Protein AF-0000000065772978 (afdb_homodimer)

Organism: Latilactobacillus sakei subsp. sakei (strain 23K) (NCBI:txid314315)

Nearest PDB structures (foldseek):
  3h7k-assembly1_A  TM=9.798E-01  e=5.555E-55  Arabidopsis thaliana
  6nic-assembly2_C  TM=9.853E-01  e=1.344E-53  Medicago truncatula
  2q3u-assembly2_B  TM=9.848E-01  e=1.513E-53  Arabidopsis thaliana
  6nic-assembly1_B  TM=9.879E-01  e=1.803E-52  Medicago truncatula
  6nib-assembly1_A-2  TM=9.794E-01  e=1.910E-51  Medicago truncatula

pLDDT: mean 97.65, std 2.77, range [62.0, 98.94]

Foldseek 3Di:
DAADPAACQVVAWAQAALQFAFAEKEWEAFAAQQQFFQRNVVVNLQVQVLQVVLVVFHAYEYEYAPVCQVVSCVNHDPRHHYDHADFPGIQCQFLAFRWIFHQVQAIATEQAAEQQLQHLHQHFAPDGVSSSCRRVVVCVVVVHYYYYDPQFRTTNLQWGDQRAQEIEGECQRRCDCRTHVPDDPVRVVVVCCGHNVHDYYDYQHAAFPPQSSRHRPLQAWHDLHAQEMEGEAEPPPVDPRHVSRVSRVVSQQPDHGPVGHGHHYHYQYFFDWDWQAQVRQVRGDDDPRHDGRDGGDTFRGGQSLWRNGNAAIETEDDVGPSNVVNQVVVCVSPVRHHYHYGHWVSVRSSRGTSNRRMDTHHRHD/DAADPAACQVVAWAQAALQFAFAEKEWEAFAAQQQFFQRNVVVNLQVQVLQVVLVVFHAYEYEYAPVCQVVSCVNHDPRHHYDHADFPGIQCQFLAFRWIFHQVQAIATEQAAEQQLQHLHQHFAPDGVSSSCRRVVVCVVVVHYYYYDPQFRTTNLQWGDQRAAEIEGECQRRCDCRTHVPDDPVRVVVVCCGHNVHDYYDYQHAAFPPQSSRHGPLQAWHDLHAQEMEGEADPPPVDPRHVSRVSRVVSQQPDAGPVGHGHHYHYQYFFDWDWQAQVRQVRGDDDPRHDGRDGGDTFRGGQSLWRNGNAAIETEDDVGPSNVVNQVVVCVSPVRHHYHYGHWVSVRSSRGTSNRRMDTHHRHD

Radius of gyration: 28.94 Å; Cα contacts (8 Å, |Δi|>4): 1832; chains: 2; bounding box: 51×91×67 Å

Secondary structure (DSSP, 8-state):
-PEESS-HHHHT-BPPPTTS-EEEEEEE----TTTSGGGGHHHHHHHHHHHHHHTTTSEEEEEE-GGGHHHHHHHS-TTSEEEE---SSS-HHHHS-EEEE-TTS-EEEEEEE--TTTHHHH-S-S--TTGGGHHHHHHHHHT--EEEEEEEE--GGG-EE-SSSEEEEEHHHHT-TTT-TTS-HHHHHHHHHHHH--SEEEEES--STT-TTTS-GGGTEEEEETTEEEEEE---TTSHHHHHHHHHHHHHHT-B-TTSPBPEEEEEEPPSP-B--HHHHHTS---TTS----TTPBP---TT--EE-SSEEEEEE-SSTHHHHHHHHHHHH-TTSEEEEEE-HHHHTTT--TGGG-EEEE---/-PEESS-HHHHT-BPPPTTS-EEEEEEE----TTTSGGGGHHHHHHHHHHHHHHTTTSEEEEEE-GGGHHHHHHHS-TTSEEEE---SSS-HHHHS-EEEE-TTS-EEEEEEE--TTTHHHH-S-S--TTGGGHHHHHHHHHT--EEEEEEEE--GGG-EE-SSSEEEEEHHHHT-TTT-TTS-HHHHHHHHHHHH--SEEEEES--STT-TTTS-GGGTEEEEETTEEEEEE---TTSHHHHHHHHHHHHHHT-B-TTSPBPEEEEEEPPSP-B--HHHHHTS---TTS----TTPBP---TT--EE-SSEEEEEE-SSTHHHHHHHHHHHH-TTSEEEEEE-HHHHTTT--TGGG-EEEE---

Structure (mmCIF, N/CA/C/O backbone):
data_AF-0000000065772978-model_v1
#
loop_
_entity.id
_entity.type
_entity.pdbx_description
1 polymer 'Putative agmatine deiminase'
#
loop_
_atom_site.group_PDB
_atom_site.id
_atom_site.type_symbol
_atom_site.label_atom_id
_atom_site.label_alt_id
_atom_site.label_comp_id
_atom_site.label_asym_id
_atom_site.label_entity_id
_atom_site.label_seq_id
_atom_site.pdbx_PDB_ins_code
_atom_site.Cartn_x
_atom_site.Cartn_y
_atom_site.Cartn_z
_atom_site.occupancy
_atom_site.B_iso_or_equiv
_atom_site.auth_seq_id
_atom_site.auth_comp_id
_atom_site.auth_asym_id
_atom_site.auth_atom_id
_atom_site.pdbx_PDB_model_num
ATOM 1 N N . MET A 1 1 ? 9.938 -4.203 8.102 1 89.94 1 MET A N 1
ATOM 2 C CA . MET A 1 1 ? 10.805 -3.184 8.688 1 89.94 1 MET A CA 1
ATOM 3 C C . MET A 1 1 ? 10.82 -3.285 10.211 1 89.94 1 MET A C 1
ATOM 5 O O . MET A 1 1 ? 9.812 -3.658 10.82 1 89.94 1 MET A O 1
ATOM 9 N N . LYS A 1 2 ? 11.938 -2.791 10.828 1 93.25 2 LYS A N 1
ATOM 10 C CA . LYS A 1 2 ? 12.141 -2.988 12.266 1 93.25 2 LYS A CA 1
ATOM 11 C C . LYS A 1 2 ? 11.617 -1.8 13.062 1 93.25 2 LYS A C 1
ATOM 13 O O . LYS A 1 2 ? 11.641 -0.664 12.586 1 93.25 2 LYS A O 1
ATOM 18 N N . THR A 1 3 ? 11.055 -2.133 14.164 1 96.38 3 THR A N 1
ATOM 19 C CA . THR A 1 3 ? 10.898 -1.133 15.211 1 96.38 3 THR A CA 1
ATOM 20 C C . THR A 1 3 ? 12.141 -1.079 16.094 1 96.38 3 THR A C 1
ATOM 22 O O . THR A 1 3 ? 12.469 -2.051 16.781 1 96.38 3 THR A O 1
ATOM 25 N N . LEU A 1 4 ? 12.758 -0.005 16.141 1 97.88 4 LEU A N 1
ATOM 26 C CA . LEU A 1 4 ? 14.047 0.136 16.797 1 97.88 4 LEU A CA 1
ATOM 27 C C . LEU A 1 4 ? 13.859 0.399 18.297 1 97.88 4 LEU A C 1
ATOM 29 O O . LEU A 1 4 ? 12.891 1.046 18.703 1 97.88 4 LEU A O 1
ATOM 33 N N . GLN A 1 5 ? 14.828 -0.023 19.078 1 96.44 5 GLN A N 1
ATOM 34 C CA . GLN A 1 5 ? 14.75 0.122 20.531 1 96.44 5 GLN A CA 1
ATOM 35 C C . GLN A 1 5 ? 15.641 1.26 21.016 1 96.44 5 GLN A C 1
ATOM 37 O O . GLN A 1 5 ? 15.648 1.582 22.203 1 96.44 5 GLN A O 1
ATOM 42 N N . THR A 1 6 ? 16.344 1.867 20.125 1 97.94 6 THR A N 1
ATOM 43 C CA . THR A 1 6 ? 17.172 3.035 20.422 1 97.94 6 THR A CA 1
ATOM 44 C C . THR A 1 6 ? 16.406 4.324 20.109 1 97.94 6 THR A C 1
ATOM 46 O O . THR A 1 6 ? 15.172 4.336 20.094 1 97.94 6 THR A O 1
ATOM 49 N N . SER A 1 7 ? 17.109 5.41 20.031 1 98.5 7 SER A N 1
ATOM 50 C CA . SER A 1 7 ? 16.516 6.691 19.672 1 98.5 7 SER A CA 1
ATOM 51 C C . SER A 1 7 ? 17.266 7.355 18.531 1 98.5 7 SER A C 1
ATOM 53 O O . SER A 1 7 ? 18.438 7.051 18.281 1 98.5 7 SER A O 1
ATOM 55 N N . PRO A 1 8 ? 16.547 8.203 17.844 1 98.69 8 PRO A N 1
ATOM 56 C CA . PRO A 1 8 ? 17.203 8.906 16.734 1 98.69 8 PRO A CA 1
ATOM 57 C C . PRO A 1 8 ? 18.484 9.617 17.156 1 98.69 8 PRO A C 1
ATOM 59 O O . PRO A 1 8 ? 19.5 9.531 16.469 1 98.69 8 PRO A O 1
ATOM 62 N N . LYS A 1 9 ? 18.438 10.281 18.281 1 98.69 9 LYS A N 1
ATOM 63 C CA . LYS A 1 9 ? 19.609 11.016 18.734 1 98.69 9 LYS A CA 1
ATOM 64 C C . LYS A 1 9 ? 20.797 10.07 18.938 1 98.69 9 LYS A C 1
ATOM 66 O O . LYS A 1 9 ? 21.906 10.352 18.469 1 98.69 9 LYS A O 1
ATOM 71 N N . LYS A 1 10 ? 20.562 8.953 19.562 1 98.56 10 LYS A N 1
ATOM 72 C CA . LYS A 1 10 ? 21.609 7.965 19.828 1 98.56 10 LYS A CA 1
ATOM 73 C C . LYS A 1 10 ? 22.141 7.367 18.531 1 98.56 10 LYS A C 1
ATOM 75 O O . LYS A 1 10 ? 23.312 7.023 18.438 1 98.56 10 LYS A O 1
ATOM 80 N N . ASP A 1 11 ? 21.266 7.297 17.562 1 98.44 11 ASP A N 1
ATOM 81 C CA . ASP A 1 11 ? 21.641 6.641 16.312 1 98.44 11 ASP A CA 1
ATOM 82 C C . ASP A 1 11 ? 22.172 7.648 15.297 1 98.44 11 ASP A C 1
ATOM 84 O O . ASP A 1 11 ? 22.516 7.281 14.172 1 98.44 11 ASP A O 1
ATOM 88 N N . GLY A 1 12 ? 22.203 8.93 15.578 1 98.19 12 GLY A N 1
ATOM 89 C CA . GLY A 1 12 ? 22.781 9.953 14.711 1 98.19 12 GLY A CA 1
ATOM 90 C C . GLY A 1 12 ? 21.781 10.5 13.703 1 98.19 12 GLY A C 1
ATOM 91 O O . GLY A 1 12 ? 22.172 10.914 12.609 1 98.19 12 GLY A O 1
ATOM 92 N N . TYR A 1 13 ? 20.5 10.461 14.016 1 98.5 13 TYR A N 1
ATOM 93 C CA . TYR A 1 13 ? 19.453 10.992 13.148 1 98.5 13 TYR A CA 1
ATOM 94 C C . TYR A 1 13 ? 18.859 12.266 13.734 1 98.5 13 TYR A C 1
ATOM 96 O O . TYR A 1 13 ? 18.75 12.406 14.953 1 98.5 13 TYR A O 1
ATOM 104 N N . ARG A 1 14 ? 18.406 13.211 12.875 1 98.5 14 ARG A N 1
ATOM 105 C CA . ARG A 1 14 ? 17.75 14.445 13.281 1 98.5 14 ARG A CA 1
ATOM 106 C C . ARG A 1 14 ? 16.531 14.734 12.398 1 98.5 14 ARG A C 1
ATOM 108 O O . ARG A 1 14 ? 16.5 14.32 11.234 1 98.5 14 ARG A O 1
ATOM 115 N N . MET A 1 15 ? 15.57 15.445 12.93 1 98.56 15 MET A N 1
ATOM 116 C CA . MET A 1 15 ? 14.469 15.922 12.102 1 98.56 15 MET A CA 1
ATOM 117 C C . MET A 1 15 ? 14.906 17.094 11.227 1 98.56 15 MET A C 1
ATOM 119 O O . MET A 1 15 ? 15.344 18.125 11.734 1 98.56 15 MET A O 1
ATOM 123 N N . PRO A 1 16 ? 14.898 16.969 9.93 1 98.38 16 PRO A N 1
ATOM 124 C CA . PRO A 1 16 ? 15.266 18.062 9.039 1 98.38 16 PRO A CA 1
ATOM 125 C C . PRO A 1 16 ? 14.172 19.125 8.938 1 98.38 16 PRO A C 1
ATOM 127 O O . PRO A 1 16 ? 13.008 18.859 9.234 1 98.38 16 PRO A O 1
ATOM 130 N N . GLY A 1 17 ? 14.586 20.344 8.609 1 97.94 17 GLY A N 1
ATOM 131 C CA . GLY A 1 17 ? 13.578 21.328 8.297 1 97.94 17 GLY A CA 1
ATOM 132 C C . GLY A 1 17 ? 12.727 20.969 7.098 1 97.94 17 GLY A C 1
ATOM 133 O O . GLY A 1 17 ? 13.164 20.219 6.227 1 97.94 17 GLY A O 1
ATOM 134 N N . GLU A 1 18 ? 11.523 21.469 7.012 1 97.38 18 GLU A N 1
ATOM 135 C CA . GLU A 1 18 ? 10.602 21.141 5.93 1 97.38 18 GLU A CA 1
ATOM 136 C C . GLU A 1 18 ? 11.078 21.719 4.602 1 97.38 18 GLU A C 1
ATOM 138 O O . GLU A 1 18 ? 10.641 21.297 3.535 1 97.38 18 GLU A O 1
ATOM 143 N N . PHE A 1 19 ? 12.016 22.75 4.645 1 97.44 19 PHE A N 1
ATOM 144 C CA . PHE A 1 19 ? 12.523 23.406 3.443 1 97.44 19 PHE A CA 1
ATOM 145 C C . PHE A 1 19 ? 13.656 22.578 2.828 1 97.44 19 PHE A C 1
ATOM 147 O O . PHE A 1 19 ? 14.125 22.891 1.731 1 97.44 19 PHE A O 1
ATOM 154 N N . GLU A 1 20 ? 14.141 21.547 3.574 1 96.81 20 GLU A N 1
ATOM 155 C CA . GLU A 1 20 ? 15.164 20.672 3.008 1 96.81 20 GLU A CA 1
ATOM 156 C C . GLU A 1 20 ? 14.578 19.781 1.913 1 96.81 20 GLU A C 1
ATOM 158 O O . GLU A 1 20 ? 13.359 19.703 1.75 1 96.81 20 GLU A O 1
ATOM 163 N N . ALA A 1 21 ? 15.445 19.125 1.141 1 97.12 21 ALA A N 1
ATOM 164 C CA . ALA A 1 21 ? 15.023 18.375 -0.037 1 97.12 21 ALA A CA 1
ATOM 165 C C . ALA A 1 21 ? 14.141 17.188 0.353 1 97.12 21 ALA A C 1
ATOM 167 O O . ALA A 1 21 ? 14.398 16.516 1.353 1 97.12 21 ALA A O 1
ATOM 168 N N . HIS A 1 22 ? 13.086 16.953 -0.451 1 97.81 22 HIS A N 1
ATOM 169 C CA . HIS A 1 22 ? 12.156 15.844 -0.245 1 97.81 22 HIS A CA 1
ATOM 170 C C . HIS A 1 22 ? 12.312 14.781 -1.326 1 97.81 22 HIS A C 1
ATOM 172 O O . HIS A 1 22 ? 12.688 15.094 -2.461 1 97.81 22 HIS A O 1
ATOM 178 N N . LYS A 1 23 ? 12.008 13.57 -0.917 1 97 23 LYS A N 1
ATOM 179 C CA . LYS A 1 23 ? 11.852 12.477 -1.869 1 97 23 LYS A CA 1
ATOM 180 C C . LYS A 1 23 ? 10.414 12.398 -2.387 1 97 23 LYS A C 1
ATOM 182 O O . LYS A 1 23 ? 10.195 12.125 -3.566 1 97 23 LYS A O 1
ATOM 187 N N . ASP A 1 24 ? 9.5 12.609 -1.51 1 97 24 ASP A N 1
ATOM 188 C CA . ASP A 1 24 ? 8.078 12.391 -1.769 1 97 24 ASP A CA 1
ATOM 189 C C . ASP A 1 24 ? 7.219 13.094 -0.721 1 97 24 ASP A C 1
ATOM 191 O O . ASP A 1 24 ? 7.742 13.672 0.234 1 97 24 ASP A O 1
ATOM 195 N N . VAL A 1 25 ? 5.926 13.117 -0.976 1 98.75 25 VAL A N 1
ATOM 196 C CA . VAL A 1 25 ? 4.953 13.57 0.01 1 98.75 25 VAL A CA 1
ATOM 197 C C . VAL A 1 25 ? 3.723 12.664 -0.024 1 98.75 25 VAL A C 1
ATOM 199 O O . VAL A 1 25 ? 3.322 12.188 -1.09 1 98.75 25 VAL A O 1
ATOM 202 N N . TYR A 1 26 ? 3.133 12.453 1.154 1 98.94 26 TYR A N 1
ATOM 203 C CA . TYR A 1 26 ? 1.945 11.617 1.283 1 98.94 26 TYR A CA 1
ATOM 204 C C . TYR A 1 26 ? 0.721 12.453 1.627 1 98.94 26 TYR A C 1
ATOM 206 O O . TYR A 1 26 ? 0.819 13.43 2.375 1 98.94 26 TYR A O 1
ATOM 214 N N . LEU A 1 27 ? -0.414 12.094 1.129 1 98.94 27 LEU A N 1
ATOM 215 C CA . LEU A 1 27 ? -1.745 12.508 1.556 1 98.94 27 LEU A CA 1
ATOM 216 C C . LEU A 1 27 ? -2.615 11.305 1.88 1 98.94 27 LEU A C 1
ATOM 218 O O . LEU A 1 27 ? -2.271 10.172 1.526 1 98.94 27 LEU A O 1
ATOM 222 N N . LEU A 1 28 ? -3.684 11.508 2.602 1 98.88 28 LEU A N 1
ATOM 223 C CA . LEU A 1 28 ? -4.738 10.523 2.822 1 98.88 28 LEU A CA 1
ATOM 224 C C . LEU A 1 28 ? -6.062 11.008 2.248 1 98.88 28 LEU A C 1
ATOM 226 O O . LEU A 1 28 ? -6.438 12.172 2.432 1 98.88 28 LEU A O 1
ATOM 230 N N . TRP A 1 29 ? -6.73 10.18 1.577 1 98.88 29 TRP A N 1
ATOM 231 C CA . TRP A 1 29 ? -7.969 10.508 0.876 1 98.88 29 TRP A CA 1
ATOM 232 C C . TRP A 1 29 ? -9.109 10.734 1.862 1 98.88 29 TRP A C 1
ATOM 234 O O . TRP A 1 29 ? -9.359 9.906 2.736 1 98.88 29 TRP A O 1
ATOM 244 N N . PRO A 1 30 ? -9.82 11.875 1.793 1 98.75 30 PRO A N 1
ATOM 245 C CA . PRO A 1 30 ? -10.914 12.164 2.727 1 98.75 30 PRO A CA 1
ATOM 246 C C . PRO A 1 30 ? -12.188 11.383 2.4 1 98.75 30 PRO A C 1
ATOM 248 O O . PRO A 1 30 ? -12.57 11.273 1.231 1 98.75 30 PRO A O 1
ATOM 251 N N . GLU A 1 31 ? -12.883 10.852 3.486 1 97.19 31 GLU A N 1
ATOM 252 C CA . GLU A 1 31 ? -14.047 10.031 3.189 1 97.19 31 GLU A CA 1
ATOM 253 C C . GLU A 1 31 ? -15.109 10.156 4.281 1 97.19 31 GLU A C 1
ATOM 255 O O . GLU A 1 31 ? -16.297 10.023 4.008 1 97.19 31 GLU A O 1
ATOM 260 N N . ARG A 1 32 ? -14.711 10.352 5.562 1 96.25 32 ARG A N 1
ATOM 261 C CA . ARG A 1 32 ? -15.664 10.211 6.66 1 96.25 32 ARG A CA 1
ATOM 262 C C . ARG A 1 32 ? -16.734 11.305 6.602 1 96.25 32 ARG A C 1
ATOM 264 O O . ARG A 1 32 ? -16.406 12.492 6.637 1 96.25 32 ARG A O 1
ATOM 271 N N . PRO A 1 33 ? -17.953 10.969 6.609 1 95.81 33 PRO A N 1
ATOM 272 C CA . PRO A 1 33 ? -19.016 11.938 6.328 1 95.81 33 PRO A CA 1
ATOM 273 C C . PRO A 1 33 ? -19.359 12.812 7.535 1 95.81 33 PRO A C 1
ATOM 275 O O . PRO A 1 33 ? -20.094 13.789 7.402 1 95.81 33 PRO A O 1
ATOM 278 N N . ASP A 1 34 ? -18.844 12.484 8.719 1 96.56 34 ASP A N 1
ATOM 279 C CA . ASP A 1 34 ? -19.125 13.305 9.891 1 96.56 34 ASP A CA 1
ATOM 280 C C . ASP A 1 34 ? -18.094 14.43 10.031 1 96.56 34 ASP A C 1
ATOM 282 O O . ASP A 1 34 ? -18.203 15.266 10.93 1 96.56 34 ASP A O 1
ATOM 286 N N . ASN A 1 35 ? -17.125 14.414 9.148 1 97.44 35 ASN A N 1
ATOM 287 C CA . ASN A 1 35 ? -16.156 15.516 9.125 1 97.44 35 ASN A CA 1
ATOM 288 C C . ASN A 1 35 ? -16.203 16.266 7.797 1 97.44 35 ASN A C 1
ATOM 290 O O . ASN A 1 35 ? -16.062 17.484 7.766 1 97.44 35 ASN A O 1
ATOM 294 N N . TRP A 1 36 ? -16.375 15.484 6.762 1 98.19 36 TRP A N 1
ATOM 295 C CA . TRP A 1 36 ? -16.375 16.047 5.414 1 98.19 36 TRP A CA 1
ATOM 296 C C . TRP A 1 36 ? -17.781 16.062 4.832 1 98.19 36 TRP A C 1
ATOM 298 O O . TRP A 1 36 ? -18.422 15.023 4.727 1 98.19 36 TRP A O 1
ATOM 308 N N . ARG A 1 37 ? -18.219 17.188 4.453 1 97.94 37 ARG A N 1
ATOM 309 C CA . ARG A 1 37 ? -19.625 17.375 4.066 1 97.94 37 ARG A CA 1
ATOM 310 C C . ARG A 1 37 ? -19.906 16.672 2.74 1 97.94 37 ARG A C 1
ATOM 312 O O . ARG A 1 37 ? -19 16.438 1.939 1 97.94 37 ARG A O 1
ATOM 319 N N . GLU A 1 38 ? -21.172 16.266 2.498 1 98 38 GLU A N 1
ATOM 320 C CA . GLU A 1 38 ? -21.703 15.719 1.254 1 98 38 GLU A CA 1
ATOM 321 C C . GLU A 1 38 ? -20.906 14.484 0.809 1 98 38 GLU A C 1
ATOM 323 O O . GLU A 1 38 ? -20.547 14.367 -0.362 1 98 38 GLU A O 1
ATOM 328 N N . GLY A 1 39 ? -20.609 13.664 1.812 1 95.81 39 GLY A N 1
ATOM 329 C CA . GLY A 1 39 ? -19.875 12.445 1.51 1 95.81 39 GLY A CA 1
ATOM 330 C C . GLY A 1 39 ? -18.438 12.703 1.098 1 95.81 39 GLY A C 1
ATOM 331 O O . GLY A 1 39 ? -17.875 11.945 0.307 1 95.81 39 GLY A O 1
ATOM 332 N N . ALA A 1 40 ? -17.859 13.836 1.377 1 98.38 40 ALA A N 1
ATOM 333 C CA . ALA A 1 40 ? -16.469 14.25 1.196 1 98.38 40 ALA A CA 1
ATOM 334 C C . ALA A 1 40 ? -16.203 14.656 -0.251 1 98.38 40 ALA A C 1
ATOM 336 O O . ALA A 1 40 ? -15.062 14.922 -0.624 1 98.38 40 ALA A O 1
ATOM 337 N N . LYS A 1 41 ? -17.234 14.703 -1.065 1 98.19 41 LYS A N 1
ATOM 338 C CA . LYS A 1 41 ? -17.016 14.906 -2.492 1 98.19 41 LYS A CA 1
ATOM 339 C C . LYS A 1 41 ? -16.312 16.234 -2.756 1 98.19 41 LYS A C 1
ATOM 341 O O . LYS A 1 41 ? -15.32 16.297 -3.479 1 98.19 41 LYS A O 1
ATOM 346 N N . PRO A 1 42 ? -16.781 17.406 -2.133 1 98.56 42 PRO A N 1
ATOM 347 C CA . PRO A 1 42 ? -16.047 18.656 -2.357 1 98.56 42 PRO A CA 1
ATOM 348 C C . PRO A 1 42 ? -14.602 18.578 -1.843 1 98.56 42 PRO A C 1
ATOM 350 O O . PRO A 1 42 ? -13.688 19.109 -2.482 1 98.56 42 PRO A O 1
ATOM 353 N N . ALA A 1 43 ? -14.422 17.984 -0.694 1 98.75 43 ALA A N 1
ATOM 354 C CA . ALA A 1 43 ? -13.07 17.844 -0.149 1 98.75 43 ALA A CA 1
ATOM 355 C C . ALA A 1 43 ? -12.195 17 -1.075 1 98.75 43 ALA A C 1
ATOM 357 O O . ALA A 1 43 ? -11.023 17.328 -1.296 1 98.75 43 ALA A O 1
ATOM 358 N N . GLN A 1 44 ? -12.75 15.906 -1.57 1 98.81 44 GLN A N 1
ATOM 359 C CA . GLN A 1 44 ? -12.008 15.039 -2.479 1 98.81 44 GLN A CA 1
ATOM 360 C C . GLN A 1 44 ? -11.516 15.812 -3.699 1 98.81 44 GLN A C 1
ATOM 362 O O . GLN A 1 44 ? -10.367 15.648 -4.117 1 98.81 44 GLN A O 1
ATOM 367 N N . ALA A 1 45 ? -12.336 16.625 -4.266 1 98.69 45 ALA A N 1
ATOM 368 C CA . ALA A 1 45 ? -11.938 17.469 -5.395 1 98.69 45 ALA A CA 1
ATOM 369 C C . ALA A 1 45 ? -10.789 18.391 -5.008 1 98.69 45 ALA A C 1
ATOM 371 O O . ALA A 1 45 ? -9.844 18.578 -5.773 1 98.69 45 ALA A O 1
ATOM 372 N N . THR A 1 46 ? -10.867 18.969 -3.83 1 98.81 46 THR A N 1
ATOM 373 C CA . THR A 1 46 ? -9.836 19.891 -3.365 1 98.81 46 THR A CA 1
ATOM 374 C C . THR A 1 46 ? -8.531 19.156 -3.076 1 98.81 46 THR A C 1
ATOM 376 O O . THR A 1 46 ? -7.449 19.641 -3.41 1 98.81 46 THR A O 1
ATOM 379 N N . PHE A 1 47 ? -8.641 17.969 -2.414 1 98.88 47 PHE A N 1
ATOM 380 C CA . PHE A 1 47 ? -7.453 17.156 -2.172 1 98.88 47 PHE A CA 1
ATOM 381 C C . PHE A 1 47 ? -6.758 16.812 -3.482 1 98.88 47 PHE A C 1
ATOM 383 O O . PHE A 1 47 ? -5.531 16.875 -3.574 1 98.88 47 PHE A O 1
ATOM 390 N N . ALA A 1 48 ? -7.52 16.438 -4.469 1 98.81 48 ALA A N 1
ATOM 391 C CA . ALA A 1 48 ? -6.961 16.125 -5.781 1 98.81 48 ALA A CA 1
ATOM 392 C C . ALA A 1 48 ? -6.227 17.328 -6.367 1 98.81 48 ALA A C 1
ATOM 394 O O . ALA A 1 48 ? -5.141 17.188 -6.926 1 98.81 48 ALA A O 1
ATOM 395 N N . LYS A 1 49 ? -6.789 18.484 -6.211 1 98.81 49 LYS A N 1
ATOM 396 C CA . LYS A 1 49 ? -6.172 19.719 -6.711 1 98.81 49 LYS A CA 1
ATOM 397 C C . LYS A 1 49 ? -4.863 20 -5.988 1 98.81 49 LYS A C 1
ATOM 399 O O . LYS A 1 49 ? -3.879 20.406 -6.609 1 98.81 49 LYS A O 1
ATOM 404 N N . VAL A 1 50 ? -4.867 19.844 -4.684 1 98.88 50 VAL A N 1
ATOM 405 C CA . VAL A 1 50 ? -3.65 20.031 -3.904 1 98.88 50 VAL A CA 1
ATOM 406 C C . VAL A 1 50 ? -2.572 19.062 -4.367 1 98.88 50 VAL A C 1
ATOM 408 O O . VAL A 1 50 ? -1.431 19.453 -4.617 1 98.88 50 VAL A O 1
ATOM 411 N N . ALA A 1 51 ? -2.945 17.797 -4.469 1 98.88 51 ALA A N 1
ATOM 412 C CA . ALA A 1 51 ? -2.006 16.766 -4.91 1 98.88 51 ALA A CA 1
ATOM 413 C C . ALA A 1 51 ? -1.427 17.094 -6.281 1 98.88 51 ALA A C 1
ATOM 415 O O . ALA A 1 51 ? -0.216 17 -6.488 1 98.88 51 ALA A O 1
ATOM 416 N N . GLU A 1 52 ? -2.281 17.484 -7.184 1 98.56 52 GLU A N 1
ATOM 417 C CA . GLU A 1 52 ? -1.852 17.844 -8.531 1 98.56 52 GLU A CA 1
ATOM 418 C C . GLU A 1 52 ? -0.899 19.047 -8.508 1 98.56 52 GLU A C 1
ATOM 420 O O . GLU A 1 52 ? 0.069 19.078 -9.273 1 98.56 52 GLU A O 1
ATOM 425 N N . THR A 1 53 ? -1.228 20 -7.68 1 98.81 53 THR A N 1
ATOM 426 C CA . THR A 1 53 ? -0.384 21.172 -7.559 1 98.81 53 THR A CA 1
ATOM 427 C C . THR A 1 53 ? 0.997 20.797 -7.023 1 98.81 53 THR A C 1
ATOM 429 O O . THR A 1 53 ? 2.016 21.219 -7.574 1 98.81 53 THR A O 1
ATOM 432 N N . ILE A 1 54 ? 1.071 20.016 -6.008 1 98.88 54 ILE A N 1
ATOM 433 C CA . ILE A 1 54 ? 2.338 19.609 -5.402 1 98.88 54 ILE A CA 1
ATOM 434 C C . ILE A 1 54 ? 3.133 18.75 -6.379 1 98.88 54 ILE A C 1
ATOM 436 O O . ILE A 1 54 ? 4.363 18.844 -6.441 1 98.88 54 ILE A O 1
ATOM 440 N N . ALA A 1 55 ? 2.447 17.984 -7.18 1 98.62 55 ALA A N 1
ATOM 441 C CA . ALA A 1 55 ? 3.074 17.062 -8.117 1 98.62 55 ALA A CA 1
ATOM 442 C C . ALA A 1 55 ? 3.906 17.812 -9.156 1 98.62 55 ALA A C 1
ATOM 444 O O . ALA A 1 55 ? 4.727 17.203 -9.852 1 98.62 55 ALA A O 1
ATOM 445 N N . GLN A 1 56 ? 3.717 19.078 -9.281 1 98.38 56 GLN A N 1
ATOM 446 C CA . GLN A 1 56 ? 4.551 19.891 -10.164 1 98.38 56 GLN A CA 1
ATOM 447 C C . GLN A 1 56 ? 5.965 20.031 -9.609 1 98.38 56 GLN A C 1
ATOM 449 O O . GLN A 1 56 ? 6.895 20.375 -10.344 1 98.38 56 GLN A O 1
ATOM 454 N N . PHE A 1 57 ? 6.148 19.703 -8.336 1 98.5 57 PHE A N 1
ATOM 455 C CA . PHE A 1 57 ? 7.414 20.047 -7.688 1 98.5 57 PHE A CA 1
ATOM 456 C C . PHE A 1 57 ? 8.078 18.797 -7.129 1 98.5 57 PHE A C 1
ATOM 458 O O . PHE A 1 57 ? 9.305 18.766 -6.953 1 98.5 57 PHE A O 1
ATOM 465 N N . GLU A 1 58 ? 7.281 17.766 -6.734 1 98.06 58 GLU A N 1
ATOM 466 C CA . GLU A 1 58 ? 7.809 16.531 -6.176 1 98.06 58 GLU A CA 1
ATOM 467 C C . GLU A 1 58 ? 6.805 15.391 -6.316 1 98.06 58 GLU A C 1
ATOM 469 O O . GLU A 1 58 ? 5.637 15.617 -6.633 1 98.06 58 GLU A O 1
ATOM 474 N N . SER A 1 59 ? 7.285 14.133 -6.133 1 97.94 59 SER A N 1
ATOM 475 C CA . SER A 1 59 ? 6.422 12.961 -6.234 1 97.94 59 SER A CA 1
ATOM 476 C C . SER A 1 59 ? 5.375 12.945 -5.125 1 97.94 59 SER A C 1
ATOM 478 O O . SER A 1 59 ? 5.668 13.305 -3.982 1 97.94 59 SER A O 1
ATOM 480 N N . VAL A 1 60 ? 4.133 12.555 -5.453 1 98.75 60 VAL A N 1
ATOM 481 C CA . VAL A 1 60 ? 3.025 12.523 -4.5 1 98.75 60 VAL A CA 1
ATOM 482 C C . VAL A 1 60 ? 2.451 11.117 -4.426 1 98.75 60 VAL A C 1
ATOM 484 O O . VAL A 1 60 ? 2.25 10.461 -5.453 1 98.75 60 VAL A O 1
ATOM 487 N N . THR A 1 61 ? 2.236 10.617 -3.262 1 98.81 61 THR A N 1
ATOM 488 C CA . THR A 1 61 ? 1.532 9.375 -2.988 1 98.81 61 THR A CA 1
ATOM 489 C C . THR A 1 61 ? 0.279 9.625 -2.156 1 98.81 61 THR A C 1
ATOM 491 O O . THR A 1 61 ? 0.329 10.344 -1.152 1 98.81 61 THR A O 1
ATOM 494 N N . VAL A 1 62 ? -0.85 9.07 -2.568 1 98.94 62 VAL A N 1
ATOM 495 C CA . VAL A 1 62 ? -2.092 9.227 -1.818 1 98.94 62 VAL A CA 1
ATOM 496 C C . VAL A 1 62 ? -2.543 7.875 -1.276 1 98.94 62 VAL A C 1
ATOM 498 O O . VAL A 1 62 ? -2.717 6.922 -2.039 1 98.94 62 VAL A O 1
ATOM 501 N N . GLY A 1 63 ? -2.66 7.773 0.061 1 98.88 63 GLY A N 1
ATOM 502 C CA . GLY A 1 63 ? -3.275 6.617 0.697 1 98.88 63 GLY A CA 1
ATOM 503 C C . GLY A 1 63 ? -4.793 6.641 0.635 1 98.88 63 GLY A C 1
ATOM 504 O O . GLY A 1 63 ? -5.414 7.656 0.949 1 98.88 63 GLY A O 1
ATOM 505 N N . VAL A 1 64 ? -5.383 5.531 0.242 1 98.75 64 VAL A N 1
ATOM 506 C CA . VAL A 1 64 ? -6.82 5.453 -0.003 1 98.75 64 VAL A CA 1
ATOM 507 C C . VAL A 1 64 ? -7.371 4.156 0.584 1 98.75 64 VAL A C 1
ATOM 509 O O . VAL A 1 64 ? -6.727 3.105 0.505 1 98.75 64 VAL A O 1
ATOM 512 N N . SER A 1 65 ? -8.555 4.227 1.231 1 98.12 65 SER A N 1
ATOM 513 C CA . SER A 1 65 ? -9.195 3.006 1.71 1 98.12 65 SER A CA 1
ATOM 514 C C . SER A 1 65 ? -9.68 2.143 0.548 1 98.12 65 SER A C 1
ATOM 516 O O . SER A 1 65 ? -9.797 2.621 -0.582 1 98.12 65 SER A O 1
ATOM 518 N N . ASP A 1 66 ? -9.969 0.854 0.793 1 97.69 66 ASP A N 1
ATOM 519 C CA . ASP A 1 66 ? -10.5 -0.053 -0.217 1 97.69 66 ASP A CA 1
ATOM 520 C C . ASP A 1 66 ? -11.781 0.506 -0.835 1 97.69 66 ASP A C 1
ATOM 522 O O . ASP A 1 66 ? -11.977 0.435 -2.051 1 97.69 66 ASP A O 1
ATOM 526 N N . ARG A 1 67 ? -12.617 1.114 -0.073 1 96.5 67 ARG A N 1
ATOM 527 C CA . ARG A 1 67 ? -13.93 1.578 -0.505 1 96.5 67 ARG A CA 1
ATOM 528 C C . ARG A 1 67 ? -13.805 2.719 -1.509 1 96.5 67 ARG A C 1
ATOM 530 O O . ARG A 1 67 ? -14.68 2.908 -2.355 1 96.5 67 ARG A O 1
ATOM 537 N N . GLN A 1 68 ? -12.711 3.447 -1.417 1 97.94 68 GLN A N 1
ATOM 538 C CA . GLN A 1 68 ? -12.578 4.648 -2.234 1 97.94 68 GLN A CA 1
ATOM 539 C C . GLN A 1 68 ? -11.469 4.492 -3.27 1 97.94 68 GLN A C 1
ATOM 541 O O . GLN A 1 68 ? -11.164 5.43 -4.008 1 97.94 68 GLN A O 1
ATOM 546 N N . TYR A 1 69 ? -10.867 3.32 -3.391 1 98.06 69 TYR A N 1
ATOM 547 C CA . TYR A 1 69 ? -9.68 3.129 -4.211 1 98.06 69 TYR A CA 1
ATOM 548 C C . TYR A 1 69 ? -9.961 3.473 -5.668 1 98.06 69 TYR A C 1
ATOM 550 O O . TYR A 1 69 ? -9.242 4.273 -6.277 1 98.06 69 TYR A O 1
ATOM 558 N N . THR A 1 70 ? -11.031 2.875 -6.238 1 96.62 70 THR A N 1
ATOM 559 C CA . THR A 1 70 ? -11.375 3.096 -7.641 1 96.62 70 THR A CA 1
ATOM 560 C C . THR A 1 70 ? -11.719 4.559 -7.887 1 96.62 70 THR A C 1
ATOM 562 O O . THR A 1 70 ? -11.273 5.152 -8.867 1 96.62 70 THR A O 1
ATOM 565 N N . ASN A 1 71 ? -12.5 5.156 -7.008 1 97.88 71 ASN A N 1
ATOM 566 C CA . ASN A 1 71 ? -12.898 6.555 -7.121 1 97.88 71 ASN A CA 1
ATOM 567 C C . ASN A 1 71 ? -11.688 7.484 -7.094 1 97.88 71 ASN A C 1
ATOM 569 O O . ASN A 1 71 ? -11.539 8.344 -7.961 1 97.88 71 ASN A O 1
ATOM 573 N N . ALA A 1 72 ? -10.789 7.305 -6.078 1 98.5 72 ALA A N 1
ATOM 574 C CA . ALA A 1 72 ? -9.609 8.141 -5.926 1 98.5 72 ALA A CA 1
ATOM 575 C C . ALA A 1 72 ? -8.688 8.023 -7.137 1 98.5 72 ALA A C 1
ATOM 577 O O . ALA A 1 72 ? -8.188 9.031 -7.648 1 98.5 72 ALA A O 1
ATOM 578 N N . ARG A 1 73 ? -8.484 6.754 -7.605 1 97.31 73 ARG A N 1
ATOM 579 C CA . ARG A 1 73 ? -7.617 6.551 -8.766 1 97.31 73 ARG A CA 1
ATOM 580 C C . ARG A 1 73 ? -8.148 7.301 -9.984 1 97.31 73 ARG A C 1
ATOM 582 O O . ARG A 1 73 ? -7.371 7.863 -10.758 1 97.31 73 ARG A O 1
ATOM 589 N N . HIS A 1 74 ? -9.453 7.328 -10.156 1 96.19 74 HIS A N 1
ATOM 590 C CA . HIS A 1 74 ? -10.07 8.016 -11.289 1 96.19 74 HIS A CA 1
ATOM 591 C C . HIS A 1 74 ? -9.922 9.531 -11.156 1 96.19 74 HIS A C 1
ATOM 593 O O . HIS A 1 74 ? -9.75 10.227 -12.164 1 96.19 74 HIS A O 1
ATOM 599 N N . MET A 1 75 ? -9.969 10.078 -9.969 1 98.06 75 MET A N 1
ATOM 600 C CA . MET A 1 75 ? -9.969 11.523 -9.734 1 98.06 75 MET A CA 1
ATOM 601 C C . MET A 1 75 ? -8.555 12.078 -9.758 1 98.06 75 MET A C 1
ATOM 603 O O . MET A 1 75 ? -8.344 13.234 -10.125 1 98.06 75 MET A O 1
ATOM 607 N N . LEU A 1 76 ? -7.586 11.266 -9.367 1 98.56 76 LEU A N 1
ATOM 608 C CA . LEU A 1 76 ? -6.211 11.734 -9.242 1 98.56 76 LEU A CA 1
ATOM 609 C C . LEU A 1 76 ? -5.465 11.594 -10.562 1 98.56 76 LEU A C 1
ATOM 611 O O . LEU A 1 76 ? -5.645 10.609 -11.281 1 98.56 76 LEU A O 1
ATOM 615 N N . ALA A 1 77 ? -4.625 12.539 -10.844 1 97.38 77 ALA A N 1
ATOM 616 C CA . ALA A 1 77 ? -3.824 12.516 -12.062 1 97.38 77 ALA A CA 1
ATOM 617 C C . ALA A 1 77 ? -2.949 11.266 -12.117 1 97.38 77 ALA A C 1
ATOM 619 O O . ALA A 1 77 ? -2.6 10.703 -11.078 1 97.38 77 ALA A O 1
ATOM 620 N N . ASP A 1 78 ? -2.486 10.844 -13.297 1 95.69 78 ASP A N 1
ATOM 621 C CA . ASP A 1 78 ? -1.771 9.594 -13.531 1 95.69 78 ASP A CA 1
ATOM 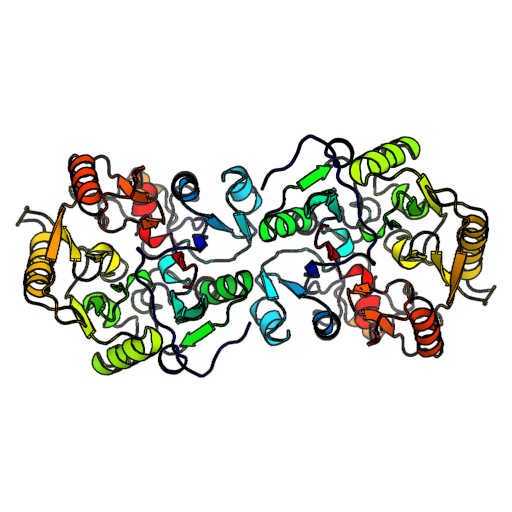622 C C . ASP A 1 78 ? -0.413 9.602 -12.828 1 95.69 78 ASP A C 1
ATOM 624 O O . ASP A 1 78 ? 0.093 8.547 -12.438 1 95.69 78 ASP A O 1
ATOM 628 N N . ASN A 1 79 ? 0.115 10.75 -12.711 1 96.31 79 ASN A N 1
ATOM 629 C CA . ASN A 1 79 ? 1.463 10.812 -12.148 1 96.31 79 ASN A CA 1
ATOM 630 C C . ASN A 1 79 ? 1.439 10.812 -10.625 1 96.31 79 ASN A C 1
ATOM 632 O O . ASN A 1 79 ? 2.488 10.898 -9.984 1 96.31 79 ASN A O 1
ATOM 636 N N . ILE A 1 80 ? 0.27 10.781 -10.031 1 98.12 80 ILE A N 1
ATOM 637 C CA . ILE A 1 80 ? 0.126 10.641 -8.586 1 98.12 80 ILE A CA 1
ATOM 638 C C . ILE A 1 80 ? -0.021 9.172 -8.219 1 98.12 80 ILE A C 1
ATOM 640 O O . ILE A 1 80 ? -0.9 8.477 -8.734 1 98.12 80 ILE A O 1
ATOM 644 N N . GLN A 1 81 ? 0.815 8.656 -7.387 1 98.19 81 GLN A N 1
ATOM 645 C CA . GLN A 1 81 ? 0.753 7.277 -6.922 1 98.19 81 GLN A CA 1
ATOM 646 C C . GLN A 1 81 ? -0.396 7.078 -5.938 1 98.19 81 GLN A C 1
ATOM 648 O O . GLN A 1 81 ? -0.617 7.914 -5.059 1 98.19 81 GLN A O 1
ATOM 653 N N . VAL A 1 82 ? -1.185 6.031 -6.133 1 98.69 82 VAL A N 1
ATOM 654 C CA . VAL A 1 82 ? -2.297 5.688 -5.254 1 98.69 82 VAL A CA 1
ATOM 655 C C . VAL A 1 82 ? -2.031 4.34 -4.582 1 98.69 82 VAL A C 1
ATOM 657 O O . VAL A 1 82 ? -1.812 3.336 -5.262 1 98.69 82 VAL A O 1
ATOM 660 N N . VAL A 1 83 ? -1.998 4.309 -3.24 1 98.69 83 VAL A N 1
ATOM 661 C CA . VAL A 1 83 ? -1.76 3.082 -2.488 1 98.69 83 VAL A CA 1
ATOM 662 C C . VAL A 1 83 ? -2.9 2.854 -1.498 1 98.69 83 VAL A C 1
ATOM 664 O O . VAL A 1 83 ? -3.506 3.811 -1.008 1 98.69 83 VAL A O 1
ATOM 667 N N . GLU A 1 84 ? -3.203 1.592 -1.305 1 98.75 84 GLU A N 1
ATOM 668 C CA . GLU A 1 84 ? -4.23 1.294 -0.309 1 98.75 84 GLU A CA 1
ATOM 669 C C . GLU A 1 84 ? -3.701 1.504 1.107 1 98.75 84 GLU A C 1
ATOM 671 O O . GLU A 1 84 ? -2.621 1.02 1.45 1 98.75 84 GLU A O 1
ATOM 676 N N . MET A 1 85 ? -4.465 2.217 1.903 1 98.69 85 MET A N 1
ATOM 677 C CA . MET A 1 85 ? -4.145 2.51 3.297 1 98.69 85 MET A CA 1
ATOM 678 C C . MET A 1 85 ? -5.402 2.865 4.082 1 98.69 85 MET A C 1
ATOM 680 O O . MET A 1 85 ? -5.949 3.959 3.93 1 98.69 85 MET A O 1
ATOM 684 N N . SER A 1 86 ? -5.816 1.96 4.918 1 98.31 86 SER A N 1
ATOM 685 C CA . SER A 1 86 ? -6.965 2.244 5.773 1 98.31 86 SER A CA 1
ATOM 686 C C . SER A 1 86 ? -6.645 3.342 6.781 1 98.31 86 SER A C 1
ATOM 688 O O . SER A 1 86 ? -5.543 3.385 7.332 1 98.31 86 SER A O 1
ATOM 690 N N . ASN A 1 87 ? -7.551 4.211 6.98 1 98.06 87 ASN A N 1
ATOM 691 C CA . ASN A 1 87 ? -7.457 5.316 7.93 1 98.06 87 ASN A CA 1
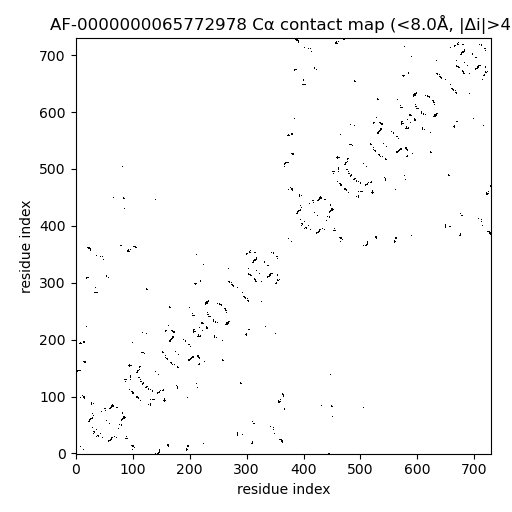ATOM 692 C C . ASN A 1 87 ? -8.828 5.719 8.461 1 98.06 87 ASN A C 1
ATOM 694 O O . ASN A 1 87 ? -9.852 5.328 7.902 1 98.06 87 ASN A O 1
ATOM 698 N N . ASN A 1 88 ? -8.852 6.402 9.602 1 98.12 88 ASN A N 1
ATOM 699 C CA . ASN A 1 88 ? -10.102 6.922 10.141 1 98.12 88 ASN A CA 1
ATOM 700 C C . ASN A 1 88 ? -10.406 8.32 9.617 1 98.12 88 ASN A C 1
ATOM 702 O O . ASN A 1 88 ? -11.57 8.688 9.453 1 98.12 88 ASN A O 1
ATOM 706 N N . ASP A 1 89 ? -9.344 9.086 9.344 1 97.94 89 ASP A N 1
ATOM 707 C CA . ASP A 1 89 ? -9.5 10.43 8.789 1 97.94 89 ASP A CA 1
ATOM 708 C C . ASP A 1 89 ? -8.242 10.859 8.031 1 97.94 89 ASP A C 1
ATOM 710 O O . ASP A 1 89 ? -7.219 10.172 8.078 1 97.94 89 ASP A O 1
ATOM 714 N N . SER A 1 90 ? -8.242 11.992 7.367 1 98.25 90 SER A N 1
ATOM 715 C CA . SER A 1 90 ? -7.316 12.297 6.281 1 98.25 90 SER A CA 1
ATOM 716 C C . SER A 1 90 ? -6.273 13.32 6.711 1 98.25 90 SER A C 1
ATOM 718 O O . SER A 1 90 ? -5.891 14.195 5.93 1 98.25 90 SER A O 1
ATOM 720 N N . TRP A 1 91 ? -5.789 13.234 7.961 1 98.75 91 TRP A N 1
ATOM 721 C CA . TRP A 1 91 ? -4.812 14.203 8.453 1 98.75 91 TRP A CA 1
ATOM 722 C C . TRP A 1 91 ? -3.449 13.555 8.648 1 98.75 91 TRP A C 1
ATOM 724 O O . TRP A 1 91 ? -2.973 13.414 9.781 1 98.75 91 TRP A O 1
ATOM 734 N N . ILE A 1 92 ? -2.732 13.383 7.59 1 98.88 92 ILE A N 1
ATOM 735 C CA . ILE A 1 92 ? -1.551 12.531 7.621 1 98.88 92 ILE A CA 1
ATOM 736 C C . ILE A 1 92 ? -0.398 13.266 8.297 1 98.88 92 ILE A C 1
ATOM 738 O O . ILE A 1 92 ? 0.51 12.633 8.844 1 98.88 92 ILE A O 1
ATOM 742 N N . ARG A 1 93 ? -0.418 14.57 8.297 1 98.81 93 ARG A N 1
ATOM 743 C CA . ARG A 1 93 ? 0.585 15.305 9.062 1 98.81 93 ARG A CA 1
ATOM 744 C C . ARG A 1 93 ? 0.683 14.781 10.492 1 98.81 93 ARG A C 1
ATOM 746 O O . ARG A 1 93 ? 1.773 14.719 11.062 1 98.81 93 ARG A O 1
ATOM 753 N N . ASP A 1 94 ? -0.471 14.469 10.969 1 98.81 94 ASP A N 1
ATOM 754 C CA . ASP A 1 94 ? -0.583 14.211 12.398 1 98.81 94 ASP A CA 1
ATOM 755 C C . ASP A 1 94 ? -0.441 12.727 12.711 1 98.81 94 ASP A C 1
ATOM 757 O O . ASP A 1 94 ? 0.146 12.352 13.727 1 98.81 94 ASP A O 1
ATOM 761 N N . CYS A 1 95 ? -0.981 11.898 11.844 1 98.81 95 CYS A N 1
ATOM 762 C CA . CYS A 1 95 ? -0.959 10.477 12.18 1 98.81 95 CYS A CA 1
ATOM 763 C C . CYS A 1 95 ? 0.159 9.758 11.438 1 98.81 95 CYS A C 1
ATOM 765 O O . CYS A 1 95 ? 0.479 8.609 11.75 1 98.81 95 CYS A O 1
ATOM 767 N N . GLY A 1 96 ? 0.798 10.375 10.461 1 98.69 96 GLY A N 1
ATOM 768 C CA . GLY A 1 96 ? 1.92 9.789 9.742 1 98.69 96 GLY A CA 1
ATOM 769 C C . GLY A 1 96 ? 3.232 9.898 10.492 1 98.69 96 GLY A C 1
ATOM 770 O O . GLY A 1 96 ? 3.289 10.492 11.57 1 98.69 96 GLY A O 1
ATOM 771 N N . PRO A 1 97 ? 4.27 9.375 9.922 1 98.69 97 PRO A N 1
ATOM 772 C CA . PRO A 1 97 ? 5.574 9.391 10.578 1 98.69 97 PRO A CA 1
ATOM 773 C C . PRO A 1 97 ? 6.293 10.727 10.445 1 98.69 97 PRO A C 1
ATOM 775 O O . PRO A 1 97 ? 6.195 11.383 9.398 1 98.69 97 PRO A O 1
ATOM 778 N N . THR A 1 98 ? 6.941 11.133 11.492 1 98.62 98 THR A N 1
ATOM 779 C CA . THR A 1 98 ? 7.957 12.172 11.383 1 98.62 98 THR A CA 1
ATOM 780 C C . THR A 1 98 ? 9.297 11.586 10.969 1 98.62 98 THR A C 1
ATOM 782 O O . THR A 1 98 ? 9.922 10.844 11.734 1 98.62 98 THR A O 1
ATOM 785 N N . PHE A 1 99 ? 9.789 11.898 9.836 1 98.38 99 PHE A N 1
ATOM 786 C CA . PHE A 1 99 ? 11.023 11.281 9.367 1 98.38 99 PHE A CA 1
ATOM 787 C C . PHE A 1 99 ? 12.242 12.031 9.898 1 98.38 99 PHE A C 1
ATOM 789 O O . PHE A 1 99 ? 12.242 13.266 9.953 1 98.38 99 PHE A O 1
ATOM 796 N N . VAL A 1 100 ? 13.227 11.312 10.281 1 98.62 100 VAL A N 1
ATOM 797 C CA . VAL A 1 100 ? 14.531 11.812 10.688 1 98.62 100 VAL A CA 1
ATOM 798 C C . VAL A 1 100 ? 15.609 11.289 9.742 1 98.62 100 VAL A C 1
ATOM 800 O O . VAL A 1 100 ? 15.43 10.242 9.117 1 98.62 100 VAL A O 1
ATOM 803 N N . VAL A 1 101 ? 16.688 12.047 9.594 1 98.31 101 VAL A N 1
ATOM 804 C CA . VAL A 1 101 ? 17.719 11.711 8.609 1 98.31 101 VAL A CA 1
ATOM 805 C C . VAL A 1 101 ? 19.094 11.703 9.289 1 98.31 101 VAL A C 1
ATOM 807 O O . VAL A 1 101 ? 19.266 12.312 10.344 1 98.31 101 VAL A O 1
ATOM 810 N N . ASN A 1 102 ? 20.031 11 8.672 1 97.12 102 ASN A N 1
ATOM 811 C CA . ASN A 1 102 ? 21.422 11.07 9.102 1 97.12 102 ASN A CA 1
ATOM 812 C C . ASN A 1 102 ? 22.328 11.625 7.996 1 97.12 102 ASN A C 1
ATOM 814 O O . ASN A 1 102 ? 21.828 12.055 6.953 1 97.12 102 ASN A O 1
ATOM 818 N N . ASP A 1 103 ? 23.609 11.656 8.242 1 94.12 103 ASP A N 1
ATOM 819 C CA . ASP A 1 103 ? 24.547 12.281 7.316 1 94.12 103 ASP A CA 1
ATOM 820 C C . ASP A 1 103 ? 24.922 11.32 6.191 1 94.12 103 ASP A C 1
ATOM 822 O O . ASP A 1 103 ? 25.578 11.711 5.227 1 94.12 103 ASP A O 1
ATOM 826 N N . LYS A 1 104 ? 24.469 10.109 6.281 1 93.75 104 LYS A N 1
ATOM 827 C CA . LYS A 1 104 ? 24.828 9.102 5.285 1 93.75 104 LYS A CA 1
ATOM 828 C C . LYS A 1 104 ? 23.734 8.953 4.23 1 93.75 104 LYS A C 1
ATOM 830 O O . LYS A 1 104 ? 23.828 8.086 3.355 1 93.75 104 LYS A O 1
ATOM 835 N N . GLY A 1 105 ? 22.719 9.742 4.375 1 93.06 105 GLY A N 1
ATOM 836 C CA . GLY A 1 105 ? 21.672 9.734 3.375 1 93.06 105 GLY A CA 1
ATOM 837 C C . GLY A 1 105 ? 20.531 8.781 3.713 1 93.06 105 GLY A C 1
ATOM 838 O O . GLY A 1 105 ? 19.672 8.508 2.873 1 93.06 105 GLY A O 1
ATOM 839 N N . ASP A 1 106 ? 20.531 8.297 4.93 1 95.31 106 ASP A N 1
ATOM 840 C CA . ASP A 1 106 ? 19.484 7.391 5.395 1 95.31 106 ASP A CA 1
ATOM 841 C C . ASP A 1 106 ? 18.406 8.141 6.152 1 95.31 106 ASP A C 1
ATOM 843 O O . ASP A 1 106 ? 18.641 9.242 6.656 1 95.31 106 ASP A O 1
ATOM 847 N N . SER A 1 107 ? 17.219 7.617 6.16 1 97.5 107 SER A N 1
ATOM 848 C CA . SER A 1 107 ? 16.109 8.18 6.922 1 97.5 107 SER A CA 1
ATOM 849 C C . SER A 1 107 ? 15.344 7.098 7.668 1 97.5 107 SER A C 1
ATOM 851 O O . SER A 1 107 ? 15.367 5.93 7.277 1 97.5 107 SER A O 1
ATOM 853 N N . ARG A 1 108 ? 14.672 7.438 8.766 1 98.38 108 ARG A N 1
ATOM 854 C CA . ARG A 1 108 ? 13.828 6.594 9.609 1 98.38 108 ARG A CA 1
ATOM 855 C C . ARG A 1 108 ? 12.578 7.344 10.062 1 98.38 108 ARG A C 1
ATOM 857 O O . ARG A 1 108 ? 12.555 8.578 10.062 1 98.38 108 ARG A O 1
ATOM 864 N N . GLY A 1 109 ? 11.562 6.57 10.344 1 98.56 109 GLY A N 1
ATOM 865 C CA . GLY A 1 109 ? 10.344 7.215 10.812 1 98.56 109 GLY A CA 1
ATOM 866 C C . GLY A 1 109 ? 10.211 7.195 12.328 1 98.56 109 GLY A C 1
ATOM 867 O O . GLY A 1 109 ? 10.547 6.203 12.977 1 98.56 109 GLY A O 1
ATOM 868 N N . VAL A 1 110 ? 9.789 8.281 12.875 1 98.88 110 VAL A N 1
ATOM 869 C CA . VAL A 1 110 ? 9.297 8.289 14.242 1 98.88 110 VAL A CA 1
ATOM 870 C C . VAL A 1 110 ? 7.777 8.125 14.242 1 98.88 110 VAL A C 1
ATOM 872 O O . VAL A 1 110 ? 7.055 8.969 13.703 1 98.88 110 VAL A O 1
ATOM 875 N N . ASP A 1 111 ? 7.328 7.07 14.789 1 98.62 111 ASP A N 1
ATOM 876 C CA . ASP A 1 111 ? 5.926 6.672 14.898 1 98.62 111 ASP A CA 1
ATOM 877 C C . ASP A 1 111 ? 5.359 7.031 16.266 1 98.62 111 ASP A C 1
ATOM 879 O O . ASP A 1 111 ? 5.434 6.234 17.203 1 98.62 111 ASP A O 1
ATOM 883 N N . TRP A 1 112 ? 4.766 8.258 16.297 1 98.56 112 TRP A N 1
ATOM 884 C CA . TRP A 1 112 ? 4.137 8.727 17.531 1 98.56 112 TRP A CA 1
ATOM 885 C C . TRP A 1 112 ? 2.789 8.047 17.75 1 98.56 112 TRP A C 1
ATOM 887 O O . TRP A 1 112 ? 2.104 7.688 16.781 1 98.56 112 TRP A O 1
ATOM 897 N N . THR A 1 113 ? 2.453 7.887 18.984 1 98.56 113 THR A N 1
ATOM 898 C CA . THR A 1 113 ? 1.082 7.461 19.234 1 98.56 113 THR A CA 1
ATOM 899 C C . THR A 1 113 ? 0.095 8.57 18.875 1 98.56 113 THR A C 1
ATOM 901 O O . THR A 1 113 ? 0.307 9.734 19.219 1 98.56 113 THR A O 1
ATOM 904 N N . PHE A 1 114 ? -0.885 8.234 18.109 1 98.75 114 PHE A N 1
ATOM 905 C CA . PHE A 1 114 ? -1.954 9.148 17.719 1 98.75 114 PHE A CA 1
ATOM 906 C C . PHE A 1 114 ? -3.262 8.773 18.406 1 98.75 114 PHE A C 1
ATOM 908 O O . PHE A 1 114 ? -3.621 7.594 18.469 1 98.75 114 PHE A O 1
ATOM 915 N N . ASN A 1 115 ? -4.008 9.82 18.875 1 98.25 115 ASN A N 1
ATOM 916 C CA . ASN A 1 115 ? -5.238 9.484 19.578 1 98.25 115 ASN A CA 1
ATOM 917 C C . ASN A 1 115 ? -6.371 10.445 19.219 1 98.25 115 ASN A C 1
ATOM 919 O O . ASN A 1 115 ? -7.199 10.781 20.062 1 98.25 115 ASN A O 1
ATOM 923 N N . ALA A 1 116 ? -6.293 11.055 18.031 1 98 116 ALA A N 1
ATOM 924 C CA . ALA A 1 116 ? -7.316 11.969 17.531 1 98 116 ALA A CA 1
ATOM 925 C C . ALA A 1 116 ? -7.348 13.25 18.359 1 98 116 ALA A C 1
ATOM 927 O O . ALA A 1 116 ? -8.422 13.734 18.734 1 98 116 ALA A O 1
ATOM 928 N N . TRP A 1 117 ? -6.211 13.719 18.703 1 98.06 117 TRP A N 1
ATOM 929 C CA . TRP A 1 117 ? -5.93 15.023 19.312 1 98.06 117 TRP A CA 1
ATOM 930 C C . TRP A 1 117 ? -6.535 15.117 20.703 1 98.06 117 TRP A C 1
ATOM 932 O O . TRP A 1 117 ? -7.035 16.172 21.094 1 98.06 117 TRP A O 1
ATOM 942 N N . GLY A 1 118 ? -6.609 14.055 21.469 1 97.06 118 GLY A N 1
ATOM 943 C CA . GLY A 1 118 ? -7.074 14.18 22.844 1 97.06 118 GLY A CA 1
ATOM 944 C C . GLY A 1 118 ? -7.785 12.938 23.344 1 97.06 118 GLY A C 1
ATOM 945 O O . GLY A 1 118 ? -8.266 12.914 24.484 1 97.06 118 GLY A O 1
ATOM 946 N N . GLY A 1 119 ? -7.906 11.914 22.438 1 96.06 119 GLY A N 1
ATOM 947 C CA . GLY A 1 119 ? -8.5 10.648 22.828 1 96.06 119 GLY A CA 1
ATOM 948 C C . GLY A 1 119 ? -9.93 10.781 23.312 1 96.06 119 GLY A C 1
ATOM 949 O O . GLY A 1 119 ? -10.758 11.406 22.641 1 96.06 119 GLY A O 1
ATOM 950 N N . LEU A 1 120 ? -10.18 10.125 24.453 1 94.5 120 LEU A N 1
ATOM 951 C CA . LEU A 1 120 ? -11.539 10.117 24.984 1 94.5 120 LEU A CA 1
ATOM 952 C C . LEU A 1 120 ? -11.766 11.305 25.906 1 94.5 120 LEU A C 1
ATOM 954 O O . LEU A 1 120 ? -12.867 11.492 26.422 1 94.5 120 LEU A O 1
ATOM 958 N N . VAL A 1 121 ? -10.75 12.148 26.125 1 95.12 121 VAL A N 1
ATOM 959 C CA . VAL A 1 121 ? -10.852 13.32 27 1 95.12 121 VAL A CA 1
ATOM 960 C C . VAL A 1 121 ? -11.43 14.5 26.219 1 95.12 121 VAL A C 1
ATOM 962 O O . VAL A 1 121 ? -12.461 15.055 26.594 1 95.12 121 VAL A O 1
ATOM 965 N N . ASP A 1 122 ? -10.867 14.836 25.125 1 94.88 122 ASP A N 1
ATOM 966 C CA . ASP A 1 122 ? -11.32 15.961 24.328 1 94.88 122 ASP A CA 1
ATOM 967 C C . ASP A 1 122 ? -10.953 15.766 22.859 1 94.88 122 ASP A C 1
ATOM 969 O O . ASP A 1 122 ? -10.703 16.734 22.125 1 94.88 122 ASP A O 1
ATOM 973 N N . GLY A 1 123 ? -10.828 14.531 22.469 1 95.62 123 GLY A N 1
ATOM 974 C CA . GLY A 1 123 ? -10.508 14.219 21.094 1 95.62 123 GLY A CA 1
ATOM 975 C C . GLY A 1 123 ? -11.656 14.492 20.125 1 95.62 123 GLY A C 1
ATOM 976 O O . GLY A 1 123 ? -12.742 14.891 20.562 1 95.62 123 GLY A O 1
ATOM 977 N N . LEU A 1 124 ? -11.375 14.242 18.906 1 96.62 124 LEU A N 1
ATOM 978 C CA . LEU A 1 124 ? -12.305 14.719 17.891 1 96.62 124 LEU A CA 1
ATOM 979 C C . LEU A 1 124 ? -13.141 13.57 17.328 1 96.62 124 LEU A C 1
ATOM 981 O O . LEU A 1 124 ? -14.195 13.805 16.734 1 96.62 124 LEU A O 1
ATOM 985 N N . TYR A 1 125 ? -12.633 12.328 17.406 1 96.25 125 TYR A N 1
ATOM 986 C CA . TYR A 1 125 ? -13.414 11.18 16.953 1 96.25 125 TYR A CA 1
ATOM 987 C C . TYR A 1 125 ? -12.883 9.883 17.562 1 96.25 125 TYR A C 1
ATOM 989 O O . TYR A 1 125 ? -11.75 9.836 18.047 1 96.25 125 TYR A O 1
ATOM 997 N N . PHE A 1 126 ? -13.664 8.945 17.609 1 94.62 126 PHE A N 1
ATOM 998 C CA . PHE A 1 126 ? -13.398 7.559 17.953 1 94.62 126 PHE A CA 1
ATOM 999 C C . PHE A 1 126 ? -14.07 6.613 16.969 1 94.62 126 PHE A C 1
ATOM 1001 O O . PHE A 1 126 ? -15.203 6.848 16.547 1 94.62 126 PHE A O 1
ATOM 1008 N N . PRO A 1 127 ? -13.391 5.473 16.562 1 96.12 127 PRO A N 1
ATOM 1009 C CA . PRO A 1 127 ? -12.031 5.066 16.938 1 96.12 127 PRO A CA 1
ATOM 1010 C C . PRO A 1 127 ? -10.961 5.75 16.094 1 96.12 127 PRO A C 1
ATOM 1012 O O . PRO A 1 127 ? -11.281 6.484 15.148 1 96.12 127 PRO A O 1
ATOM 1015 N N . TRP A 1 128 ? -9.727 5.691 16.531 1 97.94 128 TRP A N 1
ATOM 1016 C CA . TRP A 1 128 ? -8.594 6.23 15.789 1 97.94 128 TRP A CA 1
ATOM 1017 C C . TRP A 1 128 ? -7.527 5.16 15.57 1 97.94 128 TRP A C 1
ATOM 1019 O O . TRP A 1 128 ? -6.363 5.477 15.32 1 97.94 128 TRP A O 1
ATOM 1029 N N . ASP A 1 129 ? -7.883 3.877 15.648 1 97.81 129 ASP A N 1
ATOM 1030 C CA . ASP A 1 129 ? -6.949 2.754 15.578 1 97.81 129 ASP A CA 1
ATOM 1031 C C . ASP A 1 129 ? -6.262 2.691 14.219 1 97.81 129 ASP A C 1
ATOM 1033 O O . ASP A 1 129 ? -5.066 2.41 14.133 1 97.81 129 ASP A O 1
ATOM 1037 N N . LYS A 1 130 ? -6.996 2.898 13.148 1 98.31 130 LYS A N 1
ATOM 1038 C CA . LYS A 1 130 ? -6.422 2.832 11.812 1 98.31 130 LYS A CA 1
ATOM 1039 C C . LYS A 1 130 ? -5.453 3.988 11.57 1 98.31 130 LYS A C 1
ATOM 1041 O O . LYS A 1 130 ? -4.422 3.816 10.914 1 98.31 130 LYS A O 1
ATOM 1046 N N . ASP A 1 131 ? -5.809 5.188 12.141 1 98.69 131 ASP A N 1
ATOM 1047 C CA . ASP A 1 131 ? -4.906 6.328 12.023 1 98.69 131 ASP A CA 1
ATOM 1048 C C . ASP A 1 131 ? -3.586 6.059 12.742 1 98.69 131 ASP A C 1
ATOM 1050 O O . ASP A 1 131 ? -2.518 6.422 12.242 1 98.69 131 ASP A O 1
ATOM 1054 N N . ASP A 1 132 ? -3.654 5.422 13.867 1 98.62 132 ASP A N 1
ATOM 1055 C CA . ASP A 1 132 ? -2.459 5.156 14.656 1 98.62 132 ASP A CA 1
ATOM 1056 C C . ASP A 1 132 ? -1.566 4.121 13.977 1 98.62 132 ASP A C 1
ATOM 1058 O O . ASP A 1 132 ? -0.433 3.893 14.406 1 98.62 132 ASP A O 1
ATOM 1062 N N . ARG A 1 133 ? -1.966 3.521 12.859 1 98.19 133 ARG A N 1
ATOM 1063 C CA . ARG A 1 133 ? -1.168 2.547 12.117 1 98.19 133 ARG A CA 1
ATOM 1064 C C . ARG A 1 133 ? -0.561 3.174 10.867 1 98.19 133 ARG A C 1
ATOM 1066 O O . ARG A 1 133 ? 0.288 2.564 10.211 1 98.19 133 ARG A O 1
ATOM 1073 N N . VAL A 1 134 ? -0.927 4.371 10.547 1 98.81 134 VAL A N 1
ATOM 1074 C CA . VAL A 1 134 ? -0.55 5 9.281 1 98.81 134 VAL A CA 1
ATOM 1075 C C . VAL A 1 134 ? 0.966 5.172 9.227 1 98.81 134 VAL A C 1
ATOM 1077 O O . VAL A 1 134 ? 1.591 4.891 8.203 1 98.81 134 VAL A O 1
ATOM 1080 N N . ALA A 1 135 ? 1.582 5.629 10.336 1 98.75 135 ALA A N 1
ATOM 1081 C CA . ALA A 1 135 ? 3.025 5.852 10.344 1 98.75 135 ALA A CA 1
ATOM 1082 C C . ALA A 1 135 ? 3.779 4.57 10 1 98.75 135 ALA A C 1
ATOM 1084 O O . ALA A 1 135 ? 4.719 4.586 9.203 1 98.75 135 ALA A O 1
ATOM 1085 N N . GLN A 1 136 ? 3.346 3.508 10.594 1 98.38 136 GLN A N 1
ATOM 1086 C CA . GLN A 1 136 ? 3.98 2.227 10.305 1 98.38 136 GLN A CA 1
ATOM 1087 C C . GLN A 1 136 ? 3.807 1.845 8.836 1 98.38 136 GLN A C 1
ATOM 1089 O O . GLN A 1 136 ? 4.746 1.37 8.195 1 98.38 136 GLN A O 1
ATOM 1094 N N . LYS A 1 137 ? 2.648 1.98 8.336 1 98.69 137 LYS A N 1
ATOM 1095 C CA . LYS A 1 137 ? 2.361 1.606 6.957 1 98.69 137 LYS A CA 1
ATOM 1096 C C . LYS A 1 137 ? 3.209 2.416 5.98 1 98.69 137 LYS A C 1
ATOM 1098 O O . LYS A 1 137 ? 3.715 1.878 4.992 1 98.69 137 LYS A O 1
ATOM 1103 N N . VAL A 1 138 ? 3.324 3.715 6.254 1 98.69 138 VAL A N 1
ATOM 1104 C CA . VAL A 1 138 ? 4.164 4.551 5.402 1 98.69 138 VAL A CA 1
ATOM 1105 C C . VAL A 1 138 ? 5.609 4.059 5.453 1 98.69 138 VAL A C 1
ATOM 1107 O O . VAL A 1 138 ? 6.27 3.943 4.418 1 98.69 138 VAL A O 1
ATOM 1110 N N . CYS A 1 139 ? 6.141 3.768 6.668 1 98.31 139 CYS A N 1
ATOM 1111 C CA . CYS A 1 139 ? 7.508 3.277 6.816 1 98.31 139 CYS A CA 1
ATOM 1112 C C . CYS A 1 139 ? 7.699 1.964 6.062 1 98.31 139 CYS A C 1
ATOM 1114 O O . CYS A 1 139 ? 8.742 1.744 5.445 1 98.31 139 CYS A O 1
ATOM 1116 N N . GLU A 1 140 ? 6.695 1.086 6.102 1 97.56 140 GLU A N 1
ATOM 1117 C CA . GLU A 1 140 ? 6.746 -0.181 5.379 1 97.56 140 GLU A CA 1
ATOM 1118 C C . GLU A 1 140 ? 6.836 0.048 3.871 1 97.56 140 GLU A C 1
ATOM 1120 O O . GLU A 1 140 ? 7.68 -0.547 3.197 1 97.56 140 GLU A O 1
ATOM 1125 N N . ILE A 1 141 ? 6.008 0.892 3.35 1 97.19 141 ILE A N 1
ATOM 1126 C CA . ILE A 1 141 ? 6.004 1.172 1.917 1 97.19 141 ILE A CA 1
ATOM 1127 C C . ILE A 1 141 ? 7.352 1.747 1.498 1 97.19 141 ILE A C 1
ATOM 1129 O O . ILE A 1 141 ? 7.887 1.394 0.443 1 97.19 141 ILE A O 1
ATOM 1133 N N . GLU A 1 142 ? 7.938 2.572 2.377 1 96.19 142 GLU A N 1
ATOM 1134 C CA . GLU A 1 142 ? 9.18 3.268 2.049 1 96.19 142 GLU A CA 1
ATOM 1135 C C . GLU A 1 142 ? 10.398 2.404 2.367 1 96.19 142 GLU A C 1
ATOM 1137 O O . GLU A 1 142 ? 11.531 2.789 2.078 1 96.19 142 GLU A O 1
ATOM 1142 N N . GLY A 1 143 ? 10.195 1.236 2.988 1 95.06 143 GLY A N 1
ATOM 1143 C CA . GLY A 1 143 ? 11.305 0.385 3.373 1 95.06 143 GLY A CA 1
ATOM 1144 C C . GLY A 1 143 ? 12.211 1.016 4.418 1 95.06 143 GLY A C 1
ATOM 1145 O O . GLY A 1 143 ? 13.438 0.962 4.301 1 95.06 143 GLY A O 1
ATOM 1146 N N . ARG A 1 144 ? 11.562 1.713 5.398 1 96.94 144 ARG A N 1
ATOM 1147 C CA . ARG A 1 144 ? 12.312 2.412 6.434 1 96.94 144 ARG A CA 1
ATOM 1148 C C . ARG A 1 144 ? 12.023 1.823 7.812 1 96.94 144 ARG A C 1
ATOM 1150 O O . ARG A 1 144 ? 10.875 1.48 8.117 1 96.94 144 ARG A O 1
ATOM 1157 N N . ASP A 1 145 ? 13.078 1.744 8.609 1 97.88 145 ASP A N 1
ATOM 1158 C CA . ASP A 1 145 ? 12.883 1.396 10.008 1 97.88 145 ASP A CA 1
ATOM 1159 C C . ASP A 1 145 ? 12.18 2.527 10.758 1 97.88 145 ASP A C 1
ATOM 1161 O O . ASP A 1 145 ? 12.094 3.652 10.266 1 97.88 145 ASP A O 1
ATOM 1165 N N . ARG A 1 146 ? 11.641 2.172 11.914 1 98.19 146 ARG A N 1
ATOM 1166 C CA . ARG A 1 146 ? 10.93 3.201 12.664 1 98.19 146 ARG A CA 1
ATOM 1167 C C . ARG A 1 146 ? 11.219 3.094 14.156 1 98.19 146 ARG A C 1
ATOM 1169 O O . ARG A 1 146 ? 11.641 2.039 14.641 1 98.19 146 ARG A O 1
ATOM 1176 N N . TYR A 1 147 ? 11.078 4.227 14.82 1 98.69 147 TYR A N 1
ATOM 1177 C CA . TYR A 1 147 ? 10.961 4.305 16.266 1 98.69 147 TYR A CA 1
ATOM 1178 C C . TYR A 1 147 ? 9.5 4.406 16.703 1 98.69 147 TYR A C 1
ATOM 1180 O O . TYR A 1 147 ? 8.711 5.105 16.062 1 98.69 147 TYR A O 1
ATOM 1188 N N . ARG A 1 148 ? 9.125 3.725 17.719 1 98.31 148 ARG A N 1
ATOM 1189 C CA . ARG A 1 148 ? 7.75 3.783 18.203 1 98.31 148 ARG A CA 1
ATOM 1190 C C . ARG A 1 148 ? 7.699 4.211 19.672 1 98.31 148 ARG A C 1
ATOM 1192 O O . ARG A 1 148 ? 8.461 3.703 20.5 1 98.31 148 ARG A O 1
ATOM 1199 N N . LEU A 1 149 ? 6.91 5.199 19.938 1 97.56 149 LEU A N 1
ATOM 1200 C CA . LEU A 1 149 ? 6.668 5.621 21.312 1 97.56 149 LEU A CA 1
ATOM 1201 C C . LEU A 1 149 ? 5.23 5.332 21.734 1 97.56 149 LEU A C 1
ATOM 1203 O O . LEU A 1 149 ? 4.332 6.137 21.469 1 97.56 149 LEU A O 1
ATOM 1207 N N . ASP A 1 150 ? 5.02 4.309 22.453 1 94.94 150 ASP A N 1
ATOM 1208 C CA . ASP A 1 150 ? 3.678 3.902 22.859 1 94.94 150 ASP A CA 1
ATOM 1209 C C . ASP A 1 150 ? 3.154 4.781 23.984 1 94.94 150 ASP A C 1
ATOM 1211 O O . ASP A 1 150 ? 1.943 4.891 24.188 1 94.94 150 ASP A O 1
ATOM 1215 N N . ASP A 1 151 ? 4.066 5.488 24.641 1 94.25 151 ASP A N 1
ATOM 1216 C CA . ASP A 1 151 ? 3.66 6.211 25.844 1 94.25 151 ASP A CA 1
ATOM 1217 C C . ASP A 1 151 ? 3.721 7.719 25.625 1 94.25 151 ASP A C 1
ATOM 1219 O O . ASP A 1 151 ? 3.75 8.492 26.594 1 94.25 151 ASP A O 1
ATOM 1223 N N . LEU A 1 152 ? 3.803 8.148 24.406 1 97.38 152 LEU A N 1
ATOM 1224 C CA . LEU A 1 152 ? 3.779 9.57 24.094 1 97.38 152 LEU A CA 1
ATOM 1225 C C . LEU A 1 152 ? 2.863 9.852 22.906 1 97.38 152 LEU A C 1
ATOM 1227 O O . LEU A 1 152 ? 3.139 9.422 21.781 1 97.38 152 LEU A O 1
ATOM 1231 N N . VAL A 1 153 ? 1.84 10.547 23.203 1 98.5 153 VAL A N 1
ATOM 1232 C CA . VAL A 1 153 ? 0.942 11.023 22.156 1 98.5 153 VAL A CA 1
ATOM 1233 C C . VAL A 1 153 ? 1.5 12.305 21.547 1 98.5 153 VAL A C 1
ATOM 1235 O O . VAL A 1 153 ? 1.804 13.266 22.25 1 98.5 153 VAL A O 1
ATOM 1238 N N . LEU A 1 154 ? 1.714 12.305 20.266 1 98.62 154 LEU A N 1
ATOM 1239 C CA . LEU A 1 154 ? 2.199 13.484 19.562 1 98.62 154 LEU A CA 1
ATOM 1240 C C . LEU A 1 154 ? 1.723 13.484 18.109 1 98.62 154 LEU A C 1
ATOM 1242 O O . LEU A 1 154 ? 1.617 12.422 17.484 1 98.62 154 LEU A O 1
ATOM 1246 N N . GLU A 1 155 ? 1.389 14.633 17.594 1 98.75 155 GLU A N 1
ATOM 1247 C CA . GLU A 1 155 ? 1.002 14.859 16.203 1 98.75 155 GLU A CA 1
ATOM 1248 C C . GLU A 1 155 ? 2.059 15.672 15.461 1 98.75 155 GLU A C 1
ATOM 1250 O O . GLU A 1 155 ? 2.658 16.594 16.031 1 98.75 155 GLU A O 1
ATOM 1255 N N . GLY A 1 156 ? 2.219 15.391 14.203 1 98.56 156 GLY A N 1
ATOM 1256 C CA . GLY A 1 156 ? 3.225 16.078 13.414 1 98.56 156 GLY A CA 1
ATOM 1257 C C . GLY A 1 156 ? 3.02 17.578 13.375 1 98.56 156 GLY A C 1
ATOM 1258 O O . GLY A 1 156 ? 3.986 18.344 13.344 1 98.56 156 GLY A O 1
ATOM 1259 N N . GLY A 1 157 ? 1.788 17.969 13.438 1 98.56 157 GLY A N 1
ATOM 1260 C CA . GLY A 1 157 ? 1.482 19.391 13.367 1 98.56 157 GLY A CA 1
ATOM 1261 C C . GLY A 1 157 ? 1.784 20.141 14.656 1 98.56 157 GLY A C 1
ATOM 1262 O O . GLY A 1 157 ? 1.806 21.359 14.688 1 98.56 157 GLY A O 1
ATOM 1263 N N . SER A 1 158 ? 2.066 19.406 15.68 1 98.69 158 SER A N 1
ATOM 1264 C CA . SER A 1 158 ? 2.299 20.016 16.984 1 98.69 158 SER A CA 1
ATOM 1265 C C . SER A 1 158 ? 3.764 20.406 17.156 1 98.69 158 SER A C 1
ATOM 1267 O O . SER A 1 158 ? 4.129 21.047 18.141 1 98.69 158 SER A O 1
ATOM 1269 N N . THR A 1 159 ? 4.602 20.047 16.172 1 98.69 159 THR A N 1
ATOM 1270 C CA . THR A 1 159 ? 6.027 20.344 16.219 1 98.69 159 THR A CA 1
ATOM 1271 C C . THR A 1 159 ? 6.496 20.953 14.906 1 98.69 159 THR A C 1
ATOM 1273 O O . THR A 1 159 ? 5.98 20.609 13.836 1 98.69 159 THR A O 1
ATOM 1276 N N . HIS A 1 160 ? 7.371 21.859 14.992 1 98.75 160 HIS A N 1
ATOM 1277 C CA . HIS A 1 160 ? 8.023 22.438 13.82 1 98.75 160 HIS A CA 1
ATOM 1278 C C . HIS A 1 160 ? 9.492 22.75 14.102 1 98.75 160 HIS A C 1
ATOM 1280 O O . HIS A 1 160 ? 9.82 23.312 15.148 1 98.75 160 HIS A O 1
ATOM 1286 N N . VAL A 1 161 ? 10.406 22.359 13.219 1 98.81 161 VAL A N 1
ATOM 1287 C CA . VAL A 1 161 ? 11.836 22.5 13.492 1 98.81 161 VAL A CA 1
ATOM 1288 C C . VAL A 1 161 ? 12.5 23.344 12.414 1 98.81 161 VAL A C 1
ATOM 1290 O O . VAL A 1 161 ? 11.961 23.484 11.312 1 98.81 161 VAL A O 1
ATOM 1293 N N . ASP A 1 162 ? 13.648 23.906 12.773 1 98.62 162 ASP A N 1
ATOM 1294 C CA . ASP A 1 162 ? 14.414 24.688 11.797 1 98.62 162 ASP A CA 1
ATOM 1295 C C . ASP A 1 162 ? 15.508 23.844 11.156 1 98.62 162 ASP A C 1
ATOM 1297 O O . ASP A 1 162 ? 16.281 24.344 10.328 1 98.62 162 ASP A O 1
ATOM 1301 N N . GLY A 1 163 ? 15.672 22.547 11.578 1 97.94 163 GLY A N 1
ATOM 1302 C CA . GLY A 1 163 ? 16.656 21.641 11.008 1 97.94 163 GLY A CA 1
ATOM 1303 C C . GLY A 1 163 ? 18.031 21.812 11.633 1 97.94 163 GLY A C 1
ATOM 1304 O O . GLY A 1 163 ? 18.953 21.031 11.336 1 97.94 163 GLY A O 1
ATOM 1305 N N . GLU A 1 164 ? 18.156 22.812 12.492 1 98.25 164 GLU A N 1
ATOM 1306 C CA . GLU A 1 164 ? 19.453 23.078 13.094 1 98.25 164 GLU A CA 1
ATOM 1307 C C . GLU A 1 164 ? 19.391 23.031 14.617 1 98.25 164 GLU A C 1
ATOM 1309 O O . GLU A 1 164 ? 20.172 23.688 15.297 1 98.25 164 GLU A O 1
ATOM 1314 N N . GLY A 1 165 ? 18.312 22.312 15.109 1 98.62 165 GLY A N 1
ATOM 1315 C CA . GLY A 1 165 ? 18.312 22.016 16.531 1 98.62 165 GLY A CA 1
ATOM 1316 C C . GLY A 1 165 ? 17.266 22.812 17.297 1 98.62 165 GLY A C 1
ATOM 1317 O O . GLY A 1 165 ? 17.109 22.641 18.516 1 98.62 165 GLY A O 1
ATOM 1318 N N . THR A 1 166 ? 16.453 23.672 16.656 1 98.88 166 THR A N 1
ATOM 1319 C CA . THR A 1 166 ? 15.406 24.453 17.312 1 98.88 166 THR A CA 1
ATOM 1320 C C . THR A 1 166 ? 14.023 23.891 17 1 98.88 166 THR A C 1
ATOM 1322 O O . THR A 1 166 ? 13.703 23.641 15.836 1 98.88 166 THR A O 1
ATOM 1325 N N . LEU A 1 167 ? 13.25 23.719 18.016 1 98.88 167 LEU A N 1
ATOM 1326 C CA . LEU A 1 167 ? 11.898 23.188 17.922 1 98.88 167 LEU A CA 1
ATOM 1327 C C . LEU A 1 167 ? 10.875 24.188 18.453 1 98.88 167 LEU A C 1
ATOM 1329 O O . LEU A 1 167 ? 11.094 24.797 19.5 1 98.88 167 LEU A O 1
ATOM 1333 N N . LEU A 1 168 ? 9.828 24.453 17.672 1 98.81 168 LEU A N 1
ATOM 1334 C CA . LEU A 1 168 ? 8.68 25.234 18.125 1 98.81 168 LEU A CA 1
ATOM 1335 C C . LEU A 1 168 ? 7.523 24.328 18.516 1 98.81 168 LEU A C 1
ATOM 1337 O O . LEU A 1 168 ? 7.215 23.359 17.797 1 98.81 168 LEU A O 1
ATOM 1341 N N . VAL A 1 169 ? 6.918 24.562 19.641 1 98.88 169 VAL A N 1
ATOM 1342 C CA . VAL A 1 169 ? 5.707 23.875 20.094 1 98.88 169 VAL A CA 1
ATOM 1343 C C . VAL A 1 169 ? 4.777 24.891 20.781 1 98.88 169 VAL A C 1
ATOM 1345 O O . VAL A 1 169 ? 5.125 26.062 20.938 1 98.88 169 VAL A O 1
ATOM 1348 N N . THR A 1 170 ? 3.59 24.484 21.109 1 98.75 170 THR A N 1
ATOM 1349 C CA . THR A 1 170 ? 2.707 25.297 21.938 1 98.75 170 THR A CA 1
ATOM 1350 C C . THR A 1 170 ? 2.4 24.594 23.25 1 98.75 170 THR A C 1
ATOM 1352 O O . THR A 1 170 ? 2.232 23.375 23.281 1 98.75 170 THR A O 1
ATOM 1355 N N . GLU A 1 171 ? 2.332 25.359 24.312 1 98.44 171 GLU A N 1
ATOM 1356 C CA . GLU A 1 171 ? 1.931 24.828 25.609 1 98.44 171 GLU A CA 1
ATOM 1357 C C . GLU A 1 171 ? 0.499 24.297 25.578 1 98.44 171 GLU A C 1
ATOM 1359 O O . GLU A 1 171 ? 0.215 23.219 26.094 1 98.44 171 GLU A O 1
ATOM 1364 N N . GLU A 1 172 ? -0.293 25.047 24.938 1 97.94 172 GLU A N 1
ATOM 1365 C CA . GLU A 1 172 ? -1.71 24.719 24.828 1 97.94 172 GLU A CA 1
ATOM 1366 C C . GLU A 1 172 ? -1.904 23.297 24.297 1 97.94 172 GLU A C 1
ATOM 1368 O O . GLU A 1 172 ? -2.797 22.578 24.734 1 97.94 172 GLU A O 1
ATOM 1373 N N . CYS A 1 173 ? -1.115 22.906 23.344 1 98.19 173 CYS A N 1
ATOM 1374 C CA . CYS A 1 173 ? -1.262 21.609 22.672 1 98.19 173 CYS A CA 1
ATOM 1375 C C . CYS A 1 173 ? -0.568 20.516 23.469 1 98.19 173 CYS A C 1
ATOM 1377 O O . CYS A 1 173 ? -1.214 19.562 23.906 1 98.19 173 CYS A O 1
ATOM 1379 N N . LEU A 1 174 ? 0.705 20.594 23.75 1 98.25 174 LEU A N 1
ATOM 1380 C CA . LEU A 1 174 ? 1.5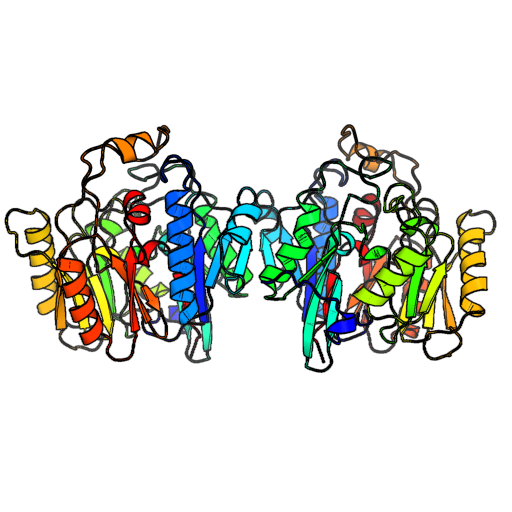09 19.5 24.266 1 98.25 174 LEU A CA 1
ATOM 1381 C C . LEU A 1 174 ? 1.185 19.234 25.734 1 98.25 174 LEU A C 1
ATOM 1383 O O . LEU A 1 174 ? 1.423 18.141 26.234 1 98.25 174 LEU A O 1
ATOM 1387 N N . LEU A 1 175 ? 0.655 20.266 26.422 1 98 175 LEU A N 1
ATOM 1388 C CA . LEU A 1 175 ? 0.371 20.094 27.844 1 98 175 LEU A CA 1
ATOM 1389 C C . LEU A 1 175 ? -1.12 19.875 28.078 1 98 175 LEU A C 1
ATOM 1391 O O . LEU A 1 175 ? -1.582 19.906 29.219 1 98 175 LEU A O 1
ATOM 1395 N N . SER A 1 176 ? -1.832 19.703 27 1 97 176 SER A N 1
ATOM 1396 C CA . SER A 1 176 ? -3.258 19.422 27.125 1 97 176 SER A CA 1
ATOM 1397 C C . SER A 1 176 ? -3.496 18.109 27.875 1 97 176 SER A C 1
ATOM 1399 O O . SER A 1 176 ? -2.742 17.156 27.703 1 97 176 SER A O 1
ATOM 1401 N N . ASP A 1 177 ? -4.645 18 28.531 1 96.5 177 ASP A N 1
ATOM 1402 C CA . ASP A 1 177 ? -4.957 16.844 29.375 1 96.5 177 ASP A CA 1
ATOM 1403 C C . ASP A 1 177 ? -5.207 15.602 28.516 1 96.5 177 ASP A C 1
ATOM 1405 O O . ASP A 1 177 ? -5.02 14.477 28.969 1 96.5 177 ASP A O 1
ATOM 1409 N N . GLY A 1 178 ? -5.586 15.789 27.328 1 96.88 178 GLY A N 1
ATOM 1410 C CA . GLY A 1 178 ? -5.934 14.672 26.469 1 96.88 178 GLY A CA 1
ATOM 1411 C C . GLY A 1 178 ? -4.73 14.055 25.781 1 96.88 178 GLY A C 1
ATOM 1412 O O . GLY A 1 178 ? -4.852 13.016 25.125 1 96.88 178 GLY A O 1
ATOM 1413 N N . ARG A 1 179 ? -3.555 14.586 25.984 1 97.31 179 ARG A N 1
ATOM 1414 C CA . ARG A 1 179 ? -2.371 14.07 25.312 1 97.31 179 ARG A CA 1
ATOM 1415 C C . ARG A 1 179 ? -1.509 13.242 26.266 1 97.31 179 ARG A C 1
ATOM 1417 O O . ARG A 1 179 ? -1.622 12.016 26.297 1 97.31 179 ARG A O 1
ATOM 1424 N N . ASN A 1 180 ? -0.769 13.969 27.016 1 97.44 180 ASN A N 1
ATOM 1425 C CA . ASN A 1 180 ? 0.167 13.273 27.906 1 97.44 180 ASN A CA 1
ATOM 1426 C C . ASN A 1 180 ? 0.045 13.758 29.344 1 97.44 180 ASN A C 1
ATOM 1428 O O . ASN A 1 180 ? 1.006 14.281 29.906 1 97.44 180 ASN A O 1
ATOM 1432 N N . PRO A 1 181 ? -1.057 13.539 29.984 1 96.62 181 PRO A N 1
ATOM 1433 C CA . PRO A 1 181 ? -1.269 14.078 31.328 1 96.62 181 PRO A CA 1
ATOM 1434 C C . PRO A 1 181 ? -0.304 13.492 32.375 1 96.62 181 PRO A C 1
ATOM 1436 O O . PRO A 1 181 ? -0.094 14.086 33.438 1 96.62 181 PRO A O 1
ATOM 1439 N N . GLN A 1 182 ? 0.307 12.398 3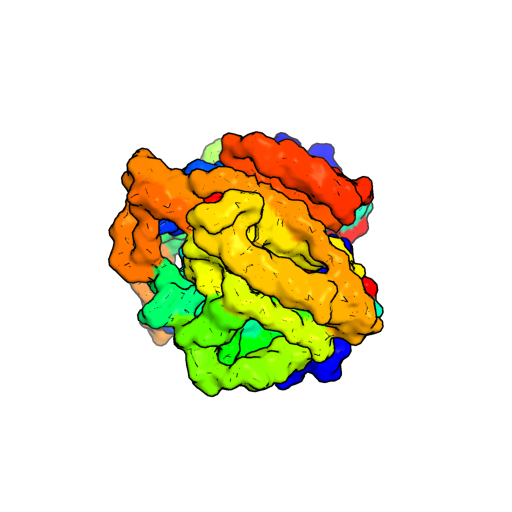2.094 1 96.38 182 GLN A N 1
ATOM 1440 C CA . GLN A 1 182 ? 1.199 11.719 33.031 1 96.38 182 GLN A CA 1
ATOM 1441 C C . GLN A 1 182 ? 2.613 12.289 32.938 1 96.38 182 GLN A C 1
ATOM 1443 O O . GLN A 1 182 ? 3.459 11.984 33.812 1 96.38 182 GLN A O 1
ATOM 1448 N N . LEU A 1 183 ? 2.885 13.133 31.984 1 97.94 183 LEU A N 1
ATOM 1449 C CA . LEU A 1 183 ? 4.23 13.656 31.781 1 97.94 183 LEU A CA 1
ATOM 1450 C C . LEU A 1 183 ? 4.297 15.141 32.125 1 97.94 183 LEU A C 1
ATOM 1452 O O . LEU A 1 183 ? 3.361 15.891 31.859 1 97.94 183 LEU A O 1
ATOM 1456 N N . SER A 1 184 ? 5.398 15.523 32.781 1 98.06 184 SER A N 1
ATOM 1457 C CA . SER A 1 184 ? 5.684 16.938 32.969 1 98.06 184 SER A CA 1
ATOM 1458 C C . SER A 1 184 ? 6.207 17.594 31.703 1 98.06 184 SER A C 1
ATOM 1460 O O . SER A 1 184 ? 6.586 16.891 30.75 1 98.06 184 SER A O 1
ATOM 1462 N N . LYS A 1 185 ? 6.18 18.922 31.688 1 98.25 185 LYS A N 1
ATOM 1463 C CA . LYS A 1 185 ? 6.75 19.672 30.578 1 98.25 185 LYS A CA 1
ATOM 1464 C C . LYS A 1 185 ? 8.203 19.281 30.344 1 98.25 185 LYS A C 1
ATOM 1466 O O . LYS A 1 185 ? 8.625 19.109 29.188 1 98.25 185 LYS A O 1
ATOM 1471 N N . GLU A 1 186 ? 8.969 19.078 31.422 1 98.38 186 GLU A N 1
ATOM 1472 C CA . GLU A 1 186 ? 10.383 18.719 31.328 1 98.38 186 GLU A CA 1
ATOM 1473 C C . GLU A 1 186 ? 10.562 17.328 30.734 1 98.38 186 GLU A C 1
ATOM 1475 O O . GLU A 1 186 ? 11.492 17.094 29.953 1 98.38 186 GLU A O 1
ATOM 1480 N N . GLN A 1 187 ? 9.711 16.453 31.109 1 98.44 187 GLN A N 1
ATOM 1481 C CA . GLN A 1 187 ? 9.781 15.094 30.562 1 98.44 187 GLN A CA 1
ATOM 1482 C C . GLN A 1 187 ? 9.461 15.078 29.078 1 98.44 187 GLN A C 1
ATOM 1484 O O . GLN A 1 187 ? 10.109 14.375 28.297 1 98.44 187 GLN A O 1
ATOM 1489 N N . ILE A 1 188 ? 8.438 15.852 28.719 1 98.62 188 ILE A N 1
ATOM 1490 C CA . ILE A 1 188 ? 8.086 15.969 27.297 1 98.62 188 ILE A CA 1
ATOM 1491 C C . ILE A 1 188 ? 9.273 16.547 26.531 1 98.62 188 ILE A C 1
ATOM 1493 O O . ILE A 1 188 ? 9.625 16.031 25.453 1 98.62 188 ILE A O 1
ATOM 1497 N N . GLU A 1 189 ? 9.938 17.578 27.094 1 98.56 189 GLU A N 1
ATOM 1498 C CA . GLU A 1 189 ? 11.102 18.172 26.438 1 98.56 189 GLU A CA 1
ATOM 1499 C C . GLU A 1 189 ? 12.211 17.141 26.219 1 98.56 189 GLU A C 1
ATOM 1501 O O . GLU A 1 189 ? 12.812 17.094 25.156 1 98.56 189 GLU A O 1
ATOM 1506 N N . SER A 1 190 ? 12.414 16.375 27.234 1 98.62 190 SER A N 1
ATOM 1507 C CA . SER A 1 190 ? 13.477 15.375 27.156 1 98.62 190 SER A CA 1
ATOM 1508 C C . SER A 1 190 ? 13.211 14.375 26.047 1 98.62 190 SER A C 1
ATOM 1510 O O . SER A 1 190 ? 14.117 14.016 25.297 1 98.62 190 SER A O 1
ATOM 1512 N N . ILE A 1 191 ? 12.008 13.953 25.969 1 98.69 191 ILE A N 1
ATOM 1513 C CA . ILE A 1 191 ? 11.641 12.984 24.938 1 98.69 191 ILE A CA 1
ATOM 1514 C C . ILE A 1 191 ? 11.789 13.609 23.547 1 98.69 191 ILE A C 1
ATOM 1516 O O . ILE A 1 191 ? 12.344 13 22.641 1 98.69 191 ILE A O 1
ATOM 1520 N N . LEU A 1 192 ? 11.281 14.844 23.359 1 98.81 192 LEU A N 1
ATOM 1521 C CA . LEU A 1 192 ? 11.359 15.516 22.078 1 98.81 192 LEU A CA 1
ATOM 1522 C C . LEU A 1 192 ? 12.812 15.734 21.656 1 98.81 192 LEU A C 1
ATOM 1524 O O . LEU A 1 192 ? 13.156 15.578 20.484 1 98.81 192 LEU A O 1
ATOM 1528 N N . LYS A 1 193 ? 13.672 16.125 22.641 1 98.88 193 LYS A N 1
ATOM 1529 C CA . LYS A 1 193 ? 15.094 16.312 22.344 1 98.88 193 LYS A CA 1
ATOM 1530 C C . LYS A 1 193 ? 15.727 15 21.906 1 98.88 193 LYS A C 1
ATOM 1532 O O . LYS A 1 193 ? 16.562 14.984 20.984 1 98.88 193 LYS A O 1
ATOM 1537 N N . GLU A 1 194 ? 15.328 13.953 22.5 1 98.69 194 GLU A N 1
ATOM 1538 C CA . GLU A 1 194 ? 15.898 12.641 22.203 1 98.69 194 GLU A CA 1
ATOM 1539 C C . GLU A 1 194 ? 15.406 12.117 20.859 1 98.69 194 GLU A C 1
ATOM 1541 O O . GLU A 1 194 ? 16.188 11.539 20.094 1 98.69 194 GLU A O 1
ATOM 1546 N N . TYR A 1 195 ? 14.172 12.336 20.484 1 98.75 195 TYR A N 1
ATOM 1547 C CA . TYR A 1 195 ? 13.586 11.633 19.344 1 98.75 195 TYR A CA 1
ATOM 1548 C C . TYR A 1 195 ? 13.547 12.531 18.109 1 98.75 195 TYR A C 1
ATOM 1550 O O . TYR A 1 195 ? 13.32 12.062 17 1 98.75 195 TYR A O 1
ATOM 1558 N N . LEU A 1 196 ? 13.789 13.828 18.281 1 98.81 196 LEU A N 1
ATOM 1559 C CA . LEU A 1 196 ? 13.883 14.727 17.141 1 98.81 196 LEU A CA 1
ATOM 1560 C C . LEU A 1 196 ? 15.297 15.281 17 1 98.81 196 LEU A C 1
ATOM 1562 O O . LEU A 1 196 ? 15.609 15.969 16.031 1 98.81 196 LEU A O 1
ATOM 1566 N N . ASN A 1 197 ? 16.125 14.992 17.984 1 98.75 197 ASN A N 1
ATOM 1567 C CA . ASN A 1 197 ? 17.516 15.461 18.047 1 98.75 197 ASN A CA 1
ATOM 1568 C C . ASN A 1 197 ? 17.594 16.984 17.922 1 98.75 197 ASN A C 1
ATOM 1570 O O . ASN A 1 197 ? 18.312 17.5 17.062 1 98.75 197 ASN A O 1
ATOM 1574 N N . VAL A 1 198 ? 16.875 17.641 18.828 1 98.81 198 VAL A N 1
ATOM 1575 C CA . VAL A 1 198 ? 16.922 19.094 18.938 1 98.81 198 VAL A CA 1
ATOM 1576 C C . VAL A 1 198 ? 17.578 19.5 20.25 1 98.81 198 VAL A C 1
ATOM 1578 O O . VAL A 1 198 ? 17.688 18.688 21.172 1 98.81 198 VAL A O 1
ATOM 1581 N N . GLU A 1 199 ? 18 20.719 20.281 1 98.62 199 GLU A N 1
ATOM 1582 C CA . GLU A 1 199 ? 18.734 21.219 21.438 1 98.62 199 GLU A CA 1
ATOM 1583 C C . GLU A 1 199 ? 17.906 22.234 22.219 1 98.62 199 GLU A C 1
ATOM 1585 O O . GLU A 1 199 ? 18 22.281 23.453 1 98.62 199 GLU A O 1
ATOM 1590 N N . LYS A 1 200 ? 17.141 23 21.516 1 98.56 200 LYS A N 1
ATOM 1591 C CA . LYS A 1 200 ? 16.375 24.078 22.125 1 98.56 200 LYS A CA 1
ATOM 1592 C C . LYS A 1 200 ? 14.898 23.984 21.734 1 98.56 200 LYS A C 1
ATOM 1594 O O . LYS A 1 200 ? 14.578 23.797 20.562 1 98.56 200 LYS A O 1
ATOM 1599 N N . ILE A 1 201 ? 14.078 24.125 22.703 1 98.81 201 ILE A N 1
ATOM 1600 C CA . ILE A 1 201 ? 12.641 24.125 22.469 1 98.81 201 ILE A CA 1
ATOM 1601 C C . ILE A 1 201 ? 12.047 25.469 22.859 1 98.81 201 ILE A C 1
ATOM 1603 O O . ILE A 1 201 ? 12.258 25.953 23.984 1 98.81 201 ILE A O 1
ATOM 1607 N N . ILE A 1 202 ? 11.422 26.109 21.969 1 98.81 202 ILE A N 1
ATOM 1608 C CA . ILE A 1 202 ? 10.68 27.344 22.219 1 98.81 202 ILE A CA 1
ATOM 1609 C C . ILE A 1 202 ? 9.188 27.016 22.375 1 98.81 202 ILE A C 1
ATOM 1611 O O . ILE A 1 202 ? 8.555 26.516 21.453 1 98.81 202 ILE A O 1
ATOM 1615 N N . TRP A 1 203 ? 8.648 27.266 23.547 1 98.75 203 TRP A N 1
ATOM 1616 C CA . TRP A 1 203 ? 7.25 27 23.875 1 98.75 203 TRP A CA 1
ATOM 1617 C C . TRP A 1 203 ? 6.398 28.25 23.672 1 98.75 203 TRP A C 1
ATOM 1619 O O . TRP A 1 203 ? 6.371 29.141 24.516 1 98.75 203 TRP A O 1
ATOM 1629 N N . LEU A 1 204 ? 5.715 28.297 22.562 1 98.75 204 LEU A N 1
ATOM 1630 C CA . LEU A 1 204 ? 4.676 29.312 22.422 1 98.75 204 LEU A CA 1
ATOM 1631 C C . LEU A 1 204 ? 3.488 29 23.328 1 98.75 204 LEU A C 1
ATOM 1633 O O . LEU A 1 204 ? 3.373 27.891 23.844 1 98.75 204 LEU A O 1
ATOM 1637 N N . LYS A 1 205 ? 2.711 30.016 23.547 1 97.94 205 LYS A N 1
ATOM 1638 C CA . LYS A 1 205 ? 1.642 29.812 24.531 1 97.94 205 LYS A CA 1
ATOM 1639 C C . LYS A 1 205 ? 0.431 29.156 23.875 1 97.94 205 LYS A C 1
ATOM 1641 O O . LYS A 1 205 ? 0.004 28.078 24.312 1 97.94 205 LYS A O 1
ATOM 1646 N N . LYS A 1 206 ? -0.135 29.734 22.891 1 98.44 206 LYS A N 1
ATOM 1647 C CA . LYS A 1 206 ? -1.352 29.266 22.234 1 98.44 206 LYS A CA 1
ATOM 1648 C C . LYS A 1 206 ? -1.212 29.297 20.719 1 98.44 206 LYS A C 1
ATOM 1650 O O . LYS A 1 206 ? -0.374 30.031 20.188 1 98.44 206 LYS A O 1
ATOM 1655 N N . GLY A 1 207 ? -1.983 28.453 20.031 1 98.31 207 GLY A N 1
ATOM 1656 C CA . GLY A 1 207 ? -2.094 28.469 18.578 1 98.31 207 GLY A CA 1
ATOM 1657 C C . GLY A 1 207 ? -3.199 29.391 18.094 1 98.31 207 GLY A C 1
ATOM 1658 O O . GLY A 1 207 ? -3.549 30.359 18.75 1 98.31 207 GLY A O 1
ATOM 1659 N N . ILE A 1 208 ? -3.645 29.078 16.906 1 98.56 208 ILE A N 1
ATOM 1660 C CA . ILE A 1 208 ? -4.73 29.859 16.312 1 98.56 208 ILE A CA 1
ATOM 1661 C C . ILE A 1 208 ? -5.98 29.734 17.188 1 98.56 208 ILE A C 1
ATOM 1663 O O . ILE A 1 208 ? -6.301 28.641 17.672 1 98.56 208 ILE A O 1
ATOM 1667 N N . TYR A 1 209 ? -6.719 30.844 17.344 1 98 209 TYR A N 1
ATOM 1668 C CA . TYR A 1 209 ? -7.941 30.891 18.141 1 98 209 TYR A CA 1
ATOM 1669 C C . TYR A 1 209 ? -8.953 29.859 17.656 1 98 209 TYR A C 1
ATOM 1671 O O . TYR A 1 209 ? -9.289 29.828 16.469 1 98 209 TYR A O 1
ATOM 1679 N N . LEU A 1 210 ? -9.336 28.953 18.562 1 96.25 210 LEU A N 1
ATOM 1680 C CA . LEU A 1 210 ? -10.352 27.922 18.344 1 96.25 210 LEU A CA 1
ATOM 1681 C C . LEU A 1 210 ? -9.836 26.828 17.406 1 96.25 210 LEU A C 1
ATOM 1683 O O . LEU A 1 210 ? -10.617 26.203 16.688 1 96.25 210 LEU A O 1
ATOM 1687 N N . ASP A 1 211 ? -8.547 26.703 17.359 1 96.5 211 ASP A N 1
ATOM 1688 C CA . ASP A 1 211 ? -7.957 25.547 16.672 1 96.5 211 ASP A CA 1
ATOM 1689 C C . ASP A 1 211 ? -8.344 24.234 17.344 1 96.5 211 ASP A C 1
ATOM 1691 O O . ASP A 1 211 ? -8.023 24.031 18.516 1 96.5 211 ASP A O 1
ATOM 1695 N N . GLU A 1 212 ? -8.922 23.359 16.625 1 94.31 212 GLU A N 1
ATOM 1696 C CA . GLU A 1 212 ? -9.547 22.172 17.219 1 94.31 212 GLU A CA 1
ATOM 1697 C C . GLU A 1 212 ? -8.508 21.125 17.594 1 94.31 212 GLU A C 1
ATOM 1699 O O . GLU A 1 212 ? -8.844 20.109 18.203 1 94.31 212 GLU A O 1
ATOM 1704 N N . THR A 1 213 ? -7.234 21.312 17.25 1 95.69 213 THR A N 1
ATOM 1705 C CA . THR A 1 213 ? -6.156 20.422 17.672 1 95.69 213 THR A CA 1
ATOM 1706 C C . THR A 1 213 ? -5.531 20.891 18.969 1 95.69 213 THR A C 1
ATOM 1708 O O . THR A 1 213 ? -4.414 20.5 19.312 1 95.69 213 THR A O 1
ATOM 1711 N N . ASN A 1 214 ? -6.152 21.797 19.641 1 95.94 214 ASN A N 1
ATOM 1712 C CA . ASN A 1 214 ? -5.594 22.422 20.828 1 95.94 214 ASN A CA 1
ATOM 1713 C C . ASN A 1 214 ? -4.363 23.266 20.5 1 95.94 214 ASN A C 1
ATOM 1715 O O . ASN A 1 214 ? -3.346 23.188 21.188 1 95.94 214 ASN A O 1
ATOM 1719 N N . GLY A 1 215 ? -4.457 23.953 19.438 1 97.88 215 GLY A N 1
ATOM 1720 C CA . GLY A 1 215 ? -3.461 24.969 19.141 1 97.88 215 GLY A CA 1
ATOM 1721 C C . GLY A 1 215 ? -2.174 24.406 18.578 1 97.88 215 GLY A C 1
ATOM 1722 O O . GLY A 1 215 ? -1.085 24.703 19.062 1 97.88 215 GLY A O 1
ATOM 1723 N N . HIS A 1 216 ? -2.236 23.594 17.469 1 98.56 216 HIS A N 1
ATOM 1724 C CA . HIS A 1 216 ? -1.051 23.109 16.766 1 98.56 216 HIS A CA 1
ATOM 1725 C C . HIS A 1 216 ? -0.154 24.266 16.344 1 98.56 216 HIS A C 1
ATOM 1727 O O . HIS A 1 216 ? -0.644 25.281 15.867 1 98.56 216 HIS A O 1
ATOM 1733 N N . VAL A 1 217 ? 1.106 24.062 16.453 1 98.81 217 VAL A N 1
ATOM 1734 C CA . VAL A 1 217 ? 2.07 25.125 16.188 1 98.81 217 VAL A CA 1
ATOM 1735 C C . VAL A 1 217 ? 2.117 25.422 14.688 1 98.81 217 VAL A C 1
ATOM 1737 O O . VAL A 1 217 ? 2.328 26.562 14.289 1 98.81 217 VAL A O 1
ATOM 1740 N N . ASP A 1 218 ? 1.906 24.438 13.82 1 98.31 218 ASP A N 1
ATOM 1741 C CA . ASP A 1 218 ? 2.102 24.594 12.383 1 98.31 218 ASP A CA 1
ATOM 1742 C C . ASP A 1 218 ? 1.015 25.484 11.773 1 98.31 218 ASP A C 1
ATOM 1744 O O . ASP A 1 218 ? 1.085 25.844 10.594 1 98.31 218 ASP A O 1
ATOM 1748 N N . ASN A 1 219 ? -0.007 25.812 12.594 1 98.56 219 ASN A N 1
ATOM 1749 C CA . ASN A 1 219 ? -1.052 26.703 12.109 1 98.56 219 ASN A CA 1
ATOM 1750 C C . ASN A 1 219 ? -0.804 28.141 12.555 1 98.56 219 ASN A C 1
ATOM 1752 O O . ASN A 1 219 ? -1.414 29.078 12.023 1 98.56 219 ASN A O 1
ATOM 1756 N N . ILE A 1 220 ? 0.113 28.359 13.492 1 98.69 220 ILE A N 1
ATOM 1757 C CA . ILE A 1 220 ? 0.341 29.703 14.031 1 98.69 220 ILE A CA 1
ATOM 1758 C C . ILE A 1 220 ? 1.736 30.188 13.641 1 98.69 220 ILE A C 1
ATOM 1760 O O . ILE A 1 220 ? 1.958 31.391 13.461 1 98.69 220 ILE A O 1
ATOM 1764 N N . ALA A 1 221 ? 2.648 29.219 13.469 1 98.75 221 ALA A N 1
ATOM 1765 C CA . ALA A 1 221 ? 4.02 29.609 13.148 1 98.75 221 ALA A CA 1
ATOM 1766 C C . ALA A 1 221 ? 4.727 28.5 12.352 1 98.75 221 ALA A C 1
ATOM 1768 O O . ALA A 1 221 ? 4.457 27.312 12.547 1 98.75 221 ALA A O 1
ATOM 1769 N N . ASN A 1 222 ? 5.594 28.922 11.5 1 98.06 222 ASN A N 1
ATOM 1770 C CA . ASN A 1 222 ? 6.402 28.031 10.68 1 98.06 222 ASN A CA 1
ATOM 1771 C C . ASN A 1 222 ? 7.812 28.578 10.477 1 98.06 222 ASN A C 1
ATOM 1773 O O . ASN A 1 222 ? 7.996 29.781 10.281 1 98.06 222 ASN A O 1
ATOM 1777 N N . PHE A 1 223 ? 8.852 27.719 10.539 1 98.56 223 PHE A N 1
ATOM 1778 C CA . PHE A 1 223 ? 10.195 28.125 10.148 1 98.56 223 PHE A CA 1
ATOM 1779 C C . PHE A 1 223 ? 10.297 28.25 8.633 1 98.56 223 PHE A C 1
ATOM 1781 O O . PHE A 1 223 ? 10 27.297 7.902 1 98.56 223 PHE A O 1
ATOM 1788 N N . VAL A 1 224 ? 10.734 29.391 8.172 1 98.38 224 VAL A N 1
ATOM 1789 C CA . VAL A 1 224 ? 11.062 29.609 6.766 1 98.38 224 VAL A CA 1
ATOM 1790 C C . VAL A 1 224 ? 12.43 29 6.457 1 98.38 224 VAL A C 1
ATOM 1792 O O . VAL A 1 224 ? 12.633 28.406 5.398 1 98.38 224 VAL A O 1
ATOM 1795 N N . LYS A 1 225 ? 13.328 29.25 7.277 1 97.88 225 LYS A N 1
ATOM 1796 C CA . LYS A 1 225 ? 14.711 28.797 7.359 1 97.88 225 LYS A CA 1
ATOM 1797 C C . LYS A 1 225 ? 15.266 28.984 8.766 1 97.88 225 LYS A C 1
ATOM 1799 O O . LYS A 1 225 ? 14.602 29.562 9.633 1 97.88 225 LYS A O 1
ATOM 1804 N N . PRO A 1 226 ? 16.469 28.422 9.016 1 97.94 226 PRO A N 1
ATOM 1805 C CA . PRO A 1 226 ? 17.031 28.656 10.344 1 97.94 226 PRO A CA 1
ATOM 1806 C C . PRO A 1 226 ? 17.109 30.141 10.688 1 97.94 226 PRO A C 1
ATOM 1808 O O . PRO A 1 226 ? 17.609 30.938 9.891 1 97.94 226 PRO A O 1
ATOM 1811 N N . GLY A 1 227 ? 16.5 30.484 11.797 1 97.88 227 GLY A N 1
ATOM 1812 C CA . GLY A 1 227 ? 16.578 31.844 12.289 1 97.88 227 GLY A CA 1
ATOM 1813 C C . GLY A 1 227 ? 15.438 32.719 11.82 1 97.88 227 GLY A C 1
ATOM 1814 O O . GLY A 1 227 ? 15.336 33.875 12.203 1 97.88 227 GLY A O 1
ATOM 1815 N N . GLN A 1 228 ? 14.586 32.156 11.008 1 98.44 228 GLN A N 1
ATOM 1816 C CA . GLN A 1 228 ? 13.492 32.969 10.469 1 98.44 228 GLN A CA 1
ATOM 1817 C C . GLN A 1 228 ? 12.164 32.219 10.562 1 98.44 228 GLN A C 1
ATOM 1819 O O . GLN A 1 228 ? 12.047 31.094 10.125 1 98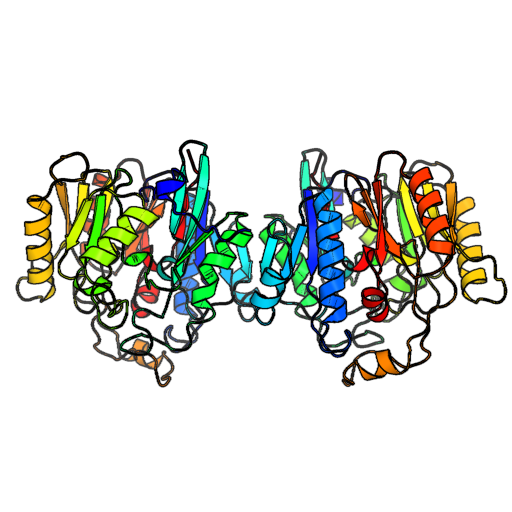.44 228 GLN A O 1
ATOM 1824 N N . VAL A 1 229 ? 11.125 32.969 11.133 1 98.62 229 VAL A N 1
ATOM 1825 C CA . VAL A 1 229 ? 9.82 32.375 11.406 1 98.62 229 VAL A CA 1
ATOM 1826 C C . VAL A 1 229 ? 8.727 33.25 10.82 1 98.62 229 VAL A C 1
ATOM 1828 O O . VAL A 1 229 ? 8.836 34.469 10.82 1 98.62 229 VAL A O 1
ATOM 1831 N N . VAL A 1 230 ? 7.746 32.594 10.25 1 98.75 230 VAL A N 1
ATOM 1832 C CA . VAL A 1 230 ? 6.504 33.312 9.945 1 98.75 230 VAL A CA 1
ATOM 1833 C C . VAL A 1 230 ? 5.488 33.094 11.062 1 98.75 230 VAL A C 1
ATOM 1835 O O . VAL A 1 230 ? 5.406 31.984 11.617 1 98.75 230 VAL A O 1
ATOM 1838 N N . LEU A 1 231 ? 4.758 34.094 11.414 1 98.88 231 LEU A N 1
ATOM 1839 C CA . LEU A 1 231 ? 3.77 34.062 12.484 1 98.88 231 LEU A CA 1
ATOM 1840 C C . LEU A 1 231 ? 2.428 34.594 12 1 98.88 231 LEU A C 1
ATOM 1842 O O . LEU A 1 231 ? 2.363 35.688 11.414 1 98.88 231 LEU A O 1
ATOM 1846 N N . ALA A 1 232 ? 1.36 33.844 12.242 1 98.81 232 ALA A N 1
ATOM 1847 C CA . ALA A 1 232 ? 0.015 34.344 11.938 1 98.81 232 ALA A CA 1
ATOM 1848 C C . ALA A 1 232 ? -0.288 35.625 12.703 1 98.81 232 ALA A C 1
ATOM 1850 O O . ALA A 1 232 ? -0.018 35.719 13.906 1 98.81 232 ALA A O 1
ATOM 1851 N N . TRP A 1 233 ? -0.903 36.562 11.992 1 98.69 233 TRP A N 1
ATOM 1852 C CA . TRP A 1 233 ? -1.034 37.875 12.602 1 98.69 233 TRP A CA 1
ATOM 1853 C C . TRP A 1 233 ? -2.334 38.562 12.172 1 98.69 233 TRP A C 1
ATOM 1855 O O . TRP A 1 233 ? -2.852 38.281 11.086 1 98.69 233 TRP A O 1
ATOM 1865 N N . THR A 1 234 ? -2.932 39.344 13.039 1 98.38 234 THR A N 1
ATOM 1866 C CA . THR A 1 234 ? -3.984 40.281 12.734 1 98.38 234 THR A CA 1
ATOM 1867 C C . THR A 1 234 ? -3.76 41.594 13.484 1 98.38 234 THR A C 1
ATOM 1869 O O . THR A 1 234 ? -3.293 41.594 14.625 1 98.38 234 THR A O 1
ATOM 1872 N N . ASP A 1 235 ? -4.117 42.719 12.844 1 97.38 235 ASP A N 1
ATOM 1873 C CA . ASP A 1 235 ? -4.035 44.031 13.5 1 97.38 235 ASP A CA 1
ATOM 1874 C C . ASP A 1 235 ? -5.332 44.344 14.234 1 97.38 235 ASP A C 1
ATOM 1876 O O . ASP A 1 235 ? -5.41 45.344 14.953 1 97.38 235 ASP A O 1
ATOM 1880 N N . ASP A 1 236 ? -6.312 43.5 14.008 1 98 236 ASP A N 1
ATOM 1881 C CA . ASP A 1 236 ? -7.59 43.75 14.664 1 98 236 ASP A CA 1
ATOM 1882 C C . ASP A 1 236 ? -7.516 43.406 16.156 1 98 236 ASP A C 1
ATOM 1884 O O . ASP A 1 236 ? -7.707 42.25 16.547 1 98 236 ASP A O 1
ATOM 1888 N N . GLN A 1 237 ? -7.387 44.344 16.969 1 98.06 237 GLN A N 1
ATOM 1889 C CA . GLN A 1 237 ? -7.184 44.156 18.406 1 98.06 237 GLN A CA 1
ATOM 1890 C C . GLN A 1 237 ? -8.445 43.625 19.078 1 98.06 237 GLN A C 1
ATOM 1892 O O . GLN A 1 237 ? -8.391 43.125 20.203 1 98.06 237 GLN A O 1
ATOM 1897 N N . SER A 1 238 ? -9.562 43.75 18.406 1 97.88 238 SER A N 1
ATOM 1898 C CA . SER A 1 238 ? -10.805 43.219 18.969 1 97.88 238 SER A CA 1
ATOM 1899 C C . SER A 1 238 ? -10.93 41.719 18.719 1 97.88 238 SER A C 1
ATOM 1901 O O . SER A 1 238 ? -11.75 41.062 19.359 1 97.88 238 SER A O 1
ATOM 1903 N N . ASP A 1 239 ? -10.195 41.219 17.781 1 98 239 ASP A N 1
ATOM 1904 C CA . ASP A 1 239 ? -10.148 39.781 17.531 1 98 239 ASP A CA 1
ATOM 1905 C C . ASP A 1 239 ? -9.312 39.062 18.594 1 98 239 ASP A C 1
ATOM 1907 O O . ASP A 1 239 ? -8.172 39.469 18.844 1 98 239 ASP A O 1
ATOM 1911 N N . PRO A 1 240 ? -9.875 38 19.188 1 98.31 240 PRO A N 1
ATOM 1912 C CA . PRO A 1 240 ? -9.117 37.25 20.203 1 98.31 240 PRO A CA 1
ATOM 1913 C C . PRO A 1 240 ? -7.766 36.75 19.688 1 98.31 240 PRO A C 1
ATOM 1915 O O . PRO A 1 240 ? -6.836 36.594 20.469 1 98.31 240 PRO A O 1
ATOM 1918 N N . GLN A 1 241 ? -7.625 36.594 18.422 1 98.38 241 GLN A N 1
ATOM 1919 C CA . GLN A 1 241 ? -6.363 36.125 17.859 1 98.38 241 GLN A CA 1
ATOM 1920 C C . GLN A 1 241 ? -5.262 37.188 18.031 1 98.38 241 GLN A C 1
ATOM 1922 O O . GLN A 1 241 ? -4.078 36.844 18.094 1 98.38 241 GLN A O 1
ATOM 1927 N N . TYR A 1 242 ? -5.605 38.438 18.125 1 98.56 242 TYR A N 1
ATOM 1928 C CA . TYR A 1 242 ? -4.598 39.5 18.25 1 98.56 242 TYR A CA 1
ATOM 1929 C C . TYR A 1 242 ? -3.746 39.281 19.5 1 98.56 242 TYR A C 1
ATOM 1931 O O . TYR A 1 242 ? -2.516 39.281 19.422 1 98.56 242 TYR A O 1
ATOM 1939 N N . ALA A 1 243 ? -4.383 39.094 20.609 1 98.75 243 ALA A N 1
ATOM 1940 C CA . ALA A 1 243 ? -3.664 38.938 21.859 1 98.75 243 ALA A CA 1
ATOM 1941 C C . ALA A 1 243 ? -2.764 37.719 21.828 1 98.75 243 ALA A C 1
ATOM 1943 O O . ALA A 1 243 ? -1.647 37.719 22.359 1 98.75 243 ALA A O 1
ATOM 1944 N N . ILE A 1 244 ? -3.244 36.625 21.234 1 98.69 244 ILE A N 1
ATOM 1945 C CA . ILE A 1 244 ? -2.486 35.375 21.125 1 98.69 244 ILE A CA 1
ATOM 1946 C C . ILE A 1 244 ? -1.247 35.625 20.266 1 98.69 244 ILE A C 1
ATOM 1948 O O . ILE A 1 244 ? -0.131 35.281 20.656 1 98.69 244 ILE A O 1
ATOM 1952 N N . SER A 1 245 ? -1.417 36.188 19.109 1 98.81 245 SER A N 1
ATOM 1953 C CA . SER A 1 245 ? -0.323 36.469 18.172 1 98.81 245 SER A CA 1
ATOM 1954 C C . SER A 1 245 ? 0.696 37.406 18.781 1 98.81 245 SER A C 1
ATOM 1956 O O . SER A 1 245 ? 1.903 37.25 18.609 1 98.81 245 SER A O 1
ATOM 1958 N N . LYS A 1 246 ? 0.192 38.438 19.453 1 98.75 246 LYS A N 1
ATOM 1959 C CA . LYS A 1 246 ? 1.074 39.438 20.047 1 98.75 246 LYS A CA 1
ATOM 1960 C C . LYS A 1 246 ? 1.971 38.812 21.109 1 98.75 246 LYS A C 1
ATOM 1962 O O . LYS A 1 246 ? 3.172 39.062 21.156 1 98.75 246 LYS A O 1
ATOM 1967 N N . GLU A 1 247 ? 1.383 38.031 21.938 1 98.69 247 GLU A N 1
ATOM 1968 C CA . GLU A 1 247 ? 2.16 37.344 22.953 1 98.69 247 GLU A CA 1
ATOM 1969 C C . GLU A 1 247 ? 3.238 36.438 22.328 1 98.69 247 GLU A C 1
ATOM 1971 O O . GLU A 1 247 ? 4.387 36.469 22.766 1 98.69 247 GLU A O 1
ATOM 1976 N N . ASN A 1 248 ? 2.857 35.656 21.328 1 98.81 248 ASN A N 1
ATOM 1977 C CA . ASN A 1 248 ? 3.814 34.812 20.641 1 98.81 248 ASN A CA 1
ATOM 1978 C C . ASN A 1 248 ? 4.898 35.625 19.938 1 98.81 248 ASN A C 1
ATOM 1980 O O . ASN A 1 248 ? 6.07 35.25 19.953 1 98.81 248 ASN A O 1
ATOM 1984 N N . TYR A 1 249 ? 4.469 36.719 19.312 1 98.75 249 TYR A N 1
ATOM 1985 C CA . TYR A 1 249 ? 5.418 37.625 18.641 1 98.75 249 TYR A CA 1
ATOM 1986 C C . TYR A 1 249 ? 6.457 38.125 19.625 1 98.75 249 TYR A C 1
ATOM 1988 O O . TYR A 1 249 ? 7.656 38.094 19.359 1 98.75 249 TYR A O 1
ATOM 1996 N N . ASP A 1 250 ? 5.996 38.656 20.75 1 98.62 250 ASP A N 1
ATOM 1997 C CA . ASP A 1 250 ? 6.879 39.188 21.766 1 98.62 250 ASP A CA 1
ATOM 1998 C C . ASP A 1 250 ? 7.859 38.156 22.281 1 98.62 250 ASP A C 1
ATOM 2000 O O . ASP A 1 250 ? 9.023 38.438 22.547 1 98.62 250 ASP A O 1
ATOM 2004 N N . MET A 1 251 ? 7.395 36.969 22.406 1 98.38 251 MET A N 1
ATOM 2005 C CA . MET A 1 251 ? 8.258 35.875 22.828 1 98.38 251 MET A CA 1
ATOM 2006 C C . MET A 1 251 ? 9.312 35.562 21.766 1 98.38 251 MET A C 1
ATOM 2008 O O . MET A 1 251 ? 10.5 35.469 22.078 1 98.38 251 MET A O 1
ATOM 2012 N N . LEU A 1 252 ? 8.891 35.438 20.562 1 98.69 252 LEU A N 1
ATOM 2013 C CA . LEU A 1 252 ? 9.758 34.969 19.484 1 98.69 252 LEU A CA 1
ATOM 2014 C C . LEU A 1 252 ? 10.852 36 19.203 1 98.69 252 LEU A C 1
ATOM 2016 O O . LEU A 1 252 ? 12.008 35.625 19 1 98.69 252 LEU A O 1
ATOM 2020 N N . ILE A 1 253 ? 10.516 37.25 19.219 1 98.06 253 ILE A N 1
ATOM 2021 C CA . ILE A 1 253 ? 11.492 38.281 18.844 1 98.06 253 ILE A CA 1
ATOM 2022 C C . ILE A 1 253 ? 12.555 38.406 19.938 1 98.06 253 ILE A C 1
ATOM 2024 O O . ILE A 1 253 ? 13.625 38.969 19.703 1 98.06 253 ILE A O 1
ATOM 2028 N N . ASN A 1 254 ? 12.258 37.875 21.062 1 97.69 254 ASN A N 1
ATOM 2029 C CA . ASN A 1 254 ? 13.203 37.938 22.188 1 97.69 254 ASN A CA 1
ATOM 2030 C C . ASN A 1 254 ? 13.898 36.625 22.406 1 97.69 254 ASN A C 1
ATOM 2032 O O . ASN A 1 254 ? 14.555 36.406 23.438 1 97.69 254 ASN A O 1
ATOM 2036 N N . GLU A 1 255 ? 13.719 35.688 21.547 1 97.56 255 GLU A N 1
ATOM 2037 C CA . GLU A 1 255 ? 14.336 34.375 21.641 1 97.56 255 GLU A CA 1
ATOM 2038 C C . GLU A 1 255 ? 15.484 34.219 20.641 1 97.56 255 GLU A C 1
ATOM 2040 O O . GLU A 1 255 ? 15.602 35 19.703 1 97.56 255 GLU A O 1
ATOM 2045 N N . THR A 1 256 ? 16.391 33.312 20.906 1 98.25 256 THR A N 1
ATOM 2046 C CA . THR A 1 256 ? 17.406 32.844 19.953 1 98.25 256 THR A CA 1
ATOM 2047 C C . THR A 1 256 ? 17.156 31.391 19.562 1 98.25 256 THR A C 1
ATOM 2049 O O . THR A 1 256 ? 16.438 30.672 20.234 1 98.25 256 THR A O 1
ATOM 2052 N N . ASP A 1 257 ? 17.656 31.031 18.422 1 98.25 257 ASP A N 1
ATOM 2053 C CA . ASP A 1 257 ? 17.594 29.625 18.031 1 98.25 257 ASP A CA 1
ATOM 2054 C C . ASP A 1 257 ? 18.719 28.828 18.703 1 98.25 257 ASP A C 1
ATOM 2056 O O . ASP A 1 257 ? 19.422 29.344 19.562 1 98.25 257 ASP A O 1
ATOM 2060 N N . ALA A 1 258 ? 18.828 27.562 18.406 1 98.44 258 ALA A N 1
ATOM 2061 C CA . ALA A 1 258 ? 19.766 26.641 19.047 1 98.44 258 ALA A CA 1
ATOM 2062 C C . ALA A 1 258 ? 21.203 27.047 18.734 1 98.44 258 ALA A C 1
ATOM 2064 O O . ALA A 1 258 ? 22.125 26.688 19.469 1 98.44 258 ALA A O 1
ATOM 2065 N N . LYS A 1 259 ? 21.422 27.844 17.688 1 98.31 259 LYS A N 1
ATOM 2066 C CA . LYS A 1 259 ? 22.75 28.266 17.297 1 98.31 259 LYS A CA 1
ATOM 2067 C C . LYS A 1 259 ? 23.062 29.672 17.828 1 98.31 259 LYS A C 1
ATOM 2069 O O . LYS A 1 259 ? 24.094 30.25 17.5 1 98.31 259 LYS A O 1
ATOM 2074 N N . GLY A 1 260 ? 22.094 30.281 18.438 1 98.25 260 GLY A N 1
ATOM 2075 C CA . GLY A 1 260 ? 22.312 31.562 19.078 1 98.25 260 GLY A CA 1
ATOM 2076 C C . GLY A 1 260 ? 21.875 32.75 18.219 1 98.25 260 GLY A C 1
ATOM 2077 O O . GLY A 1 260 ? 22.109 33.906 18.562 1 98.25 260 GLY A O 1
ATOM 2078 N N . ARG A 1 261 ? 21.281 32.531 17.125 1 97.75 261 ARG A N 1
ATOM 2079 C CA . ARG A 1 261 ? 20.797 33.594 16.266 1 97.75 261 ARG A CA 1
ATOM 2080 C C . ARG A 1 261 ? 19.484 34.188 16.797 1 97.75 261 ARG A C 1
ATOM 2082 O O . ARG A 1 261 ? 18.594 33.438 17.188 1 97.75 261 ARG A O 1
ATOM 2089 N N . LYS A 1 262 ? 19.406 35.469 16.766 1 98.12 262 LYS A N 1
ATOM 2090 C CA . LYS A 1 262 ? 18.125 36.094 17.047 1 98.12 262 LYS A CA 1
ATOM 2091 C C . LYS A 1 262 ? 17.094 35.75 15.977 1 98.12 262 LYS A C 1
ATOM 2093 O O . LYS A 1 262 ? 17.406 35.75 14.781 1 98.12 262 LYS A O 1
ATOM 2098 N N . LEU A 1 263 ? 15.859 35.5 16.375 1 98.56 263 LEU A N 1
ATOM 2099 C CA . LEU A 1 263 ? 14.828 35.094 15.414 1 98.56 263 LEU A CA 1
ATOM 2100 C C . LEU A 1 263 ? 14.258 36.312 14.703 1 98.56 263 LEU A C 1
ATOM 2102 O O . LEU A 1 263 ? 13.977 37.344 15.344 1 98.56 263 LEU A O 1
ATOM 2106 N N . GLN A 1 264 ? 14.25 36.219 13.422 1 98.5 264 GLN A N 1
ATOM 2107 C CA . GLN A 1 264 ? 13.477 37.156 12.625 1 98.5 264 GLN A CA 1
ATOM 2108 C C . GLN A 1 264 ? 12.039 36.656 12.445 1 98.5 264 GLN A C 1
ATOM 2110 O O . GLN A 1 264 ? 11.812 35.531 12.008 1 98.5 264 GLN A O 1
ATOM 2115 N N . VAL A 1 265 ? 11.086 37.531 12.812 1 98.69 265 VAL A N 1
ATOM 2116 C CA . VAL A 1 265 ? 9.688 37.094 12.766 1 98.69 265 VAL A CA 1
ATOM 2117 C C . VAL A 1 265 ? 8.945 37.906 11.703 1 98.69 265 VAL A C 1
ATOM 2119 O O . VAL A 1 265 ? 8.898 39.156 11.766 1 98.69 265 VAL A O 1
ATOM 2122 N N . GLU A 1 266 ? 8.477 37.219 10.711 1 98.5 266 GLU A N 1
ATOM 2123 C CA . GLU A 1 266 ? 7.633 37.812 9.688 1 98.5 266 GLU A CA 1
ATOM 2124 C C . GLU A 1 266 ? 6.152 37.594 9.977 1 98.5 266 GLU A C 1
ATOM 2126 O O . GLU A 1 266 ? 5.742 36.469 10.289 1 98.5 266 GLU A O 1
ATOM 2131 N N . LYS A 1 267 ? 5.398 38.656 9.938 1 98.56 267 LYS A N 1
ATOM 2132 C CA . LYS A 1 267 ? 3.961 38.562 10.164 1 98.56 267 LYS A CA 1
ATOM 2133 C C . LYS A 1 267 ? 3.229 38.125 8.898 1 98.56 267 LYS A C 1
ATOM 2135 O O . LYS A 1 267 ? 3.389 38.75 7.844 1 98.56 267 LYS A O 1
ATOM 2140 N N . LEU A 1 268 ? 2.525 37.094 8.938 1 98.56 268 LEU A N 1
ATOM 2141 C CA . LEU A 1 268 ? 1.627 36.656 7.883 1 98.56 268 LEU A CA 1
ATOM 2142 C C . LEU A 1 268 ? 0.17 36.875 8.281 1 98.56 268 LEU A C 1
ATOM 2144 O O . LEU A 1 268 ? -0.377 36.125 9.086 1 98.56 268 LEU A O 1
ATOM 2148 N N . TYR A 1 269 ? -0.455 37.812 7.707 1 98 269 TYR A N 1
ATOM 2149 C CA . TYR A 1 269 ? -1.755 38.312 8.164 1 98 269 TYR A CA 1
ATOM 2150 C C . TYR A 1 269 ? -2.844 37.281 7.891 1 98 269 TYR A C 1
ATOM 2152 O O . TYR A 1 269 ? -2.854 36.625 6.836 1 98 269 TYR A O 1
ATOM 2160 N N . LEU A 1 270 ? -3.756 37.156 8.812 1 98.38 270 LEU A N 1
ATOM 2161 C CA . LEU A 1 270 ? -4.875 36.219 8.727 1 98.38 270 LEU A CA 1
ATOM 2162 C C . LEU A 1 270 ? -5.984 36.812 7.848 1 98.38 270 LEU A C 1
ATOM 2164 O O . LEU A 1 270 ? -6.094 38.031 7.68 1 98.38 270 LEU A O 1
ATOM 2168 N N . PRO A 1 271 ? -6.789 35.906 7.266 1 98.25 271 PRO A N 1
ATOM 2169 C CA . PRO A 1 271 ? -8.047 36.406 6.691 1 98.25 271 PRO A CA 1
ATOM 2170 C C . PRO A 1 271 ? -9.039 36.875 7.758 1 98.25 271 PRO A C 1
ATOM 2172 O O . PRO A 1 271 ? -8.805 36.656 8.953 1 98.25 271 PRO A O 1
ATOM 2175 N N . LYS A 1 272 ? -10.094 37.562 7.281 1 97.25 272 LYS A N 1
ATOM 2176 C CA . LYS A 1 272 ? -11.219 37.781 8.195 1 97.25 272 LYS A CA 1
ATOM 2177 C C . LYS A 1 272 ? -11.758 36.438 8.703 1 97.25 272 LYS A C 1
ATOM 2179 O O . LYS A 1 272 ? -11.625 35.406 8.039 1 97.25 272 LYS A O 1
ATOM 2184 N N . PRO A 1 273 ? -12.336 36.531 9.922 1 97.75 273 PRO A N 1
ATOM 2185 C CA . PRO A 1 273 ? -12.875 35.281 10.453 1 97.75 273 PRO A CA 1
ATOM 2186 C C . PRO A 1 273 ? -13.797 34.562 9.469 1 97.75 273 PRO A C 1
ATOM 2188 O O . PRO A 1 273 ? -14.664 35.219 8.852 1 97.75 273 PRO A O 1
ATOM 2191 N N . ILE A 1 274 ? -13.57 33.312 9.305 1 98 274 ILE A N 1
ATOM 2192 C CA . ILE A 1 274 ? -14.359 32.469 8.406 1 98 274 ILE A CA 1
ATOM 2193 C C . ILE A 1 274 ? -15.258 31.547 9.227 1 98 274 ILE A C 1
ATOM 2195 O O . ILE A 1 274 ? -14.781 30.797 10.086 1 98 274 ILE A O 1
ATOM 2199 N N . LEU A 1 275 ? -16.516 31.594 8.969 1 98.31 275 LEU A N 1
ATOM 2200 C CA . LEU A 1 275 ? -17.5 30.844 9.742 1 98.31 275 LEU A CA 1
ATOM 2201 C C . LEU A 1 275 ? -18.141 29.766 8.875 1 98.31 275 LEU A C 1
ATOM 2203 O O . LEU A 1 275 ? -18.297 29.938 7.664 1 98.31 275 LEU A O 1
ATOM 2207 N N . ILE A 1 276 ? -18.531 28.672 9.469 1 98.5 276 ILE A N 1
ATOM 2208 C CA . ILE A 1 276 ? -19.281 27.641 8.781 1 98.5 276 ILE A CA 1
ATOM 2209 C C . ILE A 1 276 ? -20.688 28.141 8.453 1 98.5 276 ILE A C 1
ATOM 2211 O O . ILE A 1 276 ? -21.344 28.75 9.305 1 98.5 276 ILE A O 1
ATOM 2215 N N . THR A 1 277 ? -21.109 27.938 7.254 1 98.5 277 THR A N 1
ATOM 2216 C CA . THR A 1 277 ? -22.453 28.328 6.867 1 98.5 277 THR A CA 1
ATOM 2217 C C . THR A 1 277 ? -23.469 27.25 7.23 1 98.5 277 THR A C 1
ATOM 2219 O O . THR A 1 277 ? -23.094 26.125 7.551 1 98.5 277 THR A O 1
ATOM 2222 N N . GLU A 1 278 ? -24.719 27.641 7.168 1 98.25 278 GLU A N 1
ATOM 2223 C CA . GLU A 1 278 ? -25.797 26.688 7.434 1 98.25 278 GLU A CA 1
ATOM 2224 C C . GLU A 1 278 ? -25.75 25.531 6.445 1 98.25 278 GLU A C 1
ATOM 2226 O O . GLU A 1 278 ? -25.875 24.359 6.84 1 98.25 278 GLU A O 1
ATOM 2231 N N . ALA A 1 279 ? -25.594 25.844 5.195 1 98 279 ALA A N 1
ATOM 2232 C CA . ALA A 1 279 ? -25.562 24.812 4.152 1 98 279 ALA A CA 1
ATOM 2233 C C . ALA A 1 279 ? -24.406 23.859 4.375 1 98 279 ALA A C 1
ATOM 2235 O O . ALA A 1 279 ? -24.547 22.641 4.184 1 98 279 ALA A O 1
ATOM 2236 N N . GLU A 1 280 ? -23.266 24.328 4.723 1 98.06 280 GLU A N 1
ATOM 2237 C CA . GLU A 1 280 ? -22.094 23.516 4.98 1 98.06 280 GLU A CA 1
ATOM 2238 C C . GLU A 1 280 ? -22.297 22.609 6.191 1 98.06 280 GLU A C 1
ATOM 2240 O O . GLU A 1 280 ? -21.938 21.422 6.16 1 98.06 280 GLU A O 1
ATOM 2245 N N . SER A 1 281 ? -22.859 23.172 7.258 1 97.81 281 SER A N 1
ATOM 2246 C CA . SER A 1 281 ? -23.156 22.406 8.469 1 97.81 281 SER A CA 1
ATOM 2247 C C . SER A 1 281 ? -24.125 21.266 8.18 1 97.81 281 SER A C 1
ATOM 2249 O O . SER A 1 281 ? -23.953 20.156 8.688 1 97.81 281 SER A O 1
ATOM 2251 N N . GLN A 1 282 ? -25.094 21.469 7.332 1 96.69 282 GLN A N 1
ATOM 2252 C CA . GLN A 1 282 ? -26.125 20.484 7.023 1 96.69 282 GLN A CA 1
ATOM 2253 C C . GLN A 1 282 ? -25.578 19.359 6.164 1 96.69 282 GLN A C 1
ATOM 2255 O O . GLN A 1 282 ? -26.188 18.281 6.094 1 96.69 282 GLN A O 1
ATOM 2260 N N . GLY A 1 283 ? -24.453 19.578 5.547 1 97.44 283 GLY A N 1
ATOM 2261 C CA . GLY A 1 283 ? -23.875 18.562 4.676 1 97.44 283 GLY A CA 1
ATOM 2262 C C . GLY A 1 283 ? -23.062 17.516 5.422 1 97.44 283 GLY A C 1
ATOM 2263 O O . GLY A 1 283 ? -22.609 16.531 4.832 1 97.44 283 GLY A O 1
ATOM 2264 N N . VAL A 1 284 ? -22.922 17.688 6.734 1 97.44 284 VAL A N 1
ATOM 2265 C CA . VAL A 1 284 ? -22.094 16.797 7.555 1 97.44 284 VAL A CA 1
ATOM 2266 C C . VAL A 1 284 ? -22.984 15.898 8.398 1 97.44 284 VAL A C 1
ATOM 2268 O O . VAL A 1 284 ? -23.969 16.359 8.992 1 97.44 284 VAL A O 1
ATOM 2271 N N . ASP A 1 285 ? -22.688 14.547 8.43 1 95.62 285 ASP A N 1
ATOM 2272 C CA . ASP A 1 285 ? -23.453 13.617 9.266 1 95.62 285 ASP A CA 1
ATOM 2273 C C . ASP A 1 285 ? -23.234 13.906 10.742 1 95.62 285 ASP A C 1
ATOM 2275 O O . ASP A 1 285 ? -22.109 14.227 11.164 1 95.62 285 ASP A O 1
ATOM 2279 N N . THR A 1 286 ? -24.25 13.805 11.477 1 92.5 286 THR A N 1
ATOM 2280 C CA . THR A 1 286 ? -24.141 13.891 12.93 1 92.5 286 THR A CA 1
ATOM 2281 C C . THR A 1 286 ? -23.859 12.516 13.523 1 92.5 286 THR A C 1
ATOM 2283 O O . THR A 1 286 ? -24.672 11.602 13.414 1 92.5 286 THR A O 1
ATOM 2286 N N . VAL A 1 287 ? -22.766 12.398 14.031 1 90.88 287 VAL A N 1
ATOM 2287 C CA . VAL A 1 287 ? -22.375 11.141 14.648 1 90.88 287 VAL A CA 1
ATOM 2288 C C . VAL A 1 287 ? -21.953 11.383 16.109 1 90.88 287 VAL A C 1
ATOM 2290 O O . VAL A 1 287 ? -21.156 12.266 16.391 1 90.88 287 VAL A O 1
ATOM 2293 N N . ASP A 1 288 ? -22.469 10.539 17 1 87.44 288 ASP A N 1
ATOM 2294 C CA . ASP A 1 288 ? -22.141 10.672 18.422 1 87.44 288 ASP A CA 1
ATOM 2295 C C . ASP A 1 288 ? -20.641 10.453 18.656 1 87.44 288 ASP A C 1
ATOM 2297 O O . ASP A 1 288 ? -20.047 9.547 18.078 1 87.44 288 ASP A O 1
ATOM 2301 N N . GLY A 1 289 ? -20.078 11.344 19.453 1 84.62 289 GLY A N 1
ATOM 2302 C CA . GLY A 1 289 ? -18.688 11.164 19.828 1 84.62 289 GLY A CA 1
ATOM 2303 C C . GLY A 1 289 ? -17.719 11.883 18.891 1 84.62 289 GLY A C 1
ATOM 2304 O O . GLY A 1 289 ? -16.5 11.844 19.109 1 84.62 289 GLY A O 1
ATOM 2305 N N . THR A 1 290 ? -18.234 12.539 17.875 1 90 290 THR A N 1
ATOM 2306 C CA . THR A 1 290 ? -17.406 13.312 16.969 1 90 290 THR A CA 1
ATOM 2307 C C . THR A 1 290 ? -17.656 14.805 17.125 1 90 290 THR A C 1
ATOM 2309 O O . THR A 1 290 ? -18.734 15.211 17.594 1 90 290 THR A O 1
ATOM 2312 N N . LEU A 1 291 ? -16.672 15.625 16.891 1 89.94 291 LEU A N 1
ATOM 2313 C CA . LEU A 1 291 ? -16.844 17.078 16.953 1 89.94 291 LEU A CA 1
ATOM 2314 C C . LEU A 1 291 ? -17.828 17.547 15.891 1 89.94 291 LEU A C 1
ATOM 2316 O O . LEU A 1 291 ? -17.625 17.328 14.695 1 89.94 291 LEU A O 1
ATOM 2320 N N . PRO A 1 292 ? -18.938 18.156 16.281 1 91.62 292 PRO A N 1
ATOM 2321 C CA . PRO A 1 292 ? -19.906 18.641 15.289 1 91.62 292 PRO A CA 1
ATOM 2322 C C . PRO A 1 292 ? -19.391 19.844 14.508 1 91.62 292 PRO A C 1
ATOM 2324 O O . PRO A 1 292 ? -18.562 20.609 15.016 1 91.62 292 PRO A O 1
ATOM 2327 N N . ARG A 1 293 ? -19.859 19.938 13.297 1 95.56 293 ARG A N 1
ATOM 2328 C CA . ARG A 1 293 ? -19.641 21.125 12.477 1 95.56 293 ARG A CA 1
ATOM 2329 C C . ARG A 1 293 ? -20.906 21.984 12.414 1 95.56 293 ARG A C 1
ATOM 2331 O O . ARG A 1 293 ? -21.766 21.766 11.562 1 95.56 293 ARG A O 1
ATOM 2338 N N . LEU A 1 294 ? -20.953 23.047 13.258 1 96.38 294 LEU A N 1
ATOM 2339 C CA . LEU A 1 294 ? -22.203 23.812 13.398 1 96.38 294 LEU A CA 1
ATOM 2340 C C . LEU A 1 294 ? -22.109 25.141 12.648 1 96.38 294 LEU A C 1
ATOM 2342 O O . LEU A 1 294 ? -21.031 25.734 12.57 1 96.38 294 LEU A O 1
ATOM 2346 N N . ALA A 1 295 ? -23.25 25.531 12.203 1 97.81 295 ALA A N 1
ATOM 2347 C CA . ALA A 1 295 ? -23.328 26.859 11.602 1 97.81 295 ALA A CA 1
ATOM 2348 C C . ALA A 1 295 ? -22.891 27.938 12.586 1 97.81 295 ALA A C 1
ATOM 2350 O O . ALA A 1 295 ? -23.297 27.938 13.75 1 97.81 295 ALA A O 1
ATOM 2351 N N . GLY A 1 296 ? -21.953 28.812 12.102 1 98.12 296 GLY A N 1
ATOM 2352 C CA . GLY A 1 296 ? -21.484 29.906 12.945 1 98.12 296 GLY A CA 1
ATOM 2353 C C . GLY A 1 296 ? -20.172 29.609 13.617 1 98.12 296 GLY A C 1
ATOM 2354 O O . GLY A 1 296 ? -19.5 30.516 14.125 1 98.12 296 GLY A O 1
ATOM 2355 N N . ASP A 1 297 ? -19.766 28.328 13.602 1 97.56 297 ASP A N 1
ATOM 2356 C CA . ASP A 1 297 ? -18.453 28 14.156 1 97.56 297 ASP A CA 1
ATOM 2357 C C . ASP A 1 297 ? -17.344 28.719 13.398 1 97.56 297 ASP A C 1
ATOM 2359 O O . ASP A 1 297 ? -17.359 28.781 12.164 1 97.56 297 ASP A O 1
ATOM 2363 N N . ARG A 1 298 ? -16.453 29.344 14.133 1 97.94 298 ARG A N 1
ATOM 2364 C CA . ARG A 1 298 ? -15.289 29.984 13.531 1 97.94 298 ARG A CA 1
ATOM 2365 C C . ARG A 1 298 ? -14.203 28.953 13.227 1 97.94 298 ARG A C 1
ATOM 2367 O O . ARG A 1 298 ? -13.852 28.141 14.086 1 97.94 298 ARG A O 1
ATOM 2374 N N . LEU A 1 299 ? -13.734 28.953 12.008 1 97.75 299 LEU A N 1
ATOM 2375 C CA . LEU A 1 299 ? -12.688 28.031 11.555 1 97.75 299 LEU A CA 1
ATOM 2376 C C . LEU A 1 299 ? -11.305 28.625 11.805 1 97.75 299 LEU A C 1
ATOM 2378 O O . LEU A 1 299 ? -11.141 29.844 11.82 1 97.75 299 LEU A O 1
ATOM 2382 N N . ALA A 1 300 ? -10.32 27.734 11.969 1 97.31 300 ALA A N 1
ATOM 2383 C CA . ALA A 1 300 ? -8.953 28.156 12.266 1 97.31 300 ALA A CA 1
ATOM 2384 C C . ALA A 1 300 ? -8.172 28.438 10.984 1 97.31 300 ALA A C 1
ATOM 2386 O O . ALA A 1 300 ? -7.129 27.828 10.75 1 97.31 300 ALA A O 1
ATOM 2387 N N . ALA A 1 301 ? -8.609 29.422 10.234 1 98.31 301 ALA A N 1
ATOM 2388 C CA . ALA A 1 301 ? -7.996 29.75 8.953 1 98.31 301 ALA A CA 1
ATOM 2389 C C . ALA A 1 301 ? -6.676 30.5 9.156 1 98.31 301 ALA A C 1
ATOM 2391 O O . ALA A 1 301 ? -6.609 31.469 9.906 1 98.31 301 ALA A O 1
ATOM 2392 N N . SER A 1 302 ? -5.637 30.031 8.547 1 98.56 302 SER A N 1
ATOM 2393 C CA . SER A 1 302 ? -4.309 30.625 8.609 1 98.56 302 SER A CA 1
ATOM 2394 C C . SER A 1 302 ? -3.516 30.344 7.336 1 98.56 302 SER A C 1
ATOM 2396 O O . SER A 1 302 ? -3.508 29.203 6.848 1 98.56 302 SER A O 1
ATOM 2398 N N . TYR A 1 303 ? -2.859 31.375 6.797 1 98.69 303 TYR A N 1
ATOM 2399 C CA . TYR A 1 303 ? -1.985 31.188 5.648 1 98.69 303 TYR A CA 1
ATOM 2400 C C . TYR A 1 303 ? -0.69 30.5 6.055 1 98.69 303 TYR A C 1
ATOM 2402 O O . TYR A 1 303 ? 0.05 30 5.207 1 98.69 303 TYR A O 1
ATOM 2410 N N . VAL A 1 304 ? -0.407 30.391 7.355 1 98.75 304 VAL A N 1
ATOM 2411 C CA . VAL A 1 304 ? 0.797 29.766 7.879 1 98.75 304 VAL A CA 1
ATOM 2412 C C . VAL A 1 304 ? 0.746 28.25 7.609 1 98.75 304 VAL A C 1
ATOM 2414 O O . VAL A 1 304 ? 1.782 27.594 7.578 1 98.75 304 VAL A O 1
ATOM 2417 N N . ASN A 1 305 ? -0.462 27.734 7.398 1 98.62 305 ASN A N 1
ATOM 2418 C CA . ASN A 1 305 ? -0.657 26.312 7.172 1 98.62 305 ASN A CA 1
ATOM 2419 C C . ASN A 1 305 ? -0.372 25.922 5.723 1 98.62 305 ASN A C 1
ATOM 2421 O O . ASN A 1 305 ? -1.181 25.25 5.082 1 98.62 305 ASN A O 1
ATOM 2425 N N . TYR A 1 306 ? 0.727 26.453 5.16 1 98.88 306 TYR A N 1
ATOM 2426 C CA . TYR A 1 306 ? 1.156 26.141 3.801 1 98.88 306 TYR A CA 1
ATOM 2427 C C . TYR A 1 306 ? 2.143 24.984 3.787 1 98.88 306 TYR A C 1
ATOM 2429 O O . TYR A 1 306 ? 2.721 24.641 4.82 1 98.88 306 TYR A O 1
ATOM 2437 N N . TYR A 1 307 ? 2.295 24.359 2.652 1 98.88 307 TYR A N 1
ATOM 2438 C CA . TYR A 1 307 ? 3.221 23.25 2.445 1 98.88 307 TYR A CA 1
ATOM 2439 C C . TYR A 1 307 ? 4.457 23.703 1.681 1 98.88 307 TYR A C 1
ATOM 2441 O O . TYR A 1 307 ? 4.344 24.375 0.648 1 98.88 307 TYR A O 1
ATOM 2449 N N . THR A 1 308 ? 5.637 23.375 2.189 1 98.69 308 THR A N 1
ATOM 2450 C CA . THR A 1 308 ? 6.906 23.719 1.565 1 98.69 308 THR A CA 1
ATOM 2451 C C . THR A 1 308 ? 7.418 22.562 0.704 1 98.69 308 THR A C 1
ATOM 2453 O O . THR A 1 308 ? 8.172 21.719 1.179 1 98.69 308 THR A O 1
ATOM 2456 N N . ALA A 1 309 ? 7.113 22.578 -0.548 1 98.44 309 ALA A N 1
ATOM 2457 C CA . ALA A 1 309 ? 7.59 21.578 -1.501 1 98.44 309 ALA A CA 1
ATOM 2458 C C . ALA A 1 309 ? 8.961 21.953 -2.047 1 98.44 309 ALA A C 1
ATOM 2460 O O . ALA A 1 309 ? 9.453 23.062 -1.814 1 98.44 309 ALA A O 1
ATOM 2461 N N . ASN A 1 310 ? 9.812 21.078 -2.678 1 97.56 310 ASN A N 1
ATOM 2462 C CA . ASN A 1 310 ? 11.141 21.312 -3.227 1 97.56 310 ASN A CA 1
ATOM 2463 C C . ASN A 1 310 ? 11.188 22.562 -4.086 1 97.56 310 ASN A C 1
ATOM 2465 O O . ASN A 1 310 ? 12.086 23.391 -3.936 1 97.56 310 ASN A O 1
ATOM 2469 N N . GLY A 1 311 ? 10.242 22.875 -4.855 1 97.31 311 GLY A N 1
ATOM 2470 C CA . GLY A 1 311 ? 10.242 23.953 -5.824 1 97.31 311 GLY A CA 1
ATOM 2471 C C . GLY A 1 311 ? 9.031 24.859 -5.715 1 97.31 311 GLY A C 1
ATOM 2472 O O . GLY A 1 311 ? 8.859 25.781 -6.516 1 97.31 311 GLY A O 1
ATOM 2473 N N . GLY A 1 312 ? 8.344 24.625 -4.652 1 98.56 312 GLY A N 1
ATOM 2474 C CA . GLY A 1 312 ? 7.129 25.422 -4.574 1 98.56 312 GLY A CA 1
ATOM 2475 C C . GLY A 1 312 ? 6.578 25.531 -3.164 1 98.56 312 GLY A C 1
ATOM 2476 O O . GLY A 1 312 ? 6.871 24.688 -2.312 1 98.56 312 GLY A O 1
ATOM 2477 N N . ILE A 1 313 ? 5.859 26.625 -2.934 1 98.88 313 ILE A N 1
ATOM 2478 C CA . ILE A 1 313 ? 5.012 26.781 -1.758 1 98.88 313 ILE A CA 1
ATOM 2479 C C . ILE A 1 313 ? 3.545 26.672 -2.16 1 98.88 313 ILE A C 1
ATOM 2481 O O . ILE A 1 313 ? 3.072 27.406 -3.027 1 98.88 313 ILE A O 1
ATOM 2485 N N . VAL A 1 314 ? 2.871 25.703 -1.629 1 98.94 314 VAL A N 1
ATOM 2486 C CA . VAL A 1 314 ? 1.436 25.562 -1.847 1 98.94 314 VAL A CA 1
ATOM 2487 C C . VAL A 1 314 ? 0.675 26.062 -0.618 1 98.94 314 VAL A C 1
ATOM 2489 O O . VAL A 1 314 ? 0.767 25.469 0.458 1 98.94 314 VAL A O 1
ATOM 2492 N N . PHE A 1 315 ? -0.076 27.172 -0.775 1 98.88 315 PHE A N 1
ATOM 2493 C CA . PHE A 1 315 ? -0.719 27.781 0.383 1 98.88 315 PHE A CA 1
ATOM 2494 C C . PHE A 1 315 ? -2.215 27.938 0.148 1 98.88 315 PHE A C 1
ATOM 2496 O O . PHE A 1 315 ? -2.676 27.922 -0.995 1 98.88 315 PHE A O 1
ATOM 2503 N N . PRO A 1 316 ? -3.021 28.016 1.186 1 98.88 316 PRO A N 1
ATOM 2504 C CA . PRO A 1 316 ? -4.48 28.078 1.054 1 98.88 316 PRO A CA 1
ATOM 2505 C C . PRO A 1 316 ? -4.977 29.469 0.668 1 98.88 316 PRO A C 1
ATOM 2507 O O . PRO A 1 316 ? -4.434 30.469 1.134 1 98.88 316 PRO A O 1
ATOM 2510 N N . LEU A 1 317 ? -5.953 29.469 -0.171 1 98.81 317 LEU A N 1
ATOM 2511 C CA . LEU A 1 317 ? -6.711 30.672 -0.481 1 98.81 317 LEU A CA 1
ATOM 2512 C C . LEU A 1 317 ? -8.062 30.672 0.224 1 98.81 317 LEU A C 1
ATOM 2514 O O . LEU A 1 317 ? -8.703 29.625 0.333 1 98.81 317 LEU A O 1
ATOM 2518 N N . PHE A 1 318 ? -8.492 31.844 0.648 1 98.19 318 PHE A N 1
ATOM 2519 C CA . PHE A 1 318 ? -9.719 31.922 1.438 1 98.19 318 PHE A CA 1
ATOM 2520 C C . PHE A 1 318 ? -10.703 32.906 0.804 1 98.19 318 PHE A C 1
ATOM 2522 O O . PHE A 1 318 ? -11.695 33.281 1.43 1 98.19 318 PHE A O 1
ATOM 2529 N N . ASN A 1 319 ? -10.445 33.312 -0.46 1 97.62 319 ASN A N 1
ATOM 2530 C CA . ASN A 1 319 ? -11.25 34.344 -1.095 1 97.62 319 ASN A CA 1
ATOM 2531 C C . ASN A 1 319 ? -11.336 35.594 -0.231 1 97.62 319 ASN A C 1
ATOM 2533 O O . ASN A 1 319 ? -12.43 36.094 0.051 1 97.62 319 ASN A O 1
ATOM 2537 N N . ASP A 1 320 ? -10.219 36.031 0.228 1 98.19 320 ASP A N 1
ATOM 2538 C CA . ASP A 1 320 ? -10.008 37.188 1.077 1 98.19 320 ASP A CA 1
ATOM 2539 C C . ASP A 1 320 ? -8.93 38.094 0.5 1 98.19 320 ASP A C 1
ATOM 2541 O O . ASP A 1 320 ? -7.996 37.625 -0.154 1 98.19 320 ASP A O 1
ATOM 2545 N N . PRO A 1 321 ? -9.047 39.406 0.725 1 96.94 321 PRO A N 1
ATOM 2546 C CA . PRO A 1 321 ? -8.016 40.312 0.22 1 96.94 321 PRO A CA 1
ATOM 2547 C C . PRO A 1 321 ? -6.613 39.969 0.709 1 96.94 321 PRO A C 1
ATOM 2549 O O . PRO A 1 321 ? -5.621 40.281 0.044 1 96.94 321 PRO A O 1
ATOM 2552 N N . MET A 1 322 ? -6.527 39.281 1.793 1 98.06 322 MET A N 1
ATOM 2553 C CA . MET A 1 322 ? -5.227 38.906 2.352 1 98.06 322 MET A CA 1
ATOM 2554 C C . MET A 1 322 ? -4.582 37.781 1.55 1 98.06 322 MET A C 1
ATOM 2556 O O . MET A 1 322 ? -3.4 37.5 1.727 1 98.06 322 MET A O 1
ATOM 2560 N N . ASP A 1 323 ? -5.328 37.125 0.655 1 98.69 323 ASP A N 1
ATOM 2561 C CA . ASP A 1 323 ? -4.754 36.094 -0.217 1 98.69 323 ASP A CA 1
ATOM 2562 C C . ASP A 1 323 ? -3.557 36.656 -0.992 1 98.69 323 ASP A C 1
ATOM 2564 O O . ASP A 1 323 ? -2.494 36.031 -1.025 1 98.69 323 ASP A O 1
ATOM 2568 N N . GLU A 1 324 ? -3.775 37.812 -1.578 1 98.38 324 GLU A N 1
ATOM 2569 C CA . GLU A 1 324 ? -2.729 38.406 -2.385 1 98.38 324 GLU A CA 1
ATOM 2570 C C . GLU A 1 324 ? -1.543 38.844 -1.52 1 98.38 324 GLU A C 1
ATOM 2572 O O . GLU A 1 324 ? -0.388 38.688 -1.921 1 98.38 324 GLU A O 1
ATOM 2577 N N . LYS A 1 325 ? -1.788 39.375 -0.37 1 98.19 325 LYS A N 1
ATOM 2578 C CA . LYS A 1 325 ? -0.73 39.812 0.541 1 98.19 325 LYS A CA 1
ATOM 2579 C C . LYS A 1 325 ? 0.094 38.625 1.023 1 98.19 325 LYS A C 1
ATOM 2581 O O . LYS A 1 325 ? 1.318 38.719 1.132 1 98.19 325 LYS A O 1
ATOM 2586 N N . ALA A 1 326 ? -0.627 37.594 1.379 1 98.69 326 ALA A N 1
ATOM 2587 C CA . ALA A 1 326 ? 0.064 36.375 1.789 1 98.69 326 ALA A CA 1
ATOM 2588 C C . ALA A 1 326 ? 0.997 35.875 0.689 1 98.69 326 ALA A C 1
ATOM 2590 O O . ALA A 1 326 ? 2.135 35.469 0.961 1 98.69 326 ALA A O 1
ATOM 2591 N N . GLN A 1 327 ? 0.525 35.875 -0.539 1 98.75 327 GLN A N 1
ATOM 2592 C CA . GLN A 1 327 ? 1.343 35.438 -1.669 1 98.75 327 GLN A CA 1
ATOM 2593 C C . GLN A 1 327 ? 2.604 36.281 -1.787 1 98.75 327 GLN A C 1
ATOM 2595 O O . GLN A 1 327 ? 3.695 35.75 -2.018 1 98.75 327 GLN A O 1
ATOM 2600 N N . GLU A 1 328 ? 2.438 37.562 -1.658 1 98.62 328 GLU A N 1
ATOM 2601 C CA . GLU A 1 328 ? 3.557 38.5 -1.759 1 98.62 328 GLU A CA 1
ATOM 2602 C C . GLU A 1 328 ? 4.598 38.219 -0.676 1 98.62 328 GLU A C 1
ATOM 2604 O O . GLU A 1 328 ? 5.797 38.188 -0.956 1 98.62 328 GLU A O 1
ATOM 2609 N N . ILE A 1 329 ? 4.129 38.062 0.531 1 98.62 329 ILE A N 1
ATOM 2610 C CA . ILE A 1 329 ? 5.027 37.844 1.657 1 98.62 329 ILE A CA 1
ATOM 2611 C C . ILE A 1 329 ? 5.758 36.5 1.479 1 98.62 329 ILE A C 1
ATOM 2613 O O . ILE A 1 329 ? 6.973 36.438 1.674 1 98.62 329 ILE A O 1
ATOM 2617 N N . LEU A 1 330 ? 5.043 35.469 1.107 1 98.81 330 LEU A N 1
ATOM 2618 C CA . LEU A 1 330 ? 5.645 34.156 0.904 1 98.81 330 LEU A CA 1
ATOM 2619 C C . LEU A 1 330 ? 6.668 34.188 -0.227 1 98.81 330 LEU A C 1
ATOM 2621 O O . LEU A 1 330 ? 7.715 33.531 -0.145 1 98.81 330 LEU A O 1
ATOM 2625 N N . GLN A 1 331 ? 6.363 34.938 -1.262 1 98.75 331 GLN A N 1
ATOM 2626 C CA . GLN A 1 331 ? 7.32 35.062 -2.355 1 98.75 331 GLN A CA 1
ATOM 2627 C C . GLN A 1 331 ? 8.617 35.719 -1.88 1 98.75 331 GLN A C 1
ATOM 2629 O O . GLN A 1 331 ? 9.703 35.312 -2.291 1 98.75 331 GLN A O 1
ATOM 2634 N N . LYS A 1 332 ? 8.469 36.719 -1.065 1 98.5 332 LYS A N 1
ATOM 2635 C CA . LYS A 1 332 ? 9.641 37.375 -0.505 1 98.5 332 LYS A CA 1
ATOM 2636 C C . LYS A 1 332 ? 10.453 36.406 0.363 1 98.5 332 LYS A C 1
ATOM 2638 O O . LYS A 1 332 ? 11.688 36.438 0.342 1 98.5 332 LYS A O 1
ATOM 2643 N N . LEU A 1 333 ? 9.789 35.625 1.105 1 98.5 333 LEU A N 1
ATOM 2644 C CA . LEU A 1 333 ? 10.43 34.719 2.053 1 98.5 333 LEU A CA 1
ATOM 2645 C C . LEU A 1 333 ? 11.055 33.531 1.332 1 98.5 333 LEU A C 1
ATOM 2647 O O . LEU A 1 333 ? 12.039 32.969 1.809 1 98.5 333 LEU A O 1
ATOM 2651 N N . TYR A 1 334 ? 10.453 33.125 0.199 1 98.44 334 TYR A N 1
ATOM 2652 C CA . TYR A 1 334 ? 10.922 32 -0.6 1 98.44 334 TYR A CA 1
ATOM 2653 C C . TYR A 1 334 ? 11.188 32.438 -2.039 1 98.44 334 TYR A C 1
ATOM 2655 O O . TYR A 1 334 ? 10.508 31.984 -2.961 1 98.44 334 TYR A O 1
ATOM 2663 N N . PRO A 1 335 ? 12.234 33.094 -2.268 1 98.19 335 PRO A N 1
ATOM 2664 C CA . PRO A 1 335 ? 12.453 33.688 -3.596 1 98.19 335 PRO A CA 1
ATOM 2665 C C . PRO A 1 335 ? 12.734 32.625 -4.66 1 98.19 335 PRO A C 1
ATOM 2667 O O . PRO A 1 335 ? 12.523 32.875 -5.852 1 98.19 335 PRO A O 1
ATOM 2670 N N . ASP A 1 336 ? 13.148 31.453 -4.281 1 97.69 336 ASP A N 1
ATOM 2671 C CA . ASP A 1 336 ? 13.547 30.422 -5.242 1 97.69 336 ASP A CA 1
ATOM 2672 C C . ASP A 1 336 ? 12.43 29.391 -5.434 1 97.69 336 ASP A C 1
ATOM 2674 O O . ASP A 1 336 ? 12.633 28.359 -6.078 1 97.69 336 ASP A O 1
ATOM 2678 N N . ARG A 1 337 ? 11.242 29.672 -4.863 1 98.5 337 ARG A N 1
ATOM 2679 C CA . ARG A 1 337 ? 10.117 28.75 -4.988 1 98.5 337 ARG A CA 1
ATOM 2680 C C . ARG A 1 337 ? 8.922 29.438 -5.633 1 98.5 337 ARG A C 1
ATOM 2682 O O . ARG A 1 337 ? 8.68 30.625 -5.41 1 98.5 337 ARG A O 1
ATOM 2689 N N . LYS A 1 338 ? 8.234 28.672 -6.434 1 98.81 338 LYS A N 1
ATOM 2690 C CA . LYS A 1 338 ? 6.977 29.172 -6.996 1 98.81 338 LYS A CA 1
ATOM 2691 C C . LYS A 1 338 ? 5.863 29.156 -5.949 1 98.81 338 LYS A C 1
ATOM 2693 O O . LYS A 1 338 ? 5.633 28.141 -5.293 1 98.81 338 LYS A O 1
ATOM 2698 N N . ILE A 1 339 ? 5.215 30.297 -5.742 1 98.88 339 ILE A N 1
ATOM 2699 C CA . ILE A 1 339 ? 4.125 30.391 -4.773 1 98.88 339 ILE A CA 1
ATOM 2700 C C . ILE A 1 339 ? 2.797 30.094 -5.465 1 98.88 339 ILE A C 1
ATOM 2702 O O . ILE A 1 339 ? 2.391 30.797 -6.387 1 98.88 339 ILE A O 1
ATOM 2706 N N . VAL A 1 340 ? 2.125 29.031 -5.074 1 98.88 340 VAL A N 1
ATOM 2707 C CA . VAL A 1 340 ? 0.884 28.625 -5.723 1 98.88 340 VAL A CA 1
ATOM 2708 C C . VAL A 1 340 ? -0.233 28.531 -4.688 1 98.88 340 VAL A C 1
ATOM 2710 O O . VAL A 1 340 ? -0.132 27.766 -3.723 1 98.88 340 VAL A O 1
ATOM 2713 N N . GLY A 1 341 ? -1.277 29.344 -4.898 1 98.81 341 GLY A N 1
ATOM 2714 C CA . GLY A 1 341 ? -2.451 29.281 -4.039 1 98.81 341 GLY A CA 1
ATOM 2715 C C . GLY A 1 341 ? -3.479 28.266 -4.516 1 98.81 341 GLY A C 1
ATOM 2716 O O . GLY A 1 341 ? -3.697 28.109 -5.719 1 98.81 341 GLY A O 1
ATOM 2717 N N . VAL A 1 342 ? -4.105 27.547 -3.594 1 98.75 342 VAL A N 1
ATOM 2718 C CA . VAL A 1 342 ? -5.203 26.625 -3.877 1 98.75 342 VAL A CA 1
ATOM 2719 C C . VAL A 1 342 ? -6.414 26.984 -3.021 1 98.75 342 VAL A C 1
ATOM 2721 O O . VAL A 1 342 ? -6.293 27.172 -1.807 1 98.75 342 VAL A O 1
ATOM 2724 N N . PRO A 1 343 ? -7.613 27.203 -3.664 1 98.56 343 PRO A N 1
ATOM 2725 C CA . PRO A 1 343 ? -8.805 27.328 -2.822 1 98.56 343 PRO A CA 1
ATOM 2726 C C . PRO A 1 343 ? -8.984 26.156 -1.866 1 98.56 343 PRO A C 1
ATOM 2728 O O . PRO A 1 343 ? -9.133 25.016 -2.309 1 98.56 343 PRO A O 1
ATOM 2731 N N . ALA A 1 344 ? -8.953 26.484 -0.559 1 96.94 344 ALA A N 1
ATOM 2732 C CA . ALA A 1 344 ? -8.828 25.375 0.385 1 96.94 344 ALA A CA 1
ATOM 2733 C C . ALA A 1 344 ? -9.922 25.422 1.441 1 96.94 344 ALA A C 1
ATOM 2735 O O . ALA A 1 344 ? -9.781 24.859 2.529 1 96.94 344 ALA A O 1
ATOM 2736 N N . ARG A 1 345 ? -11.008 26.078 1.202 1 98.31 345 ARG A N 1
ATOM 2737 C CA . ARG A 1 345 ? -12.117 26.156 2.15 1 98.31 345 ARG A CA 1
ATOM 2738 C C . ARG A 1 345 ? -12.609 24.766 2.525 1 98.31 345 ARG A C 1
ATOM 2740 O O . ARG A 1 345 ? -12.922 24.5 3.688 1 98.31 345 ARG A O 1
ATOM 2747 N N . GLU A 1 346 ? -12.664 23.875 1.538 1 98.56 346 GLU A N 1
ATOM 2748 C CA . GLU A 1 346 ? -13.195 22.531 1.774 1 98.56 346 GLU A CA 1
ATOM 2749 C C . GLU A 1 346 ? -12.305 21.75 2.727 1 98.56 346 GLU A C 1
ATOM 2751 O O . GLU A 1 346 ? -12.781 20.859 3.443 1 98.56 346 GLU A O 1
ATOM 2756 N N . ILE A 1 347 ? -11.016 22.016 2.729 1 98.75 347 ILE A N 1
ATOM 2757 C CA . ILE A 1 347 ? -10.125 21.406 3.711 1 98.75 347 ILE A CA 1
ATOM 2758 C C . ILE A 1 347 ? -10.336 22.062 5.074 1 98.75 347 ILE A C 1
ATOM 2760 O O . ILE A 1 347 ? -10.422 21.375 6.094 1 98.75 347 ILE A O 1
ATOM 2764 N N . LEU A 1 348 ? -10.5 23.344 5.074 1 98.62 348 LEU A N 1
ATOM 2765 C CA . LEU A 1 348 ? -10.688 24.125 6.293 1 98.62 348 LEU A CA 1
ATOM 2766 C C . LEU A 1 348 ? -11.953 23.688 7.031 1 98.62 348 LEU A C 1
ATOM 2768 O O . LEU A 1 348 ? -11.961 23.625 8.266 1 98.62 348 LEU A O 1
ATOM 2772 N N . LEU A 1 349 ? -12.984 23.406 6.285 1 98.31 349 LEU A N 1
ATOM 2773 C CA . LEU A 1 349 ? -14.242 22.969 6.863 1 98.31 349 LEU A CA 1
ATOM 2774 C C . LEU A 1 349 ? -14.062 21.672 7.641 1 98.31 349 LEU A C 1
ATOM 2776 O O . LEU A 1 349 ? -14.836 21.359 8.547 1 98.31 349 LEU A O 1
ATOM 2780 N N . GLY A 1 350 ? -12.961 20.953 7.266 1 97.56 350 GLY A N 1
ATOM 2781 C CA . GLY A 1 350 ? -12.672 19.719 7.969 1 97.56 350 GLY A CA 1
ATOM 2782 C C . GLY A 1 350 ? -11.82 19.922 9.211 1 97.56 350 GLY A C 1
ATOM 2783 O O . GLY A 1 350 ? -11.609 18.984 9.984 1 97.56 350 GLY A O 1
ATOM 2784 N N . GLY A 1 351 ? -11.25 21.078 9.383 1 96.75 351 GLY A N 1
ATOM 2785 C CA . GLY A 1 351 ? -10.602 21.375 10.656 1 96.75 351 GLY A CA 1
ATOM 2786 C C . GLY A 1 351 ? -9.117 21.672 10.516 1 96.75 351 GLY A C 1
ATOM 2787 O O . GLY A 1 351 ? -8.438 21.938 11.5 1 96.75 351 GLY A O 1
ATOM 2788 N N . GLY A 1 352 ? -8.625 21.656 9.328 1 97.06 352 GLY A N 1
ATOM 2789 C CA . GLY A 1 352 ? -7.23 21.938 9.031 1 97.06 352 GLY A CA 1
ATOM 2790 C C . GLY A 1 352 ? -7.035 22.609 7.684 1 97.06 352 GLY A C 1
ATOM 2791 O O . GLY A 1 352 ? -7.891 23.375 7.234 1 97.06 352 GLY A O 1
ATOM 2792 N N . ASN A 1 353 ? -5.863 22.391 7.191 1 98.12 353 ASN A N 1
ATOM 2793 C CA . ASN A 1 353 ? -5.621 22.922 5.852 1 98.12 353 ASN A CA 1
ATOM 2794 C C . ASN A 1 353 ? -4.445 22.203 5.18 1 98.12 353 ASN A C 1
ATOM 2796 O O . ASN A 1 353 ? -4.18 21.031 5.449 1 98.12 353 ASN A O 1
ATOM 2800 N N . ILE A 1 354 ? -3.789 22.812 4.223 1 98.81 354 ILE A N 1
ATOM 2801 C CA . ILE A 1 354 ? -2.906 22.172 3.26 1 98.81 354 ILE A CA 1
ATOM 2802 C C . ILE A 1 354 ? -1.734 21.516 3.988 1 98.81 354 ILE A C 1
ATOM 2804 O O . ILE A 1 354 ? -1.387 20.375 3.715 1 98.81 354 ILE A O 1
ATOM 2808 N N . HIS A 1 355 ? -1.097 22.188 4.957 1 98.81 355 HIS A N 1
ATOM 2809 C CA . HIS A 1 355 ? -0 21.594 5.707 1 98.81 355 HIS A CA 1
ATOM 2810 C C . HIS A 1 355 ? -0.458 20.328 6.441 1 98.81 355 HIS A C 1
ATOM 2812 O O . HIS A 1 355 ? 0.26 19.328 6.473 1 98.81 355 HIS A O 1
ATOM 2818 N N . CYS A 1 356 ? -1.692 20.359 6.945 1 98.62 356 CYS A N 1
ATOM 2819 C CA . CYS A 1 356 ? -2.227 19.297 7.793 1 98.62 356 CYS A CA 1
ATOM 2820 C C . CYS A 1 356 ? -2.506 18.047 6.98 1 98.62 356 CYS A C 1
ATOM 2822 O O . CYS A 1 356 ? -2.521 16.938 7.527 1 98.62 356 CYS A O 1
ATOM 2824 N N . ILE A 1 357 ? -2.68 18.172 5.695 1 98.81 357 ILE A N 1
ATOM 2825 C CA . ILE A 1 357 ? -3.055 17 4.914 1 98.81 357 ILE A CA 1
ATOM 2826 C C . ILE A 1 357 ? -1.838 16.469 4.156 1 98.81 357 ILE A C 1
ATOM 2828 O O . ILE A 1 357 ? -1.967 15.609 3.283 1 98.81 357 ILE A O 1
ATOM 2832 N N . THR A 1 358 ? -0.623 16.984 4.449 1 98.88 358 THR A N 1
ATOM 2833 C CA . THR A 1 358 ? 0.6 16.578 3.76 1 98.88 358 THR A CA 1
ATOM 2834 C C . THR A 1 358 ? 1.658 16.125 4.758 1 98.88 358 THR A C 1
ATOM 2836 O O . THR A 1 358 ? 1.784 16.688 5.844 1 98.88 358 THR A O 1
ATOM 2839 N N . GLN A 1 359 ? 2.381 15.117 4.426 1 98.75 359 GLN A N 1
ATOM 2840 C CA . GLN A 1 359 ? 3.549 14.672 5.176 1 98.75 359 GLN A CA 1
ATOM 2841 C C . GLN A 1 359 ? 4.711 14.336 4.246 1 98.75 359 GLN A C 1
ATOM 2843 O O . GLN A 1 359 ? 4.652 13.359 3.502 1 98.75 359 GLN A O 1
ATOM 2848 N N . GLN A 1 360 ? 5.762 15.086 4.297 1 98.25 360 GLN A N 1
ATOM 2849 C CA . GLN A 1 360 ? 6.883 14.914 3.381 1 98.25 360 GLN A CA 1
ATOM 2850 C C . GLN A 1 360 ? 7.789 13.766 3.83 1 98.25 360 GLN A C 1
ATOM 2852 O O . GLN A 1 360 ? 7.91 13.5 5.027 1 98.25 360 GLN A O 1
ATOM 2857 N N . ILE A 1 361 ? 8.383 13.109 2.922 1 97.88 361 ILE A N 1
ATOM 2858 C CA . ILE A 1 361 ? 9.516 12.203 3.092 1 97.88 361 ILE A CA 1
ATOM 2859 C C . ILE A 1 361 ? 10.805 12.906 2.674 1 97.88 361 ILE A C 1
ATOM 2861 O O . ILE A 1 361 ? 11.016 13.172 1.488 1 97.88 361 ILE A O 1
ATOM 2865 N N . PRO A 1 362 ? 11.68 13.156 3.617 1 97.62 362 PRO A N 1
ATOM 2866 C CA . PRO A 1 362 ? 12.93 13.812 3.246 1 97.62 362 PRO A CA 1
ATOM 2867 C C . PRO A 1 362 ? 13.82 12.938 2.367 1 97.62 362 PRO A C 1
ATOM 2869 O O . PRO A 1 362 ? 13.766 11.711 2.461 1 97.62 362 PRO A O 1
ATOM 2872 N N . ALA A 1 363 ? 14.641 13.414 1.404 1 91.44 363 ALA A N 1
ATOM 2873 C CA . ALA A 1 363 ? 15.555 12.695 0.525 1 91.44 363 ALA A CA 1
ATOM 2874 C C . ALA A 1 363 ? 16.766 12.172 1.298 1 91.44 363 ALA A C 1
ATOM 2876 O O . ALA A 1 363 ? 17.406 11.203 0.883 1 91.44 363 ALA A O 1
ATOM 2877 N N . GLY A 1 364 ? 17.062 12.43 2.332 1 74.12 364 GLY A N 1
ATOM 2878 C CA . GLY A 1 364 ? 18.312 12.117 3.01 1 74.12 364 GLY A CA 1
ATOM 2879 C C . GLY A 1 364 ? 19.516 12.805 2.395 1 74.12 364 GLY A C 1
ATOM 2880 O O . GLY A 1 364 ? 19.453 13.25 1.247 1 74.12 364 GLY A O 1
ATOM 2881 N N . ARG A 1 365 ? 20.578 13.297 3.021 1 62 365 ARG A N 1
ATOM 2882 C CA . ARG A 1 365 ? 21.812 13.875 2.492 1 62 365 ARG A CA 1
ATOM 2883 C C . ARG A 1 365 ? 22.781 12.789 2.018 1 62 365 ARG A C 1
ATOM 2885 O O . ARG A 1 365 ? 22.781 11.68 2.555 1 62 365 ARG A O 1
ATOM 2892 N N . MET B 1 1 ? -0.657 6.137 -12.031 1 90.19 1 MET B N 1
ATOM 2893 C CA . MET B 1 1 ? -0.122 5.426 -13.195 1 90.19 1 MET B CA 1
ATOM 2894 C C . MET B 1 1 ? -1.181 5.289 -14.281 1 90.19 1 MET B C 1
ATOM 2896 O O . MET B 1 1 ? -2.371 5.164 -13.984 1 90.19 1 MET B O 1
ATOM 2900 N N . LYS B 1 2 ? -0.705 5.156 -15.562 1 93.38 2 LYS B N 1
ATOM 2901 C CA . LYS B 1 2 ? -1.612 5.188 -16.703 1 93.38 2 LYS B CA 1
ATOM 2902 C C . LYS B 1 2 ? -2.027 3.781 -17.125 1 93.38 2 LYS B C 1
ATOM 2904 O O . LYS B 1 2 ? -1.26 2.83 -16.969 1 93.38 2 LYS B O 1
ATOM 2909 N N . THR B 1 3 ? -3.256 3.701 -17.5 1 96.38 3 THR B N 1
ATOM 2910 C CA . THR B 1 3 ? -3.674 2.57 -18.312 1 96.38 3 THR B CA 1
ATOM 2911 C C . THR B 1 3 ? -3.443 2.859 -19.797 1 96.38 3 THR B C 1
ATOM 2913 O O . THR B 1 3 ? -4.059 3.764 -20.359 1 96.38 3 THR B O 1
ATOM 2916 N N . LEU B 1 4 ? -2.668 2.109 -20.406 1 97.88 4 LEU B N 1
ATOM 2917 C CA . LEU B 1 4 ? -2.234 2.367 -21.781 1 97.88 4 LEU B CA 1
ATOM 2918 C C . LEU B 1 4 ? -3.252 1.828 -22.781 1 97.88 4 LEU B C 1
ATOM 2920 O O . LEU B 1 4 ? -3.893 0.804 -22.531 1 97.88 4 LEU B O 1
ATOM 2924 N N . GLN B 1 5 ? -3.314 2.469 -23.922 1 96.5 5 GLN B N 1
ATOM 2925 C CA . GLN B 1 5 ? -4.277 2.084 -24.953 1 96.5 5 GLN B CA 1
ATOM 2926 C C . GLN B 1 5 ? -3.598 1.314 -26.078 1 96.5 5 GLN B C 1
ATOM 2928 O O . GLN B 1 5 ? -4.262 0.85 -27.016 1 96.5 5 GLN B O 1
ATOM 2933 N N . THR B 1 6 ? -2.328 1.174 -26 1 97.94 6 THR B N 1
ATOM 2934 C CA . THR B 1 6 ? -1.549 0.381 -26.938 1 97.94 6 THR B CA 1
ATOM 2935 C C . THR B 1 6 ? -1.34 -1.036 -26.406 1 97.94 6 THR B C 1
ATOM 2937 O O . THR B 1 6 ? -2.113 -1.515 -25.578 1 97.94 6 THR B O 1
ATOM 2940 N N . SER B 1 7 ? -0.423 -1.744 -26.984 1 98.56 7 SER B N 1
ATOM 2941 C CA . SER B 1 7 ? -0.082 -3.088 -26.531 1 98.56 7 SER B CA 1
ATOM 2942 C C . SER B 1 7 ? 1.42 -3.23 -26.312 1 98.56 7 SER B C 1
ATOM 2944 O O . SER B 1 7 ? 2.213 -2.465 -26.859 1 98.56 7 SER B O 1
ATOM 2946 N N . PRO B 1 8 ? 1.738 -4.176 -25.484 1 98.69 8 PRO B N 1
ATOM 2947 C CA . PRO B 1 8 ? 3.162 -4.395 -25.219 1 98.69 8 PRO B CA 1
ATOM 2948 C C . PRO B 1 8 ? 3.967 -4.613 -26.5 1 98.69 8 PRO B C 1
ATOM 2950 O O . PRO B 1 8 ? 5.047 -4.039 -26.656 1 98.69 8 PRO B O 1
ATOM 2953 N N . LYS B 1 9 ? 3.436 -5.406 -27.391 1 98.69 9 LYS B N 1
ATOM 2954 C CA . LYS B 1 9 ? 4.16 -5.691 -28.625 1 98.69 9 LYS B CA 1
ATOM 2955 C C . LYS B 1 9 ? 4.426 -4.41 -29.406 1 98.69 9 LYS B C 1
ATOM 2957 O O . LYS B 1 9 ? 5.551 -4.164 -29.844 1 98.69 9 LYS B O 1
ATOM 2962 N N . LYS B 1 10 ? 3.422 -3.586 -29.516 1 98.56 10 LYS B N 1
ATOM 2963 C CA . LYS B 1 10 ? 3.533 -2.33 -30.266 1 98.56 10 LYS B CA 1
ATOM 2964 C C . LYS B 1 10 ? 4.512 -1.378 -29.578 1 98.56 10 LYS B C 1
ATOM 2966 O O . LYS B 1 10 ? 5.191 -0.596 -30.25 1 98.56 10 LYS B O 1
ATOM 2971 N N . ASP B 1 11 ? 4.59 -1.5 -28.281 1 98.44 11 ASP B N 1
ATOM 2972 C CA . ASP B 1 11 ? 5.41 -0.564 -27.516 1 98.44 11 ASP B CA 1
ATOM 2973 C C . ASP B 1 11 ? 6.816 -1.117 -27.297 1 98.44 11 ASP B C 1
ATOM 2975 O O . ASP B 1 11 ? 7.645 -0.481 -26.641 1 98.44 11 ASP B O 1
ATOM 2979 N N . GLY B 1 12 ? 7.141 -2.316 -27.719 1 98.19 12 GLY B N 1
ATOM 2980 C CA . GLY B 1 12 ? 8.469 -2.896 -27.641 1 98.19 12 GLY B CA 1
ATOM 2981 C C . GLY B 1 12 ? 8.727 -3.611 -26.328 1 98.19 12 GLY B C 1
ATOM 2982 O O . GLY B 1 12 ? 9.859 -3.668 -25.844 1 98.19 12 GLY B O 1
ATOM 2983 N N . TYR B 1 13 ? 7.688 -4.109 -25.688 1 98.5 13 TYR B N 1
ATOM 2984 C CA . TYR B 1 13 ? 7.801 -4.859 -24.438 1 98.5 13 TYR B CA 1
ATOM 2985 C C . TYR B 1 13 ? 7.527 -6.34 -24.672 1 98.5 13 TYR B C 1
ATOM 2987 O O . TYR B 1 13 ? 6.684 -6.703 -25.484 1 98.5 13 TYR B O 1
ATOM 2995 N N . ARG B 1 14 ? 8.172 -7.234 -23.891 1 98.5 14 ARG B N 1
ATOM 2996 C CA . ARG B 1 14 ? 7.957 -8.672 -23.938 1 98.5 14 ARG B CA 1
ATOM 2997 C C . ARG B 1 14 ? 7.883 -9.258 -22.531 1 98.5 14 ARG B C 1
ATOM 2999 O O . ARG B 1 14 ? 8.477 -8.719 -21.594 1 98.5 14 ARG B O 1
ATOM 3006 N N . MET B 1 15 ? 7.191 -10.367 -22.375 1 98.56 15 MET B N 1
ATOM 3007 C CA . MET B 1 15 ? 7.219 -11.094 -21.109 1 98.56 15 MET B CA 1
ATOM 3008 C C . MET B 1 15 ? 8.531 -11.852 -20.953 1 98.56 15 MET B C 1
ATOM 3010 O O . MET B 1 15 ? 8.867 -12.711 -21.766 1 98.56 15 MET B O 1
ATOM 3014 N N . PRO B 1 16 ? 9.352 -11.531 -19.984 1 98.38 16 PRO B N 1
ATOM 3015 C CA . PRO B 1 16 ? 10.602 -12.25 -19.75 1 98.38 16 PRO B CA 1
ATOM 3016 C C . PRO B 1 16 ? 10.383 -13.625 -19.109 1 98.38 16 PRO B C 1
ATOM 3018 O O . PRO B 1 16 ? 9.336 -13.867 -18.516 1 98.38 16 PRO B O 1
ATOM 3021 N N . GLY B 1 17 ? 11.344 -14.516 -19.344 1 97.94 17 GLY B N 1
ATOM 3022 C CA . GLY B 1 17 ? 11.289 -15.766 -18.609 1 97.94 17 GLY B CA 1
ATOM 3023 C C . GLY B 1 17 ? 11.406 -15.562 -17.109 1 97.94 17 GLY B C 1
ATOM 3024 O O . GLY B 1 17 ? 11.977 -14.57 -16.641 1 97.94 17 GLY B O 1
ATOM 3025 N N . GLU B 1 18 ? 10.898 -16.469 -16.312 1 97.38 18 GLU B N 1
ATOM 3026 C CA . GLU B 1 18 ? 10.906 -16.359 -14.859 1 97.38 18 GLU B CA 1
ATOM 3027 C C . GLU B 1 18 ? 12.32 -16.5 -14.305 1 97.38 18 GLU B C 1
ATOM 3029 O O . GLU B 1 18 ? 12.578 -16.109 -13.164 1 97.38 18 GLU B O 1
ATOM 3034 N N . PHE B 1 19 ? 13.273 -17.078 -15.117 1 97.44 19 PHE B N 1
ATOM 3035 C CA . PHE B 1 19 ? 14.648 -17.281 -14.695 1 97.44 19 PHE B CA 1
ATOM 3036 C C . PHE B 1 19 ? 15.469 -16.016 -14.875 1 97.44 19 PHE B C 1
ATOM 3038 O O . PHE B 1 19 ? 16.625 -15.938 -14.453 1 97.44 19 PHE B O 1
ATOM 3045 N N . GLU B 1 20 ? 14.875 -14.992 -15.578 1 96.81 20 GLU B N 1
ATOM 3046 C CA . GLU B 1 20 ? 15.562 -13.711 -15.711 1 96.81 20 GLU B CA 1
ATOM 3047 C C . GLU B 1 20 ? 15.586 -12.953 -14.383 1 96.81 20 GLU B C 1
ATOM 3049 O O . GLU B 1 20 ? 14.883 -13.328 -13.438 1 96.81 20 GLU B O 1
ATOM 3054 N N . ALA B 1 21 ? 16.406 -11.922 -14.289 1 97.12 21 ALA B N 1
ATOM 3055 C CA . ALA B 1 21 ? 16.641 -11.203 -13.039 1 97.12 21 ALA B CA 1
ATOM 3056 C C . ALA B 1 21 ? 15.367 -10.539 -12.539 1 97.12 21 ALA B C 1
ATOM 3058 O O . ALA B 1 21 ? 14.602 -9.977 -13.336 1 97.12 21 ALA B O 1
ATOM 3059 N N . HIS B 1 22 ? 15.141 -10.602 -11.219 1 97.81 22 HIS B N 1
ATOM 3060 C CA . HIS B 1 22 ? 13.984 -9.984 -10.57 1 97.81 22 HIS B CA 1
ATOM 3061 C C . HIS B 1 22 ? 14.406 -8.781 -9.727 1 9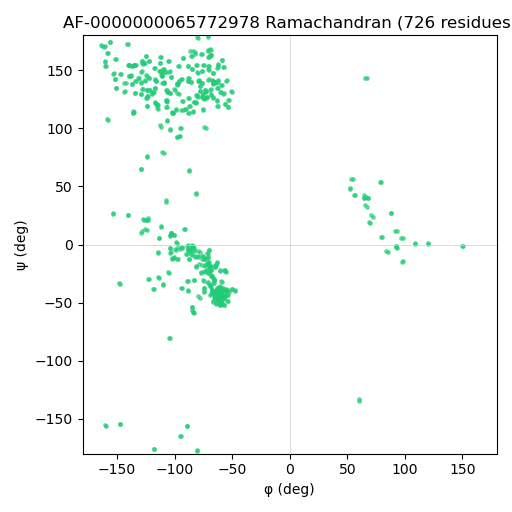7.81 22 HIS B C 1
ATOM 3063 O O . HIS B 1 22 ? 15.516 -8.75 -9.203 1 97.81 22 HIS B O 1
ATOM 3069 N N . LYS B 1 23 ? 13.461 -7.852 -9.625 1 97.12 23 LYS B N 1
ATOM 3070 C CA . LYS B 1 23 ? 13.578 -6.766 -8.656 1 97.12 23 LYS B CA 1
ATOM 3071 C C . LYS B 1 23 ? 12.984 -7.168 -7.305 1 97.12 23 LYS B C 1
ATOM 3073 O O . LYS B 1 23 ? 13.516 -6.809 -6.254 1 97.12 23 LYS B O 1
ATOM 3078 N N . ASP B 1 24 ? 11.898 -7.859 -7.367 1 97.06 24 ASP B N 1
ATOM 3079 C CA . ASP B 1 24 ? 11.086 -8.164 -6.195 1 97.06 24 ASP B CA 1
ATOM 3080 C C . ASP B 1 24 ? 10.109 -9.297 -6.488 1 97.06 24 ASP B C 1
ATOM 3082 O O . ASP B 1 24 ? 10.031 -9.781 -7.621 1 97.06 24 ASP B O 1
ATOM 3086 N N . VAL B 1 25 ? 9.453 -9.766 -5.441 1 98.75 25 VAL B N 1
ATOM 3087 C CA . VAL B 1 25 ? 8.352 -10.711 -5.578 1 98.75 25 VAL B CA 1
ATOM 3088 C C . VAL B 1 25 ? 7.238 -10.352 -4.594 1 98.75 25 VAL B C 1
ATOM 3090 O O . VAL B 1 25 ? 7.512 -9.906 -3.477 1 98.75 25 VAL B O 1
ATOM 3093 N N . TYR B 1 26 ? 5.996 -10.57 -5.02 1 98.94 26 TYR B N 1
ATOM 3094 C CA . TYR B 1 26 ? 4.832 -10.281 -4.191 1 98.94 26 TYR B CA 1
ATOM 3095 C C . TYR B 1 26 ? 4.141 -11.57 -3.752 1 98.94 26 TYR B C 1
ATOM 3097 O O . TYR B 1 26 ? 4.078 -12.539 -4.516 1 98.94 26 TYR B O 1
ATOM 3105 N N . LEU B 1 27 ? 3.613 -11.602 -2.574 1 98.94 27 LEU B N 1
ATOM 3106 C CA . LEU B 1 27 ? 2.641 -12.555 -2.059 1 98.94 27 LEU B CA 1
ATOM 3107 C C . LEU B 1 27 ? 1.405 -11.844 -1.522 1 98.94 27 LEU B C 1
ATOM 3109 O O . LEU B 1 27 ? 1.427 -10.625 -1.319 1 98.94 27 LEU B O 1
ATOM 3113 N N . LEU B 1 28 ? 0.321 -12.547 -1.364 1 98.94 28 LEU B N 1
ATOM 3114 C CA . LEU B 1 28 ? -0.877 -12.094 -0.667 1 98.94 28 LEU B CA 1
ATOM 3115 C C . LEU B 1 28 ? -1.152 -12.961 0.56 1 98.94 28 LEU B C 1
ATOM 3117 O O . LEU B 1 28 ? -1.069 -14.188 0.492 1 98.94 28 LEU B O 1
ATOM 3121 N N . TRP B 1 29 ? -1.446 -12.344 1.622 1 98.88 29 TRP B N 1
ATOM 3122 C CA . TRP B 1 29 ? -1.641 -13.016 2.906 1 98.88 29 TRP B CA 1
ATOM 3123 C C . TRP B 1 29 ? -2.938 -13.812 2.914 1 98.88 29 TRP B C 1
ATOM 3125 O O . TRP B 1 29 ? -4 -13.289 2.574 1 98.88 29 TRP B O 1
ATOM 3135 N N . PRO B 1 30 ? -2.908 -15.117 3.264 1 98.75 30 PRO B N 1
ATOM 3136 C CA . PRO B 1 30 ? -4.117 -15.945 3.27 1 98.75 30 PRO B CA 1
ATOM 3137 C C . PRO B 1 30 ? -5.012 -15.672 4.477 1 98.75 30 PRO B C 1
ATOM 3139 O O . PRO B 1 30 ? -4.52 -15.531 5.598 1 98.75 30 PRO B O 1
ATOM 3142 N N . GLU B 1 31 ? -6.375 -15.625 4.223 1 97.12 31 GLU B N 1
ATOM 3143 C CA . GLU B 1 31 ? -7.238 -15.273 5.344 1 97.12 31 GLU B CA 1
ATOM 3144 C C . GLU B 1 31 ? -8.594 -15.977 5.242 1 97.12 31 GLU B C 1
ATOM 3146 O O . GLU B 1 31 ? -9.227 -16.266 6.258 1 97.12 31 GLU B O 1
ATOM 3151 N N . ARG B 1 32 ? -9.125 -16.203 4.02 1 96.25 32 ARG B N 1
ATOM 3152 C CA . ARG B 1 32 ? -10.516 -16.609 3.879 1 96.25 32 ARG B CA 1
ATOM 3153 C C . ARG B 1 32 ? -10.742 -18 4.469 1 96.25 32 ARG B C 1
ATOM 3155 O O . ARG B 1 32 ? -10.094 -18.969 4.051 1 96.25 32 ARG B O 1
ATOM 3162 N N . PRO B 1 33 ? -11.656 -18.172 5.332 1 95.75 33 PRO B N 1
ATOM 3163 C CA . PRO B 1 33 ? -11.773 -19.406 6.102 1 95.75 33 PRO B CA 1
ATOM 3164 C C . PRO B 1 33 ? -12.453 -20.531 5.312 1 95.75 33 PRO B C 1
ATOM 3166 O O . PRO B 1 33 ? -12.453 -21.688 5.75 1 95.75 33 PRO B O 1
ATOM 3169 N N . ASP B 1 34 ? -13.047 -20.219 4.152 1 96.62 34 ASP B N 1
ATOM 3170 C CA . ASP B 1 34 ? -13.688 -21.266 3.357 1 96.62 34 ASP B CA 1
ATOM 3171 C C . ASP B 1 34 ? -12.695 -21.922 2.404 1 96.62 34 ASP B C 1
ATOM 3173 O O . ASP B 1 34 ? -13.039 -22.859 1.694 1 96.62 34 ASP B O 1
ATOM 3177 N N . ASN B 1 35 ? -11.484 -21.391 2.402 1 97.5 35 ASN B N 1
ATOM 3178 C CA . ASN B 1 35 ? -10.438 -22.016 1.605 1 97.5 35 ASN B CA 1
ATOM 3179 C C . ASN B 1 35 ? -9.281 -22.5 2.48 1 97.5 35 ASN B C 1
ATOM 3181 O O . ASN B 1 35 ? -8.703 -23.562 2.219 1 97.5 35 ASN B O 1
ATOM 3185 N N . TRP B 1 36 ? -9 -21.703 3.465 1 98.19 36 TRP B N 1
ATOM 3186 C CA . TRP B 1 36 ? -7.891 -21.984 4.363 1 98.19 36 TRP B CA 1
ATOM 3187 C C . TRP B 1 36 ? -8.398 -22.469 5.723 1 98.19 36 TRP B C 1
ATOM 3189 O O . TRP B 1 36 ? -9.141 -21.75 6.398 1 98.19 36 TRP B O 1
ATOM 3199 N N . ARG B 1 37 ? -7.988 -23.594 6.117 1 97.94 37 ARG B N 1
ATOM 3200 C CA . ARG B 1 37 ? -8.547 -24.234 7.309 1 97.94 37 ARG B CA 1
ATOM 3201 C C . ARG B 1 37 ? -8.117 -23.5 8.57 1 97.94 37 ARG B C 1
ATOM 3203 O O . ARG B 1 37 ? -7.086 -22.812 8.586 1 97.94 37 ARG B O 1
ATOM 3210 N N . GLU B 1 38 ? -8.914 -23.578 9.656 1 98 38 GLU B N 1
ATOM 3211 C CA . GLU B 1 38 ? -8.633 -23.078 11 1 98 38 GLU B CA 1
ATOM 3212 C C . GLU B 1 38 ? -8.305 -21.594 10.984 1 98 38 GLU B C 1
ATOM 3214 O O . GLU B 1 38 ? -7.336 -21.156 11.609 1 98 38 GLU B O 1
ATOM 3219 N N . GLY B 1 39 ? -9.094 -20.891 10.188 1 95.75 39 GLY B N 1
ATOM 3220 C CA . GLY B 1 39 ? -8.898 -19.453 10.102 1 95.75 39 GLY B CA 1
ATOM 3221 C C . GLY B 1 39 ? -7.605 -19.062 9.406 1 95.75 39 GLY B C 1
ATOM 3222 O O . GLY B 1 39 ? -7 -18.031 9.719 1 95.75 39 GLY B O 1
ATOM 3223 N N . ALA B 1 40 ? -6.996 -19.922 8.633 1 98.38 40 ALA B N 1
ATOM 3224 C CA . ALA B 1 40 ? -5.832 -19.734 7.77 1 98.38 40 ALA B CA 1
ATOM 3225 C C . ALA B 1 40 ? -4.539 -19.766 8.578 1 98.38 40 ALA B C 1
ATOM 3227 O O . ALA B 1 40 ? -3.457 -19.516 8.047 1 98.38 40 ALA B O 1
ATOM 3228 N N . LYS B 1 41 ? -4.633 -20.078 9.852 1 98.19 41 LYS B N 1
ATOM 3229 C CA . LYS B 1 41 ? -3.457 -19.953 10.711 1 98.19 41 LYS B CA 1
ATOM 3230 C C . LYS B 1 41 ? -2.328 -20.859 10.227 1 98.19 41 LYS B C 1
ATOM 3232 O O . LYS B 1 41 ? -1.188 -20.422 10.078 1 98.19 41 LYS B O 1
ATOM 3237 N N . PRO B 1 42 ? -2.6 -22.203 9.898 1 98.56 42 PRO B N 1
ATOM 3238 C CA . PRO B 1 42 ? -1.5 -23.016 9.367 1 98.56 42 PRO B CA 1
ATOM 3239 C C . PRO B 1 42 ? -0.952 -22.484 8.047 1 98.56 42 PRO B C 1
ATOM 3241 O O . PRO B 1 42 ? 0.261 -22.5 7.824 1 98.56 42 PRO B O 1
ATOM 3244 N N . ALA B 1 43 ? -1.823 -22.031 7.191 1 98.75 43 ALA B N 1
ATOM 3245 C CA . ALA B 1 43 ? -1.385 -21.469 5.918 1 98.75 43 ALA B CA 1
ATOM 3246 C C . ALA B 1 43 ? -0.527 -20.234 6.137 1 98.75 43 ALA B C 1
ATOM 3248 O O . ALA B 1 43 ? 0.493 -20.047 5.465 1 98.75 43 ALA B O 1
ATOM 3249 N N . GLN B 1 44 ? -0.972 -19.375 7.027 1 98.81 44 GLN B N 1
ATOM 3250 C CA . GLN B 1 44 ? -0.227 -18.156 7.332 1 98.81 44 GLN B CA 1
ATOM 3251 C C . GLN B 1 44 ? 1.199 -18.469 7.766 1 98.81 44 GLN B C 1
ATOM 3253 O O . GLN B 1 44 ? 2.15 -17.828 7.32 1 98.81 44 GLN B O 1
ATOM 3258 N N . ALA B 1 45 ? 1.362 -19.453 8.609 1 98.69 45 ALA B N 1
ATOM 3259 C CA . ALA B 1 45 ? 2.695 -19.875 9.023 1 98.69 45 ALA B CA 1
ATOM 3260 C C . ALA B 1 45 ? 3.521 -20.344 7.832 1 98.69 45 ALA B C 1
ATOM 3262 O O . ALA B 1 45 ? 4.707 -20.031 7.727 1 98.69 45 ALA B O 1
ATOM 3263 N N . THR B 1 46 ? 2.908 -21.094 6.945 1 98.81 46 THR B N 1
ATOM 3264 C CA . THR B 1 46 ? 3.607 -21.609 5.777 1 98.81 46 THR B CA 1
ATOM 3265 C C . THR B 1 46 ? 3.961 -20.484 4.809 1 98.81 46 THR B C 1
ATOM 3267 O O . THR B 1 46 ? 5.062 -20.453 4.254 1 98.81 46 THR B O 1
ATOM 3270 N N . PHE B 1 47 ? 2.996 -19.547 4.582 1 98.88 47 PHE B N 1
ATOM 3271 C CA . PHE B 1 47 ? 3.279 -18.391 3.738 1 98.88 47 PHE B CA 1
ATOM 3272 C C . PHE B 1 47 ? 4.469 -17.609 4.277 1 98.88 47 PHE B C 1
ATOM 3274 O O . PHE B 1 47 ? 5.328 -17.172 3.514 1 98.88 47 PHE B O 1
ATOM 3281 N N . ALA B 1 48 ? 4.5 -17.406 5.562 1 98.81 48 ALA B N 1
ATOM 3282 C CA . ALA B 1 48 ? 5.613 -16.688 6.188 1 98.81 48 ALA B CA 1
ATOM 3283 C C . ALA B 1 48 ? 6.934 -17.422 5.938 1 98.81 48 ALA B C 1
ATOM 3285 O O . ALA B 1 48 ? 7.949 -16.781 5.637 1 98.81 48 ALA B O 1
ATOM 3286 N N . LYS B 1 49 ? 6.91 -18.703 6.02 1 98.75 49 LYS B N 1
ATOM 3287 C CA . LYS B 1 49 ? 8.109 -19.516 5.781 1 98.75 49 LYS B CA 1
ATOM 3288 C C . LYS B 1 49 ? 8.57 -19.391 4.332 1 98.75 49 LYS B C 1
ATOM 3290 O O . LYS B 1 49 ? 9.773 -19.281 4.062 1 98.75 49 LYS B O 1
ATOM 3295 N N . VAL B 1 50 ? 7.641 -19.453 3.414 1 98.88 50 VAL B N 1
ATOM 3296 C CA . VAL B 1 50 ? 7.969 -19.281 2.002 1 98.88 50 VAL B CA 1
ATOM 3297 C C . VAL B 1 50 ? 8.594 -17.906 1.77 1 98.88 50 VAL B C 1
ATOM 3299 O O . VAL B 1 50 ? 9.641 -17.797 1.13 1 98.88 50 VAL B O 1
ATOM 3302 N N . ALA B 1 51 ? 7.934 -16.875 2.289 1 98.88 51 ALA B N 1
ATOM 3303 C CA . ALA B 1 51 ? 8.43 -15.516 2.143 1 98.88 51 ALA B CA 1
ATOM 3304 C C . ALA B 1 51 ? 9.844 -15.383 2.697 1 98.88 51 ALA B C 1
ATOM 3306 O O . ALA B 1 51 ? 10.719 -14.805 2.053 1 98.88 51 ALA B O 1
ATOM 3307 N N . GLU B 1 52 ? 10.062 -15.922 3.865 1 98.56 52 GLU B N 1
ATOM 3308 C CA . GLU B 1 52 ? 11.375 -15.875 4.504 1 98.56 52 GLU B CA 1
ATOM 3309 C C . GLU B 1 52 ? 12.43 -16.594 3.664 1 98.56 52 GLU B C 1
ATOM 3311 O O . GLU B 1 52 ? 13.57 -16.141 3.561 1 98.56 52 GLU B O 1
ATOM 3316 N N . THR B 1 53 ? 12.023 -17.719 3.131 1 98.81 53 THR B N 1
ATOM 3317 C CA . THR B 1 53 ? 12.93 -18.5 2.293 1 98.81 53 THR B CA 1
ATOM 3318 C C . THR B 1 53 ? 13.312 -17.719 1.04 1 98.81 53 THR B C 1
ATOM 3320 O O . THR B 1 53 ? 14.492 -17.625 0.695 1 98.81 53 THR B O 1
ATOM 3323 N N . ILE B 1 54 ? 12.375 -17.125 0.378 1 98.88 54 ILE B N 1
ATOM 3324 C CA . ILE B 1 54 ? 12.625 -16.375 -0.848 1 98.88 54 ILE B CA 1
ATOM 3325 C C . ILE B 1 54 ? 13.453 -15.133 -0.534 1 98.88 54 ILE B C 1
ATOM 3327 O O . ILE B 1 54 ? 14.312 -14.734 -1.325 1 98.88 54 ILE B O 1
ATOM 3331 N N . ALA B 1 55 ? 13.258 -14.57 0.626 1 98.56 55 ALA B N 1
ATOM 3332 C CA . ALA B 1 55 ? 13.93 -13.336 1.033 1 98.56 55 ALA B CA 1
ATOM 3333 C C . ALA B 1 55 ? 15.438 -13.539 1.116 1 98.56 55 ALA B C 1
ATOM 3335 O O . ALA B 1 55 ? 16.203 -12.562 1.179 1 98.56 55 ALA B O 1
ATOM 3336 N N . GLN B 1 56 ? 15.898 -14.75 1.12 1 98.38 56 GLN B N 1
ATOM 3337 C CA . GLN B 1 56 ? 17.328 -15.031 1.075 1 98.38 56 GLN B CA 1
ATOM 3338 C C . GLN B 1 56 ? 17.906 -14.695 -0.295 1 98.38 56 GLN B C 1
ATOM 3340 O O . GLN B 1 56 ? 19.125 -14.539 -0.438 1 98.38 56 GLN B O 1
ATOM 3345 N N . PHE B 1 57 ? 17.047 -14.531 -1.289 1 98.5 57 PHE B N 1
ATOM 3346 C CA . PHE B 1 57 ? 17.547 -14.445 -2.658 1 98.5 57 PHE B CA 1
ATOM 3347 C C . PHE B 1 57 ? 17.125 -13.141 -3.312 1 98.5 57 PHE B C 1
ATOM 3349 O O . PHE B 1 57 ? 17.766 -12.672 -4.254 1 98.5 57 PHE B O 1
ATOM 3356 N N . GLU B 1 58 ? 15.953 -12.578 -2.9 1 98.06 58 GLU B N 1
ATOM 3357 C CA . GLU B 1 58 ? 15.438 -11.336 -3.465 1 98.06 58 GLU B CA 1
ATOM 3358 C C . GLU B 1 58 ? 14.453 -10.656 -2.512 1 98.06 58 GLU B C 1
ATOM 3360 O O . GLU B 1 58 ? 14.008 -11.273 -1.538 1 98.06 58 GLU B O 1
ATOM 3365 N N . SER B 1 59 ? 14.156 -9.359 -2.768 1 97.94 59 SER B N 1
ATOM 3366 C CA . SER B 1 59 ? 13.227 -8.609 -1.932 1 97.94 59 SER B CA 1
ATOM 3367 C C . SER B 1 59 ? 11.812 -9.172 -2.037 1 97.94 59 SER B C 1
ATOM 3369 O O . SER B 1 59 ? 11.375 -9.57 -3.119 1 97.94 59 SER B O 1
ATOM 3371 N N . VAL B 1 60 ? 11.094 -9.25 -0.903 1 98.75 60 VAL B N 1
ATOM 3372 C CA . VAL B 1 60 ? 9.742 -9.797 -0.848 1 98.75 60 VAL B CA 1
ATOM 3373 C C . VAL B 1 60 ? 8.781 -8.742 -0.298 1 98.75 60 VAL B C 1
ATOM 3375 O O . VAL B 1 60 ? 9.086 -8.07 0.687 1 98.75 60 VAL B O 1
ATOM 3378 N N . THR B 1 61 ? 7.672 -8.555 -0.924 1 98.81 61 THR B N 1
ATOM 3379 C CA . THR B 1 61 ? 6.562 -7.73 -0.459 1 98.81 61 THR B CA 1
ATOM 3380 C C . THR B 1 61 ? 5.305 -8.578 -0.267 1 98.81 61 THR B C 1
ATOM 3382 O O . THR B 1 61 ? 4.941 -9.359 -1.142 1 98.81 61 THR B O 1
ATOM 3385 N N . VAL B 1 62 ? 4.648 -8.438 0.876 1 98.94 62 VAL B N 1
ATOM 3386 C CA . VAL B 1 62 ? 3.418 -9.172 1.138 1 98.94 62 VAL B CA 1
ATOM 3387 C C . VAL B 1 62 ? 2.248 -8.203 1.259 1 98.94 62 VAL B C 1
ATOM 3389 O O . VAL B 1 62 ? 2.279 -7.281 2.08 1 98.94 62 VAL B O 1
ATOM 3392 N N . GLY B 1 63 ? 1.241 -8.359 0.387 1 98.88 63 GLY B N 1
ATOM 3393 C CA . GLY B 1 63 ? -0.019 -7.645 0.519 1 98.88 63 GLY B CA 1
ATOM 3394 C C . GLY B 1 63 ? -0.934 -8.234 1.572 1 98.88 63 GLY B C 1
ATOM 3395 O O . GLY B 1 63 ? -1.15 -9.453 1.602 1 98.88 63 GLY B O 1
ATOM 3396 N N . VAL B 1 64 ? -1.475 -7.391 2.43 1 98.75 64 VAL B N 1
ATOM 3397 C CA . VAL B 1 64 ? -2.258 -7.832 3.58 1 98.75 64 VAL B CA 1
ATOM 3398 C C . VAL B 1 64 ? -3.5 -6.957 3.727 1 98.75 64 VAL B C 1
ATOM 3400 O O . VAL B 1 64 ? -3.438 -5.742 3.52 1 98.75 64 VAL B O 1
ATOM 3403 N N . SER B 1 65 ? -4.656 -7.578 4.039 1 98.12 65 SER B N 1
ATOM 3404 C CA . SER B 1 65 ? -5.852 -6.789 4.309 1 98.12 65 SER B CA 1
ATOM 3405 C C . SER B 1 65 ? -5.715 -6.008 5.609 1 98.12 65 SER B C 1
ATOM 3407 O O . SER B 1 65 ? -4.852 -6.312 6.438 1 98.12 65 SER B O 1
ATOM 3409 N N . ASP B 1 66 ? -6.555 -4.992 5.832 1 97.62 66 ASP B N 1
ATOM 3410 C CA . ASP B 1 66 ? -6.57 -4.211 7.066 1 97.62 66 ASP B CA 1
ATOM 3411 C C . ASP B 1 66 ? -6.754 -5.113 8.281 1 97.62 66 ASP B C 1
ATOM 3413 O O . ASP B 1 66 ? -6.094 -4.926 9.305 1 97.62 66 ASP B O 1
ATOM 3417 N N . ARG B 1 67 ? -7.562 -6.109 8.195 1 96.44 67 ARG B N 1
ATOM 3418 C CA . ARG B 1 67 ? -7.93 -6.969 9.312 1 96.44 67 ARG B CA 1
ATOM 3419 C C . ARG B 1 67 ? -6.738 -7.797 9.781 1 96.44 67 ARG B C 1
ATOM 3421 O O . ARG B 1 67 ? -6.656 -8.172 10.953 1 96.44 67 ARG B O 1
ATOM 3428 N N . GLN B 1 68 ? -5.824 -8.047 8.859 1 97.94 68 GLN B N 1
ATOM 3429 C CA . GLN B 1 68 ? -4.73 -8.961 9.172 1 97.94 68 GLN B CA 1
ATOM 3430 C C . GLN B 1 68 ? -3.393 -8.227 9.211 1 97.94 68 GLN B C 1
ATOM 3432 O O . GLN B 1 68 ? -2.344 -8.844 9.398 1 97.94 68 GLN B O 1
ATOM 3437 N N . TYR B 1 69 ? -3.387 -6.922 9.086 1 98.06 69 TYR B N 1
ATOM 3438 C CA . TYR B 1 69 ? -2.154 -6.164 8.914 1 98.06 69 TYR B CA 1
ATOM 3439 C C . TYR B 1 69 ? -1.226 -6.352 10.109 1 98.06 69 TYR B C 1
ATOM 3441 O O . TYR B 1 69 ? -0.059 -6.719 9.945 1 98.06 69 TYR B O 1
ATOM 3449 N N . THR B 1 70 ? -1.753 -6.125 11.336 1 96.62 70 THR B N 1
ATOM 3450 C CA . THR B 1 70 ? -0.947 -6.238 12.547 1 96.62 70 THR B CA 1
ATOM 3451 C C . THR B 1 70 ? -0.441 -7.664 12.727 1 96.62 70 THR B C 1
ATOM 3453 O O . THR B 1 70 ? 0.731 -7.879 13.047 1 96.62 70 THR B O 1
ATOM 3456 N N . ASN B 1 71 ? -1.29 -8.648 12.508 1 97.88 71 ASN B N 1
ATOM 3457 C CA . ASN B 1 71 ? -0.929 -10.055 12.641 1 97.88 71 ASN B CA 1
ATOM 3458 C C . ASN B 1 71 ? 0.177 -10.445 11.664 1 97.88 71 ASN B C 1
ATOM 3460 O O . ASN B 1 71 ? 1.183 -11.031 12.055 1 97.88 71 ASN B O 1
ATOM 3464 N N . ALA B 1 72 ? -0.002 -10.094 10.359 1 98.5 72 ALA B N 1
ATOM 3465 C CA . ALA B 1 72 ? 0.971 -10.422 9.32 1 98.5 72 ALA B CA 1
ATOM 3466 C C . ALA B 1 72 ? 2.32 -9.773 9.609 1 98.5 72 ALA B C 1
ATOM 3468 O O . ALA B 1 72 ? 3.365 -10.414 9.484 1 98.5 72 ALA B O 1
ATOM 3469 N N . ARG B 1 73 ? 2.273 -8.469 10.016 1 97.31 73 ARG B N 1
ATOM 3470 C CA . ARG B 1 73 ? 3.521 -7.77 10.305 1 97.31 73 ARG B CA 1
ATOM 3471 C C . ARG B 1 73 ? 4.285 -8.461 11.43 1 97.31 73 ARG B C 1
ATOM 3473 O O . ARG B 1 73 ? 5.516 -8.555 11.383 1 97.31 73 ARG B O 1
ATOM 3480 N N . HIS B 1 74 ? 3.58 -8.961 12.43 1 96.12 74 HIS B N 1
ATOM 3481 C CA . HIS B 1 74 ? 4.207 -9.648 13.547 1 96.12 74 HIS B CA 1
ATOM 3482 C C . HIS B 1 74 ? 4.797 -10.992 13.117 1 96.12 74 HIS B C 1
ATOM 3484 O O . HIS B 1 74 ? 5.844 -11.406 13.617 1 96.12 74 HIS B O 1
ATOM 3490 N N . MET B 1 75 ? 4.18 -11.695 12.195 1 98.06 75 MET B N 1
ATOM 3491 C CA . MET B 1 75 ? 4.574 -13.047 11.797 1 98.06 75 MET B CA 1
ATOM 3492 C C . MET B 1 75 ? 5.711 -13 10.781 1 98.06 75 MET B C 1
ATOM 3494 O O . MET B 1 75 ? 6.531 -13.922 10.727 1 98.06 75 MET B O 1
ATOM 3498 N N . LEU B 1 76 ? 5.758 -11.961 9.977 1 98.5 76 LEU B N 1
ATOM 3499 C CA . LEU B 1 76 ? 6.73 -11.883 8.898 1 98.5 76 LEU B CA 1
ATOM 3500 C C . LEU B 1 76 ? 8.039 -11.266 9.383 1 98.5 76 LEU B C 1
ATOM 3502 O O . LEU B 1 76 ? 8.023 -10.328 10.18 1 98.5 76 LEU B O 1
ATOM 3506 N N . ALA B 1 77 ? 9.117 -11.75 8.875 1 97.38 77 ALA B N 1
ATOM 3507 C CA . ALA B 1 77 ? 10.438 -11.227 9.219 1 97.38 77 ALA B CA 1
ATOM 3508 C C . ALA B 1 77 ? 10.547 -9.75 8.875 1 97.38 77 ALA B C 1
ATOM 3510 O O . ALA B 1 77 ? 9.859 -9.266 7.973 1 97.38 77 ALA B O 1
ATOM 3511 N N . ASP B 1 78 ? 11.477 -9.008 9.492 1 95.62 78 ASP B N 1
ATOM 3512 C CA . ASP B 1 78 ? 11.602 -7.559 9.375 1 95.62 78 ASP B CA 1
ATOM 3513 C C . ASP B 1 78 ? 12.008 -7.148 7.961 1 95.62 78 ASP B C 1
ATOM 3515 O O . ASP B 1 78 ? 11.672 -6.055 7.508 1 95.62 78 ASP B O 1
ATOM 3519 N N . ASN B 1 79 ? 12.695 -8.016 7.34 1 96.25 79 ASN B N 1
ATOM 3520 C CA . ASN B 1 79 ? 13.211 -7.645 6.023 1 96.25 79 ASN B CA 1
ATOM 3521 C C . ASN B 1 79 ? 12.172 -7.895 4.93 1 96.25 79 ASN B C 1
ATOM 3523 O O . ASN B 1 79 ? 12.453 -7.68 3.748 1 96.25 79 ASN B O 1
ATOM 3527 N N . ILE B 1 80 ? 11.008 -8.391 5.289 1 98.12 80 ILE B N 1
ATOM 3528 C CA . ILE B 1 80 ? 9.898 -8.547 4.355 1 98.12 80 ILE B CA 1
ATOM 3529 C C . ILE B 1 80 ? 8.992 -7.32 4.414 1 98.12 80 ILE B C 1
ATOM 3531 O O . ILE B 1 80 ? 8.516 -6.941 5.488 1 98.12 80 ILE B O 1
ATOM 3535 N N . GLN B 1 81 ? 8.773 -6.668 3.332 1 98.19 81 GLN B N 1
ATOM 3536 C CA . GLN B 1 81 ? 7.895 -5.508 3.25 1 98.19 81 GLN B CA 1
ATOM 3537 C C . GLN B 1 81 ? 6.426 -5.922 3.332 1 98.19 81 GLN B C 1
ATOM 3539 O O . GLN B 1 81 ? 6.02 -6.902 2.707 1 98.19 81 GLN B O 1
ATOM 3544 N N . VAL B 1 82 ? 5.652 -5.227 4.164 1 98.69 82 VAL B N 1
ATOM 3545 C CA . VAL B 1 82 ? 4.227 -5.48 4.324 1 98.69 82 VAL B CA 1
ATOM 3546 C C . VAL B 1 82 ? 3.43 -4.262 3.867 1 98.69 82 VAL B C 1
ATOM 3548 O O . VAL B 1 82 ? 3.637 -3.152 4.367 1 98.69 82 VAL B O 1
ATOM 3551 N N . VAL B 1 83 ? 2.547 -4.43 2.871 1 98.69 83 VAL B N 1
ATOM 3552 C CA . VAL B 1 83 ? 1.721 -3.344 2.355 1 98.69 83 VAL B CA 1
ATOM 3553 C C . VAL B 1 83 ? 0.246 -3.73 2.439 1 98.69 83 VAL B C 1
ATOM 3555 O O . VAL B 1 83 ? -0.099 -4.91 2.34 1 98.69 83 VAL B O 1
ATOM 3558 N N . GLU B 1 84 ? -0.558 -2.729 2.703 1 98.75 84 GLU B N 1
ATOM 3559 C CA . GLU B 1 84 ? -1.989 -3.012 2.715 1 98.75 84 GLU B CA 1
A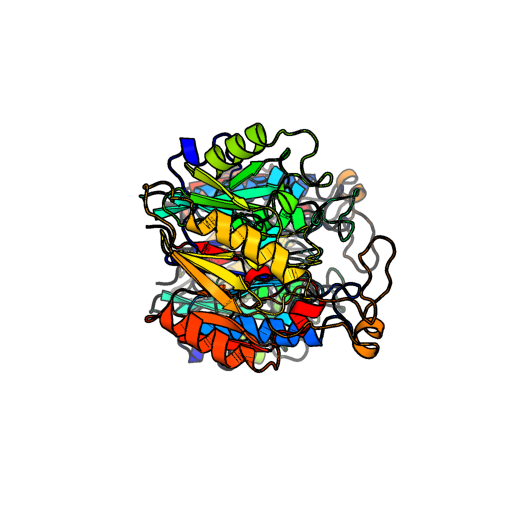TOM 3560 C C . GLU B 1 84 ? -2.521 -3.225 1.301 1 98.75 84 GLU B C 1
ATOM 3562 O O . GLU B 1 84 ? -2.244 -2.43 0.401 1 98.75 84 GLU B O 1
ATOM 3567 N N . MET B 1 85 ? -3.275 -4.293 1.121 1 98.69 85 MET B N 1
ATOM 3568 C CA . MET B 1 85 ? -3.893 -4.652 -0.151 1 98.69 85 MET B CA 1
ATOM 3569 C C . MET B 1 85 ? -5.086 -5.582 0.065 1 98.69 85 MET B C 1
ATOM 3571 O O . MET B 1 85 ? -4.91 -6.758 0.38 1 98.69 85 MET B O 1
ATOM 3575 N N . SER B 1 86 ? -6.254 -5.043 -0.132 1 98.38 86 SER B N 1
ATOM 3576 C CA . SER B 1 86 ? -7.449 -5.875 -0.031 1 98.38 86 SER B CA 1
ATOM 3577 C C . SER B 1 86 ? -7.496 -6.91 -1.149 1 98.38 86 SER B C 1
ATOM 3579 O O . SER B 1 86 ? -7.148 -6.613 -2.293 1 98.38 86 SER B O 1
ATOM 3581 N N . ASN B 1 87 ? -7.879 -8.078 -0.827 1 98.12 87 ASN B N 1
ATOM 3582 C CA . ASN B 1 87 ? -8.023 -9.195 -1.754 1 98.12 87 ASN B CA 1
ATOM 3583 C C . ASN B 1 87 ? -9.094 -10.18 -1.284 1 98.12 87 ASN B C 1
ATOM 3585 O O . ASN B 1 87 ? -9.523 -10.133 -0.128 1 98.12 87 ASN B O 1
ATOM 3589 N N . ASN B 1 88 ? -9.617 -10.992 -2.211 1 98.12 88 ASN B N 1
ATOM 3590 C CA . ASN B 1 88 ? -10.57 -12.031 -1.844 1 98.12 88 ASN B CA 1
ATOM 3591 C C . ASN B 1 88 ? -9.867 -13.328 -1.472 1 98.12 88 ASN B C 1
ATOM 3593 O O . ASN B 1 88 ? -10.359 -14.086 -0.631 1 98.12 88 ASN B O 1
ATOM 3597 N N . ASP B 1 89 ? -8.711 -13.57 -2.111 1 97.94 89 ASP B N 1
ATOM 3598 C CA . ASP B 1 89 ? -7.922 -14.758 -1.81 1 97.94 89 ASP B CA 1
ATOM 3599 C C . ASP B 1 89 ? -6.453 -14.547 -2.176 1 97.94 89 ASP B C 1
ATOM 3601 O O . ASP B 1 89 ? -6.102 -13.547 -2.793 1 97.94 89 ASP B O 1
ATOM 3605 N N . SER B 1 90 ? -5.574 -15.477 -1.873 1 98.25 90 SER B N 1
ATOM 3606 C CA . SER B 1 90 ? -4.141 -15.219 -1.746 1 98.25 90 SER B CA 1
ATOM 3607 C C . SER B 1 90 ? -3.369 -15.805 -2.924 1 98.25 90 SER B C 1
ATOM 3609 O O . SER B 1 90 ? -2.254 -16.312 -2.756 1 98.25 90 SER B O 1
ATOM 3611 N N . TRP B 1 91 ? -3.936 -15.766 -4.129 1 98.69 91 TRP B N 1
ATOM 3612 C CA . TRP B 1 91 ? -3.277 -16.344 -5.293 1 98.69 91 TRP B CA 1
ATOM 3613 C C . TRP B 1 91 ? -2.785 -15.266 -6.246 1 98.69 91 TRP B C 1
ATOM 3615 O O . TRP B 1 91 ? -3.291 -15.141 -7.363 1 98.69 91 TRP B O 1
ATOM 3625 N N . ILE B 1 92 ? -1.687 -14.672 -5.926 1 98.88 92 ILE B N 1
ATOM 3626 C CA . ILE B 1 92 ? -1.286 -13.445 -6.602 1 98.88 92 ILE B CA 1
ATOM 3627 C C . ILE B 1 92 ? -0.72 -13.781 -7.98 1 98.88 92 ILE B C 1
ATOM 3629 O O . ILE B 1 92 ? -0.747 -12.945 -8.891 1 98.88 92 ILE B O 1
ATOM 3633 N N . ARG B 1 93 ? -0.231 -14.977 -8.18 1 98.81 93 ARG B N 1
ATOM 3634 C CA . ARG B 1 93 ? 0.184 -15.383 -9.516 1 98.81 93 ARG B CA 1
ATOM 3635 C C . ARG B 1 93 ? -0.909 -15.094 -10.539 1 98.81 93 ARG B C 1
ATOM 3637 O O . ARG B 1 93 ? -0.619 -14.703 -11.672 1 98.81 93 ARG B O 1
ATOM 3644 N N . ASP B 1 94 ? -2.082 -15.32 -10.07 1 98.81 94 ASP B N 1
ATOM 3645 C CA . ASP B 1 94 ? -3.207 -15.359 -11 1 98.81 94 ASP B CA 1
ATOM 3646 C C . ASP B 1 94 ? -3.896 -14 -11.086 1 98.81 94 ASP B C 1
ATOM 3648 O O . ASP B 1 94 ? -4.34 -13.594 -12.156 1 98.81 94 ASP B O 1
ATOM 3652 N N . CYS B 1 95 ? -3.988 -13.32 -9.961 1 98.81 95 CYS B N 1
ATOM 3653 C CA . CYS B 1 95 ? -4.746 -12.07 -10 1 98.81 95 CYS B CA 1
ATOM 3654 C C . CYS B 1 95 ? -3.816 -10.867 -10.094 1 98.81 95 CYS B C 1
ATOM 3656 O O . CYS B 1 95 ? -4.266 -9.75 -10.352 1 98.81 95 CYS B O 1
ATOM 3658 N N . GLY B 1 96 ? -2.52 -11.039 -9.906 1 98.75 96 GLY B N 1
ATOM 3659 C CA . GLY B 1 96 ? -1.549 -9.969 -10.039 1 98.75 96 GLY B CA 1
ATOM 3660 C C . GLY B 1 96 ? -1.175 -9.68 -11.484 1 98.75 96 GLY B C 1
ATOM 3661 O O . GLY B 1 96 ? -1.631 -10.367 -12.398 1 98.75 96 GLY B O 1
ATOM 3662 N N . PRO B 1 97 ? -0.331 -8.695 -11.68 1 98.69 97 PRO B N 1
ATOM 3663 C CA . PRO B 1 97 ? 0.067 -8.312 -13.031 1 98.69 97 PRO B CA 1
ATOM 3664 C C . PRO B 1 97 ? 1.128 -9.242 -13.625 1 98.69 97 PRO B C 1
ATOM 3666 O O . PRO B 1 97 ? 2.016 -9.703 -12.906 1 98.69 97 PRO B O 1
ATOM 3669 N N . THR B 1 98 ? 0.997 -9.531 -14.891 1 98.62 98 THR B N 1
ATOM 3670 C CA . THR B 1 98 ? 2.113 -10.07 -15.656 1 98.62 98 THR B CA 1
ATOM 3671 C C . THR B 1 98 ? 3.02 -8.953 -16.156 1 98.62 98 THR B C 1
ATOM 3673 O O . THR B 1 98 ? 2.617 -8.156 -17.016 1 98.62 98 THR B O 1
ATOM 3676 N N . PHE B 1 99 ? 4.211 -8.883 -15.711 1 98.44 99 PHE B N 1
ATOM 3677 C CA . PHE B 1 99 ? 5.074 -7.77 -16.094 1 98.44 99 PHE B CA 1
ATOM 3678 C C . PHE B 1 99 ? 5.781 -8.07 -17.422 1 98.44 99 PHE B C 1
ATOM 3680 O O . PHE B 1 99 ? 6.215 -9.195 -17.656 1 98.44 99 PHE B O 1
ATOM 3687 N N . VAL B 1 100 ? 5.871 -7.094 -18.234 1 98.62 100 VAL B N 1
ATOM 3688 C CA . VAL B 1 100 ? 6.625 -7.105 -19.484 1 98.62 100 VAL B CA 1
ATOM 3689 C C . VAL B 1 100 ? 7.742 -6.066 -19.438 1 98.62 100 VAL B C 1
ATOM 3691 O O . VAL B 1 100 ? 7.645 -5.086 -18.688 1 98.62 100 VAL B O 1
ATOM 3694 N N . VAL B 1 101 ? 8.82 -6.32 -20.172 1 98.38 101 VAL B N 1
ATOM 3695 C CA . VAL B 1 101 ? 10 -5.469 -20.094 1 98.38 101 VAL B CA 1
ATOM 3696 C C . VAL B 1 101 ? 10.422 -5.039 -21.5 1 98.38 101 VAL B C 1
ATOM 3698 O O . VAL B 1 101 ? 10.062 -5.684 -22.484 1 98.38 101 VAL B O 1
ATOM 3701 N N . ASN B 1 102 ? 11.164 -3.936 -21.547 1 97.12 102 ASN B N 1
ATOM 3702 C CA . ASN B 1 102 ? 11.797 -3.531 -22.812 1 97.12 102 ASN B CA 1
ATOM 3703 C C . ASN B 1 102 ? 13.312 -3.516 -22.688 1 97.12 102 ASN B C 1
ATOM 3705 O O . ASN B 1 102 ? 13.867 -3.926 -21.672 1 97.12 102 ASN B O 1
ATOM 3709 N N . ASP B 1 103 ? 13.977 -3.096 -23.734 1 94.19 103 ASP B N 1
ATOM 3710 C CA . ASP B 1 103 ? 15.438 -3.152 -23.781 1 94.19 103 ASP B CA 1
ATOM 3711 C C . ASP B 1 103 ? 16.062 -1.952 -23.078 1 94.19 103 ASP B C 1
ATOM 3713 O O . ASP B 1 103 ? 17.281 -1.896 -22.891 1 94.19 103 ASP B O 1
ATOM 3717 N N . LYS B 1 104 ? 15.234 -1.04 -22.641 1 93.56 104 LYS B N 1
ATOM 3718 C CA . LYS B 1 104 ? 15.742 0.171 -22 1 93.56 104 LYS B CA 1
ATOM 3719 C C . LYS B 1 104 ? 15.688 0.052 -20.469 1 93.56 104 LYS B C 1
ATOM 3721 O O . LYS B 1 104 ? 15.984 1.014 -19.766 1 93.56 104 LYS B O 1
ATOM 3726 N N . GLY B 1 105 ? 15.258 -1.093 -20.047 1 93.25 105 GLY B N 1
ATOM 3727 C CA . GLY B 1 105 ? 15.25 -1.331 -18.609 1 93.25 105 GLY B CA 1
ATOM 3728 C C . GLY B 1 105 ? 13.938 -0.951 -17.953 1 93.25 105 GLY B C 1
ATOM 3729 O O . GLY B 1 105 ? 13.844 -0.898 -16.719 1 93.25 105 GLY B O 1
ATOM 3730 N N . ASP B 1 106 ? 12.945 -0.706 -18.734 1 95.31 106 ASP B N 1
ATOM 3731 C CA . ASP B 1 106 ? 11.617 -0.356 -18.234 1 95.31 106 ASP B CA 1
ATOM 3732 C C . ASP B 1 106 ? 10.711 -1.582 -18.188 1 95.31 106 ASP B C 1
ATOM 3734 O O . ASP B 1 106 ? 10.953 -2.572 -18.875 1 95.31 106 ASP B O 1
ATOM 3738 N N . SER B 1 107 ? 9.75 -1.559 -17.312 1 97.5 107 SER B N 1
ATOM 3739 C CA . SER B 1 107 ? 8.75 -2.619 -17.219 1 97.5 107 SER B CA 1
ATOM 3740 C C . SER B 1 107 ? 7.344 -2.045 -17.078 1 97.5 107 SER B C 1
ATOM 3742 O O . SER B 1 107 ? 7.176 -0.91 -16.625 1 97.5 107 SER B O 1
ATOM 3744 N N . ARG B 1 108 ? 6.32 -2.777 -17.484 1 98.44 108 ARG B N 1
ATOM 3745 C CA . ARG B 1 108 ? 4.895 -2.465 -17.406 1 98.44 108 ARG B CA 1
ATOM 3746 C C . ARG B 1 108 ? 4.086 -3.697 -17.016 1 98.44 108 ARG B C 1
ATOM 3748 O O . ARG B 1 108 ? 4.543 -4.828 -17.203 1 98.44 108 ARG B O 1
ATOM 3755 N N . GLY B 1 109 ? 2.953 -3.428 -16.422 1 98.62 109 GLY B N 1
ATOM 3756 C CA . GLY B 1 109 ? 2.111 -4.555 -16.047 1 98.62 109 GLY B CA 1
ATOM 3757 C C . GLY B 1 109 ? 1.004 -4.824 -17.047 1 98.62 109 GLY B C 1
ATOM 3758 O O . GLY B 1 109 ? 0.402 -3.893 -17.594 1 98.62 109 GLY B O 1
ATOM 3759 N N . VAL B 1 110 ? 0.796 -6.059 -17.344 1 98.88 110 VAL B N 1
ATOM 3760 C CA . VAL B 1 110 ? -0.435 -6.477 -18 1 98.88 110 VAL B CA 1
ATOM 3761 C C . VAL B 1 110 ? -1.465 -6.906 -16.969 1 98.88 110 VAL B C 1
ATOM 3763 O O . VAL B 1 110 ? -1.24 -7.867 -16.219 1 98.88 110 VAL B O 1
ATOM 3766 N N . ASP B 1 111 ? -2.516 -6.207 -16.891 1 98.62 111 ASP B N 1
ATOM 3767 C CA . ASP B 1 111 ? -3.633 -6.395 -15.977 1 98.62 111 ASP B CA 1
ATOM 3768 C C . ASP B 1 111 ? -4.777 -7.152 -16.656 1 98.62 111 ASP B C 1
ATOM 3770 O O . ASP B 1 111 ? -5.66 -6.543 -17.25 1 98.62 111 ASP B O 1
ATOM 3774 N N . TRP B 1 112 ? -4.703 -8.5 -16.469 1 98.56 112 TRP B N 1
ATOM 3775 C CA . TRP B 1 112 ? -5.746 -9.359 -17.016 1 98.56 112 TRP B CA 1
ATOM 3776 C C . TRP B 1 112 ? -7.012 -9.289 -16.172 1 98.56 112 TRP B C 1
ATOM 3778 O O . TRP B 1 112 ? -6.945 -9.078 -14.953 1 98.56 112 TRP B O 1
ATOM 3788 N N . THR B 1 113 ? -8.109 -9.469 -16.812 1 98.56 113 THR B N 1
ATOM 3789 C CA . THR B 1 113 ? -9.32 -9.648 -16.031 1 98.56 113 THR B CA 1
ATOM 3790 C C . THR B 1 113 ? -9.281 -10.977 -15.273 1 98.56 113 THR B C 1
ATOM 3792 O O . THR B 1 113 ? -8.914 -12.008 -15.844 1 98.56 113 THR B O 1
ATOM 3795 N N . PHE B 1 114 ? -9.523 -10.93 -14.008 1 98.75 114 PHE B N 1
ATOM 3796 C CA . PHE B 1 114 ? -9.594 -12.109 -13.156 1 98.75 114 PHE B CA 1
ATOM 3797 C C . PHE B 1 114 ? -11.031 -12.375 -12.719 1 98.75 114 PHE B C 1
ATOM 3799 O O . PHE B 1 114 ? -11.75 -11.453 -12.328 1 98.75 114 PHE B O 1
ATOM 3806 N N . ASN B 1 115 ? -11.406 -13.695 -12.727 1 98.25 115 ASN B N 1
ATOM 3807 C CA . ASN B 1 115 ? -12.789 -13.977 -12.359 1 98.25 115 ASN B CA 1
ATOM 3808 C C . ASN B 1 115 ? -12.898 -15.227 -11.492 1 98.25 115 ASN B C 1
ATOM 3810 O O . ASN B 1 115 ? -13.859 -15.984 -11.609 1 98.25 115 ASN B O 1
ATOM 3814 N N . ALA B 1 116 ? -11.82 -15.562 -10.773 1 98.06 116 ALA B N 1
ATOM 3815 C CA . ALA B 1 116 ? -11.789 -16.703 -9.875 1 98.06 116 ALA B CA 1
ATOM 3816 C C . ALA B 1 116 ? -11.867 -18.016 -10.656 1 98.06 116 ALA B C 1
ATOM 3818 O O . ALA B 1 116 ? -12.617 -18.922 -10.281 1 98.06 116 ALA B O 1
ATOM 3819 N N . TRP B 1 117 ? -11.203 -18.062 -11.734 1 98.06 117 TRP B N 1
ATOM 3820 C CA . TRP B 1 117 ? -10.922 -19.234 -12.562 1 98.06 117 TRP B CA 1
ATOM 3821 C C . TRP B 1 117 ? -12.203 -19.766 -13.195 1 98.06 117 TRP B C 1
ATOM 3823 O O . TRP B 1 117 ? -12.367 -20.984 -13.328 1 98.06 117 TRP B O 1
ATOM 3833 N N . GLY B 1 118 ? -13.172 -18.953 -13.516 1 97.06 118 GLY B N 1
ATOM 3834 C CA . GLY B 1 118 ? -14.336 -19.469 -14.227 1 97.06 118 GLY B CA 1
ATOM 3835 C C . GLY B 1 118 ? -15.609 -18.688 -13.922 1 97.06 118 GLY B C 1
ATOM 3836 O O . GLY B 1 118 ? -16.688 -19.016 -14.43 1 97.06 118 GLY B O 1
ATOM 3837 N N . GLY B 1 119 ? -15.469 -17.656 -13.016 1 96.12 119 GLY B N 1
ATOM 3838 C CA . GLY B 1 119 ? -16.594 -16.797 -12.711 1 96.12 119 GLY B CA 1
ATOM 3839 C C . GLY B 1 119 ? -17.781 -17.547 -12.125 1 96.12 119 GLY B C 1
ATOM 3840 O O . GLY B 1 119 ? -17.625 -18.328 -11.188 1 96.12 119 GLY B O 1
ATOM 3841 N N . LEU B 1 120 ? -18.953 -17.203 -12.672 1 94.56 120 LEU B N 1
ATOM 3842 C CA . LEU B 1 120 ? -20.172 -17.812 -12.156 1 94.56 120 LEU B CA 1
ATOM 3843 C C . LEU B 1 120 ? -20.484 -19.125 -12.867 1 94.56 120 LEU B C 1
ATOM 3845 O O . LEU B 1 120 ? -21.453 -19.812 -12.531 1 94.56 120 LEU B O 1
ATOM 3849 N N . VAL B 1 121 ? -19.656 -19.547 -13.844 1 95.12 121 VAL B N 1
ATOM 3850 C CA . VAL B 1 121 ? -19.859 -20.781 -14.602 1 95.12 121 VAL B CA 1
ATOM 3851 C C . VAL B 1 121 ? -19.25 -21.953 -13.828 1 95.12 121 VAL B C 1
ATOM 3853 O O . VAL B 1 121 ? -19.953 -22.906 -13.5 1 95.12 121 VAL B O 1
ATOM 3856 N N . ASP B 1 122 ? -18.047 -21.875 -13.469 1 94.88 122 ASP B N 1
ATOM 3857 C CA . ASP B 1 122 ? -17.359 -22.953 -12.75 1 94.88 122 ASP B CA 1
ATOM 3858 C C . ASP B 1 122 ? -16.219 -22.391 -11.906 1 94.88 122 ASP B C 1
ATOM 3860 O O . ASP B 1 122 ? -15.195 -23.062 -11.719 1 94.88 122 ASP B O 1
ATOM 3864 N N . GLY B 1 123 ? -16.344 -21.172 -11.516 1 95.69 123 GLY B N 1
ATOM 3865 C CA . GLY B 1 123 ? -15.328 -20.547 -10.672 1 95.69 123 GLY B CA 1
ATOM 3866 C C . GLY B 1 123 ? -15.312 -21.094 -9.258 1 95.69 123 GLY B C 1
ATOM 3867 O O . GLY B 1 123 ? -16.125 -21.953 -8.906 1 95.69 123 GLY B O 1
ATOM 3868 N N . LEU B 1 124 ? -14.414 -20.547 -8.508 1 96.69 124 LEU B N 1
ATOM 3869 C CA . LEU B 1 124 ? -14.141 -21.188 -7.227 1 96.69 124 LEU B CA 1
ATOM 3870 C C . LEU B 1 124 ? -14.734 -20.375 -6.078 1 96.69 124 LEU B C 1
ATOM 3872 O O . LEU B 1 124 ? -14.922 -20.906 -4.977 1 96.69 124 LEU B O 1
ATOM 3876 N N . TYR B 1 125 ? -14.953 -19.062 -6.27 1 96.38 125 TYR B N 1
ATOM 3877 C CA . TYR B 1 125 ? -15.586 -18.266 -5.238 1 96.38 125 TYR B CA 1
ATOM 3878 C C . TYR B 1 125 ? -16.156 -16.969 -5.824 1 96.38 125 TYR B C 1
ATOM 3880 O O . TYR B 1 125 ? -15.773 -16.562 -6.926 1 96.38 125 TYR B O 1
ATOM 3888 N N . PHE B 1 126 ? -17.047 -16.438 -5.191 1 94.69 126 PHE B N 1
ATOM 3889 C CA . PHE B 1 126 ? -17.641 -15.125 -5.398 1 94.69 126 PHE B CA 1
ATOM 3890 C C . PHE B 1 126 ? -17.766 -14.367 -4.082 1 94.69 126 PHE B C 1
ATOM 3892 O O . PHE B 1 126 ? -18.125 -14.953 -3.057 1 94.69 126 PHE B O 1
ATOM 3899 N N . PRO B 1 127 ? -17.5 -12.992 -4.066 1 96.19 127 PRO B N 1
ATOM 3900 C CA . PRO B 1 127 ? -17.047 -12.156 -5.18 1 96.19 127 PRO B CA 1
ATOM 3901 C C . PRO B 1 127 ? -15.531 -12.234 -5.398 1 96.19 127 PRO B C 1
ATOM 3903 O O . PRO B 1 127 ? -14.828 -12.875 -4.621 1 96.19 127 PRO B O 1
ATOM 3906 N N . TRP B 1 128 ? -15.07 -11.789 -6.535 1 97.94 128 TRP B N 1
ATOM 3907 C CA . TRP B 1 128 ? -13.641 -11.727 -6.84 1 97.94 128 TRP B CA 1
ATOM 3908 C C . TRP B 1 128 ? -13.234 -10.305 -7.223 1 97.94 128 TRP B C 1
ATOM 3910 O O . TRP B 1 128 ? -12.203 -10.109 -7.871 1 97.94 128 TRP B O 1
ATOM 3920 N N . ASP B 1 129 ? -14 -9.281 -6.844 1 97.88 129 ASP B N 1
ATOM 3921 C CA . ASP B 1 129 ? -13.797 -7.891 -7.242 1 97.88 129 ASP B CA 1
ATOM 3922 C C . ASP B 1 129 ? -12.477 -7.355 -6.699 1 97.88 129 ASP B C 1
ATOM 3924 O O . ASP B 1 129 ? -11.766 -6.621 -7.395 1 97.88 129 ASP B O 1
ATOM 3928 N N . LYS B 1 130 ? -12.141 -7.664 -5.465 1 98.38 130 LYS B N 1
ATOM 3929 C CA . LYS B 1 130 ? -10.906 -7.168 -4.863 1 98.38 130 LYS B CA 1
ATOM 3930 C C . LYS B 1 130 ? -9.688 -7.809 -5.512 1 98.38 130 LYS B C 1
ATOM 3932 O O . LYS B 1 130 ? -8.664 -7.152 -5.703 1 98.38 130 LYS B O 1
ATOM 3937 N N . ASP B 1 131 ? -9.836 -9.109 -5.891 1 98.69 131 ASP B N 1
ATOM 3938 C CA . ASP B 1 131 ? -8.75 -9.789 -6.59 1 98.69 131 ASP B CA 1
ATOM 3939 C C . ASP B 1 131 ? -8.484 -9.148 -7.949 1 98.69 131 ASP B C 1
ATOM 3941 O O . ASP B 1 131 ? -7.332 -8.984 -8.352 1 98.69 131 ASP B O 1
ATOM 3945 N N . ASP B 1 132 ? -9.523 -8.773 -8.625 1 98.62 132 ASP B N 1
ATOM 3946 C CA . ASP B 1 132 ? -9.398 -8.195 -9.953 1 98.62 132 ASP B CA 1
ATOM 3947 C C . ASP B 1 132 ? -8.773 -6.805 -9.898 1 98.62 132 ASP B C 1
ATOM 3949 O O . ASP B 1 132 ? -8.43 -6.227 -10.93 1 98.62 132 ASP B O 1
ATOM 3953 N N . ARG B 1 133 ? -8.508 -6.223 -8.711 1 98.19 133 ARG B N 1
ATOM 3954 C CA . ARG B 1 133 ? -7.875 -4.918 -8.562 1 98.19 133 ARG B CA 1
ATOM 3955 C C . ARG B 1 133 ? -6.41 -5.059 -8.156 1 98.19 133 ARG B C 1
ATOM 3957 O O . ARG B 1 133 ? -5.668 -4.078 -8.141 1 98.19 133 ARG B O 1
ATOM 3964 N N . VAL B 1 134 ? -5.973 -6.25 -7.871 1 98.81 134 VAL B N 1
ATOM 3965 C CA . VAL B 1 134 ? -4.645 -6.48 -7.305 1 98.81 134 VAL B CA 1
ATOM 3966 C C . VAL B 1 134 ? -3.574 -6.051 -8.305 1 98.81 134 VAL B C 1
ATOM 3968 O O . VAL B 1 134 ? -2.598 -5.398 -7.934 1 98.81 134 VAL B O 1
ATOM 3971 N N . ALA B 1 135 ? -3.758 -6.398 -9.594 1 98.75 135 ALA B N 1
ATOM 3972 C CA . ALA B 1 135 ? -2.764 -6.051 -10.602 1 98.75 135 ALA B CA 1
ATOM 3973 C C . ALA B 1 135 ? -2.543 -4.539 -10.656 1 98.75 135 ALA B C 1
ATOM 3975 O O . ALA B 1 135 ? -1.402 -4.074 -10.703 1 98.75 135 ALA B O 1
ATOM 3976 N N . GLN B 1 136 ? -3.615 -3.83 -10.625 1 98.44 136 GLN B N 1
ATOM 3977 C CA . GLN B 1 136 ? -3.508 -2.375 -10.641 1 98.44 136 GLN B CA 1
ATOM 3978 C C . GLN B 1 136 ? -2.785 -1.864 -9.398 1 98.44 136 GLN B C 1
ATOM 3980 O O . GLN B 1 136 ? -1.942 -0.97 -9.492 1 98.44 136 GLN B O 1
ATOM 3985 N N . LYS B 1 137 ? -3.135 -2.359 -8.289 1 98.69 137 LYS B N 1
ATOM 3986 C CA . LYS B 1 137 ? -2.537 -1.912 -7.031 1 98.69 137 LYS B CA 1
ATOM 3987 C C . LYS B 1 137 ? -1.034 -2.174 -7.016 1 98.69 137 LYS B C 1
ATOM 3989 O O . LYS B 1 137 ? -0.259 -1.334 -6.555 1 98.69 137 LYS B O 1
ATOM 3994 N N . VAL B 1 138 ? -0.654 -3.35 -7.492 1 98.69 138 VAL B N 1
ATOM 3995 C CA . VAL B 1 138 ? 0.771 -3.656 -7.562 1 98.69 138 VAL B CA 1
ATOM 3996 C C . VAL B 1 138 ? 1.468 -2.662 -8.492 1 98.69 138 VAL B C 1
ATOM 3998 O O . VAL B 1 138 ? 2.537 -2.143 -8.164 1 98.69 138 VAL B O 1
ATOM 4001 N N . CYS B 1 139 ? 0.884 -2.385 -9.688 1 98.31 139 CYS B N 1
ATOM 4002 C CA . CYS B 1 139 ? 1.468 -1.437 -10.633 1 98.31 139 CYS B CA 1
ATOM 4003 C C . CYS B 1 139 ? 1.589 -0.051 -10.008 1 98.31 139 CYS B C 1
ATOM 4005 O O . CYS B 1 139 ? 2.582 0.646 -10.219 1 98.31 139 CYS B O 1
ATOM 4007 N N . GLU B 1 140 ? 0.595 0.365 -9.227 1 97.56 140 GLU B N 1
ATOM 4008 C CA . GLU B 1 140 ? 0.624 1.651 -8.539 1 97.56 140 GLU B CA 1
ATOM 4009 C C . GLU B 1 140 ? 1.774 1.715 -7.535 1 97.56 140 GLU B C 1
ATOM 4011 O O . GLU B 1 140 ? 2.533 2.686 -7.516 1 97.56 140 GLU B O 1
ATOM 4016 N N . ILE B 1 141 ? 1.912 0.702 -6.738 1 97.25 141 ILE B N 1
ATOM 4017 C CA . ILE B 1 141 ? 2.973 0.668 -5.738 1 97.25 141 ILE B CA 1
ATOM 4018 C C . ILE B 1 141 ? 4.336 0.728 -6.426 1 97.25 141 ILE B C 1
ATOM 4020 O O . ILE B 1 141 ? 5.242 1.418 -5.957 1 97.25 141 ILE B O 1
ATOM 4024 N N . GLU B 1 142 ? 4.438 0.066 -7.582 1 96.25 142 GLU B N 1
ATOM 4025 C CA . GLU B 1 142 ? 5.715 -0.039 -8.281 1 96.25 142 GLU B CA 1
ATOM 4026 C C . GLU B 1 142 ? 5.945 1.163 -9.195 1 96.25 142 GLU B C 1
ATOM 4028 O O . GLU B 1 142 ? 7.004 1.289 -9.805 1 96.25 142 GLU B O 1
ATOM 4033 N N . GLY B 1 143 ? 4.953 2.049 -9.32 1 95.19 143 GLY B N 1
ATOM 4034 C CA . GLY B 1 143 ? 5.074 3.191 -10.211 1 95.19 143 GLY B CA 1
ATOM 4035 C C . GLY B 1 143 ? 5.195 2.799 -11.672 1 95.19 143 GLY B C 1
ATOM 4036 O O . GLY B 1 143 ? 6.031 3.34 -12.398 1 95.19 143 GLY B O 1
ATOM 4037 N N . ARG B 1 144 ? 4.406 1.771 -12.062 1 97 144 ARG B N 1
ATOM 4038 C CA . ARG B 1 144 ? 4.457 1.26 -13.43 1 97 144 ARG B CA 1
ATOM 4039 C C . ARG B 1 144 ? 3.125 1.466 -14.141 1 97 144 ARG B C 1
ATOM 4041 O O . ARG B 1 144 ? 2.061 1.29 -13.547 1 97 144 ARG B O 1
ATOM 4048 N N . ASP B 1 145 ? 3.229 1.823 -15.414 1 97.88 145 ASP B N 1
ATOM 4049 C CA . ASP B 1 145 ? 2.033 1.844 -16.25 1 97.88 145 ASP B CA 1
ATOM 4050 C C . ASP B 1 145 ? 1.519 0.43 -16.5 1 97.88 145 ASP B C 1
ATOM 4052 O O . ASP B 1 145 ? 2.23 -0.548 -16.266 1 97.88 145 ASP B O 1
ATOM 4056 N N . ARG B 1 146 ? 0.273 0.368 -16.938 1 98.19 146 ARG B N 1
ATOM 4057 C CA . ARG B 1 146 ? -0.287 -0.96 -17.156 1 98.19 146 ARG B CA 1
ATOM 4058 C C . ARG B 1 146 ? -1.144 -0.985 -18.422 1 98.19 146 ARG B C 1
ATOM 4060 O O . ARG B 1 146 ? -1.604 0.06 -18.891 1 98.19 146 ARG B O 1
ATOM 4067 N N . TYR B 1 147 ? -1.24 -2.176 -18.984 1 98.69 147 TYR B N 1
ATOM 4068 C CA . TYR B 1 147 ? -2.256 -2.518 -19.984 1 98.69 147 TYR B CA 1
ATOM 4069 C C . TYR B 1 147 ? -3.432 -3.236 -19.328 1 98.69 147 TYR B C 1
ATOM 4071 O O . TYR B 1 147 ? -3.242 -4.074 -18.438 1 98.69 147 TYR B O 1
ATOM 4079 N N . ARG B 1 148 ? -4.617 -2.924 -19.719 1 98.31 148 ARG B N 1
ATOM 4080 C CA . ARG B 1 148 ? -5.797 -3.58 -19.156 1 98.31 148 ARG B CA 1
ATOM 4081 C C . ARG B 1 148 ? -6.641 -4.219 -20.25 1 98.31 148 ARG B C 1
ATOM 4083 O O . ARG B 1 148 ? -6.902 -3.596 -21.281 1 98.31 148 ARG B O 1
ATOM 4090 N N . LEU B 1 149 ? -6.945 -5.461 -20.078 1 97.56 149 LEU B N 1
ATOM 4091 C CA . LEU B 1 149 ? -7.855 -6.152 -20.984 1 97.56 149 LEU B CA 1
ATOM 4092 C C . LEU B 1 149 ? -9.156 -6.508 -20.281 1 97.56 149 LEU B C 1
ATOM 4094 O O . LEU B 1 149 ? -9.242 -7.539 -19.609 1 97.56 149 LEU B O 1
ATOM 4098 N N . ASP B 1 150 ? -10.18 -5.781 -20.516 1 95 150 ASP B N 1
ATOM 4099 C CA . ASP B 1 150 ? -11.461 -5.996 -19.844 1 95 150 ASP B CA 1
ATOM 4100 C C . ASP B 1 150 ? -12.211 -7.172 -20.469 1 95 150 ASP B C 1
ATOM 4102 O O . ASP B 1 150 ? -13.078 -7.766 -19.828 1 95 150 ASP B O 1
ATOM 4106 N N . ASP B 1 151 ? -11.789 -7.562 -21.672 1 94.31 151 ASP B N 1
ATOM 4107 C CA . ASP B 1 151 ? -12.57 -8.562 -22.391 1 94.31 151 ASP B CA 1
ATOM 4108 C C . ASP B 1 151 ? -11.805 -9.883 -22.5 1 94.31 151 ASP B C 1
ATOM 4110 O O . ASP B 1 151 ? -12.117 -10.727 -23.344 1 94.31 151 ASP B O 1
ATOM 4114 N N . LEU B 1 152 ? -10.781 -10.047 -21.719 1 97.44 152 LEU B N 1
ATOM 4115 C CA . LEU B 1 152 ? -10.039 -11.305 -21.688 1 97.44 152 LEU B CA 1
ATOM 4116 C C . LEU B 1 152 ? -9.727 -11.719 -20.266 1 97.44 152 LEU B C 1
ATOM 4118 O O . LEU B 1 152 ? -8.969 -11.039 -19.562 1 97.44 152 LEU B O 1
ATOM 4122 N N . VAL B 1 153 ? -10.305 -12.797 -19.906 1 98.5 153 VAL B N 1
ATOM 4123 C CA . VAL B 1 153 ? -9.992 -13.414 -18.625 1 98.5 153 VAL B CA 1
ATOM 4124 C C . VAL B 1 153 ? -8.734 -14.266 -18.75 1 98.5 153 VAL B C 1
ATOM 4126 O O . VAL B 1 153 ? -8.648 -15.133 -19.609 1 98.5 153 VAL B O 1
ATOM 4129 N N . LEU B 1 154 ? -7.742 -13.977 -17.953 1 98.62 154 LEU B N 1
ATOM 4130 C CA . LEU B 1 154 ? -6.508 -14.758 -17.938 1 98.62 154 LEU B CA 1
ATOM 4131 C C . LEU B 1 154 ? -5.844 -14.711 -16.578 1 98.62 154 LEU B C 1
ATOM 4133 O O . LEU B 1 154 ? -5.91 -13.688 -15.883 1 98.62 154 LEU B O 1
ATOM 4137 N N . GLU B 1 155 ? -5.27 -15.805 -16.172 1 98.75 155 GLU B N 1
ATOM 4138 C CA . GLU B 1 155 ? -4.504 -15.945 -14.93 1 98.75 155 GLU B CA 1
ATOM 4139 C C . GLU B 1 155 ? -3.021 -16.156 -15.227 1 98.75 155 GLU B C 1
ATOM 4141 O O . GLU B 1 155 ? -2.666 -16.844 -16.188 1 98.75 155 GLU B O 1
ATOM 4146 N N . GLY B 1 156 ? -2.188 -15.633 -14.367 1 98.56 156 GLY B N 1
ATOM 4147 C CA . GLY B 1 156 ? -0.754 -15.75 -14.57 1 98.56 156 GLY B CA 1
ATOM 4148 C C . GLY B 1 156 ? -0.282 -17.188 -14.648 1 98.56 156 GLY B C 1
ATOM 4149 O O . GLY B 1 156 ? 0.638 -17.516 -15.398 1 98.56 156 GLY B O 1
ATOM 4150 N N . GLY B 1 157 ? -0.947 -18.031 -13.93 1 98.56 157 GLY B N 1
ATOM 4151 C CA . GLY B 1 157 ? -0.548 -19.438 -13.898 1 98.56 157 GLY B CA 1
ATOM 4152 C C . GLY B 1 157 ? -0.938 -20.188 -15.148 1 98.56 157 GLY B C 1
ATOM 4153 O O . GLY B 1 157 ? -0.468 -21.312 -15.383 1 98.56 157 GLY B O 1
ATOM 4154 N N . SER B 1 158 ? -1.729 -19.578 -15.969 1 98.69 158 SER B N 1
ATOM 4155 C CA . SER B 1 158 ? -2.217 -20.266 -17.156 1 98.69 158 SER B CA 1
ATOM 4156 C C . SER B 1 158 ? -1.255 -20.078 -18.328 1 98.69 158 SER B C 1
ATOM 4158 O O . SER B 1 158 ? -1.439 -20.672 -19.391 1 98.69 158 SER B O 1
ATOM 4160 N N . THR B 1 159 ? -0.204 -19.266 -18.125 1 98.69 159 THR B N 1
ATOM 4161 C CA . THR B 1 159 ? 0.787 -19 -19.156 1 98.69 159 THR B CA 1
ATOM 4162 C C . THR B 1 159 ? 2.201 -19.172 -18.609 1 98.69 159 THR B C 1
ATOM 4164 O O . THR B 1 159 ? 2.457 -18.875 -17.438 1 98.69 159 THR B O 1
ATOM 4167 N N . HIS B 1 160 ? 3.055 -19.672 -19.406 1 98.75 160 HIS B N 1
ATOM 4168 C CA . HIS B 1 160 ? 4.473 -19.781 -19.078 1 98.75 160 HIS B CA 1
ATOM 4169 C C . HIS B 1 160 ? 5.34 -19.547 -20.312 1 98.75 160 HIS B C 1
ATOM 4171 O O . HIS B 1 160 ? 5.059 -20.078 -21.375 1 98.75 160 HIS B O 1
ATOM 4177 N N . VAL B 1 161 ? 6.371 -18.688 -20.219 1 98.81 161 VAL B N 1
ATOM 4178 C CA . VAL B 1 161 ? 7.145 -18.312 -21.391 1 98.81 161 VAL B CA 1
ATOM 4179 C C . VAL B 1 161 ? 8.617 -18.656 -21.188 1 98.81 161 VAL B C 1
ATOM 4181 O O . VAL B 1 161 ? 9.062 -18.828 -20.047 1 98.81 161 VAL B O 1
ATOM 4184 N N . ASP B 1 162 ? 9.328 -18.797 -22.297 1 98.62 162 ASP B N 1
ATOM 4185 C CA . ASP B 1 162 ? 10.758 -19.062 -22.219 1 98.62 162 ASP B CA 1
ATOM 4186 C C . ASP B 1 162 ? 11.562 -17.766 -22.344 1 98.62 162 ASP B C 1
ATOM 4188 O O . ASP B 1 162 ? 12.797 -17.797 -22.344 1 98.62 162 ASP B O 1
ATOM 4192 N N . GLY B 1 163 ? 10.891 -16.594 -22.578 1 97.94 163 GLY B N 1
ATOM 4193 C CA . GLY B 1 163 ? 11.555 -15.305 -22.672 1 97.94 163 GLY B CA 1
ATOM 4194 C C . GLY B 1 163 ? 12.078 -15.016 -24.078 1 97.94 163 GLY B C 1
ATOM 4195 O O . GLY B 1 163 ? 12.555 -13.914 -24.344 1 97.94 163 GLY B O 1
ATOM 4196 N N . GLU B 1 164 ? 11.961 -16.016 -24.938 1 98.19 164 GLU B N 1
ATOM 4197 C CA . GLU B 1 164 ? 12.492 -15.844 -26.297 1 98.19 164 GLU B CA 1
ATOM 4198 C C . GLU B 1 164 ? 11.414 -16.078 -27.344 1 98.19 164 GLU B C 1
ATOM 4200 O O . GLU B 1 164 ? 11.711 -16.469 -28.469 1 98.19 164 GLU B O 1
ATOM 4205 N N . GLY B 1 165 ? 10.125 -15.914 -26.875 1 98.62 165 GLY B N 1
ATOM 4206 C CA . GLY B 1 165 ? 9.055 -15.875 -27.859 1 98.62 165 GLY B CA 1
ATOM 4207 C C . GLY B 1 165 ? 8.188 -17.125 -27.844 1 98.62 165 GLY B C 1
ATOM 4208 O O . GLY B 1 165 ? 7.215 -17.219 -28.594 1 98.62 165 GLY B O 1
ATOM 4209 N N . THR B 1 166 ? 8.422 -18.109 -26.969 1 98.88 166 THR B N 1
ATOM 4210 C CA . THR B 1 166 ? 7.625 -19.328 -26.875 1 98.88 166 THR B CA 1
ATOM 4211 C C . THR B 1 166 ? 6.738 -19.297 -25.625 1 98.88 166 THR B C 1
ATOM 4213 O O . THR B 1 166 ? 7.211 -19 -24.531 1 98.88 166 THR B O 1
ATOM 4216 N N . LEU B 1 167 ? 5.496 -19.594 -25.828 1 98.88 167 LEU B N 1
ATOM 4217 C CA . LEU B 1 167 ? 4.5 -19.609 -24.766 1 98.88 167 LEU B CA 1
ATOM 4218 C C . LEU B 1 167 ? 3.881 -21 -24.625 1 98.88 167 LEU B C 1
ATOM 4220 O O . LEU B 1 167 ? 3.545 -21.641 -25.625 1 98.88 167 LEU B O 1
ATOM 4224 N N . LEU B 1 168 ? 3.828 -21.516 -23.391 1 98.81 168 LEU B N 1
ATOM 4225 C CA . LEU B 1 168 ? 3.096 -22.734 -23.078 1 98.81 168 LEU B CA 1
ATOM 4226 C C . LEU B 1 168 ? 1.747 -22.406 -22.453 1 98.81 168 LEU B C 1
ATOM 4228 O O . LEU B 1 168 ? 1.658 -21.547 -21.578 1 98.81 168 LEU B O 1
ATOM 4232 N N . VAL B 1 169 ? 0.694 -23.047 -22.906 1 98.81 169 VAL B N 1
ATOM 4233 C CA . VAL B 1 169 ? -0.639 -22.969 -22.312 1 98.81 169 VAL B CA 1
ATOM 4234 C C . VAL B 1 169 ? -1.304 -24.328 -22.344 1 98.81 169 VAL B C 1
ATOM 4236 O O . VAL B 1 169 ? -0.735 -25.297 -22.875 1 98.81 169 VAL B O 1
ATOM 4239 N N . THR B 1 170 ? -2.436 -24.469 -21.719 1 98.75 170 THR B N 1
ATOM 4240 C CA . THR B 1 170 ? -3.24 -25.672 -21.859 1 98.75 170 THR B CA 1
ATOM 4241 C C . THR B 1 170 ? -4.586 -25.359 -22.5 1 98.75 170 THR B C 1
ATOM 4243 O O . THR B 1 170 ? -5.188 -24.328 -22.219 1 98.75 170 THR B O 1
ATOM 4246 N N . GLU B 1 171 ? -5.047 -26.266 -23.344 1 98.44 171 GLU B N 1
ATOM 4247 C CA . GLU B 1 171 ? -6.375 -26.141 -23.938 1 98.44 171 GLU B CA 1
ATOM 4248 C C . GLU B 1 171 ? -7.461 -26.203 -22.875 1 98.44 171 GLU B C 1
ATOM 4250 O O . GLU B 1 171 ? -8.406 -25.406 -22.891 1 98.44 171 GLU B O 1
ATOM 4255 N N . GLU B 1 172 ? -7.246 -27.094 -22 1 97.94 172 GLU B N 1
ATOM 4256 C CA . GLU B 1 172 ? -8.211 -27.312 -20.922 1 97.94 172 GLU B CA 1
ATOM 4257 C C . GLU B 1 172 ? -8.516 -26.016 -20.172 1 97.94 172 GLU B C 1
ATOM 4259 O O . GLU B 1 172 ? -9.656 -25.766 -19.797 1 97.94 172 GLU B O 1
ATOM 4264 N N . CYS B 1 173 ? -7.531 -25.203 -19.953 1 98.19 173 CYS B N 1
ATOM 4265 C CA . CYS B 1 173 ? -7.672 -23.984 -19.172 1 98.19 173 CYS B CA 1
ATOM 4266 C C . CYS B 1 173 ? -8.18 -22.828 -20.031 1 98.19 173 CYS B C 1
ATOM 4268 O O . CYS B 1 173 ? -9.258 -22.297 -19.781 1 98.19 173 CYS B O 1
ATOM 4270 N N . LEU B 1 174 ? -7.523 -22.469 -21.109 1 98.25 174 LEU B N 1
ATOM 4271 C CA . LEU B 1 174 ? -7.785 -21.234 -21.844 1 98.25 174 LEU B CA 1
ATOM 4272 C C . LEU B 1 174 ? -9.07 -21.344 -22.656 1 98.25 174 LEU B C 1
ATOM 4274 O O . LEU B 1 174 ? -9.68 -20.344 -23.016 1 98.25 174 LEU B O 1
ATOM 4278 N N . LEU B 1 175 ? -9.477 -22.594 -22.969 1 98 175 LEU B N 1
ATOM 4279 C CA . LEU B 1 175 ? -10.664 -22.766 -23.781 1 98 175 LEU B CA 1
ATOM 4280 C C . LEU B 1 175 ? -11.859 -23.188 -22.922 1 98 175 LEU B C 1
ATOM 4282 O O . LEU B 1 175 ? -12.914 -23.562 -23.453 1 98 175 LEU B O 1
ATOM 4286 N N . SER B 1 176 ? -11.656 -23.125 -21.641 1 97 176 SER B N 1
ATOM 4287 C CA . SER B 1 176 ? -12.758 -23.438 -20.734 1 97 176 SER B CA 1
ATOM 4288 C C . SER B 1 176 ? -13.906 -22.453 -20.906 1 97 176 SER B C 1
ATOM 4290 O O . SER B 1 176 ? -13.68 -21.25 -21.125 1 97 176 SER B O 1
ATOM 4292 N N . ASP B 1 177 ? -15.133 -22.875 -20.625 1 96.56 177 ASP B N 1
ATOM 4293 C CA . ASP B 1 177 ? -16.328 -22.062 -20.828 1 96.56 177 ASP B CA 1
ATOM 4294 C C . ASP B 1 177 ? -16.391 -20.906 -19.844 1 96.56 177 ASP B C 1
ATOM 4296 O O . ASP B 1 177 ? -17.016 -19.875 -20.109 1 96.56 177 ASP B O 1
ATOM 4300 N N . GLY B 1 178 ? -15.766 -21.047 -18.75 1 96.88 178 GLY B N 1
ATOM 4301 C CA . GLY B 1 178 ? -15.836 -20.031 -17.719 1 96.88 178 GLY B CA 1
ATOM 4302 C C . GLY B 1 178 ? -14.852 -18.906 -17.922 1 96.88 178 GLY B C 1
ATOM 4303 O O . GLY B 1 178 ? -14.875 -17.906 -17.188 1 96.88 178 GLY B O 1
ATOM 4304 N N . ARG B 1 179 ? -14.039 -18.969 -18.938 1 97.31 179 ARG B N 1
ATOM 4305 C CA . ARG B 1 179 ? -13.031 -17.938 -19.156 1 97.31 179 ARG B CA 1
ATOM 4306 C C . ARG B 1 179 ? -13.438 -17 -20.297 1 97.31 179 ARG B C 1
ATOM 4308 O O . ARG B 1 179 ? -13.992 -15.93 -20.062 1 97.31 179 ARG B O 1
ATOM 4315 N N . ASN B 1 180 ? -13.195 -17.5 -21.453 1 97.44 180 ASN B N 1
ATOM 4316 C CA . ASN B 1 180 ? -13.453 -16.641 -22.609 1 97.44 180 ASN B CA 1
ATOM 4317 C C . ASN B 1 180 ? -14.312 -17.359 -23.656 1 97.44 180 ASN B C 1
ATOM 4319 O O . ASN B 1 180 ? -13.883 -17.562 -24.797 1 97.44 180 ASN B O 1
ATOM 4323 N N . PRO B 1 181 ? -15.531 -17.688 -23.359 1 96.69 181 PRO B N 1
ATOM 4324 C CA . PRO B 1 181 ? -16.359 -18.469 -24.281 1 96.69 181 PRO B CA 1
ATOM 4325 C C . PRO B 1 181 ? -16.656 -17.734 -25.578 1 96.69 181 PRO B C 1
ATOM 4327 O O . PRO B 1 181 ? -17 -18.359 -26.578 1 96.69 181 PRO B O 1
ATOM 4330 N N . GLN B 1 182 ? -16.516 -16.453 -25.625 1 96.5 182 GLN B N 1
ATOM 4331 C CA . GLN B 1 182 ? -16.828 -15.641 -26.797 1 96.5 182 GLN B CA 1
ATOM 4332 C C . GLN B 1 182 ? -15.656 -15.602 -27.766 1 96.5 182 GLN B C 1
ATOM 4334 O O . GLN B 1 182 ? -15.797 -15.133 -28.906 1 96.5 182 GLN B O 1
ATOM 4339 N N . LEU B 1 183 ? -14.516 -16.109 -27.375 1 97.94 183 LEU B N 1
ATOM 4340 C CA . LEU B 1 183 ? -13.32 -16.047 -28.203 1 97.94 183 LEU B CA 1
ATOM 4341 C C . LEU B 1 183 ? -12.945 -17.422 -28.75 1 97.94 183 LEU B C 1
ATOM 4343 O O . LEU B 1 183 ? -13.062 -18.422 -28.031 1 97.94 183 LEU B O 1
ATOM 4347 N N . SER B 1 184 ? -12.523 -17.453 -30 1 98.06 184 SER B N 1
ATOM 4348 C CA . SER B 1 184 ? -11.938 -18.656 -30.562 1 98.06 184 SER B CA 1
ATOM 4349 C C . SER B 1 184 ? -10.5 -18.859 -30.094 1 98.06 184 SER B C 1
ATOM 4351 O O . SER B 1 184 ? -9.891 -17.938 -29.547 1 98.06 184 SER B O 1
ATOM 4353 N N . LYS B 1 185 ? -9.992 -20.078 -30.281 1 98.25 185 LYS B N 1
ATOM 4354 C CA . LYS B 1 185 ? -8.594 -20.375 -29.969 1 98.25 185 LYS B CA 1
ATOM 4355 C C . LYS B 1 185 ? -7.66 -19.422 -30.703 1 98.25 185 LYS B C 1
ATOM 4357 O O . LYS B 1 185 ? -6.691 -18.922 -30.125 1 98.25 185 LYS B O 1
ATOM 4362 N N . GLU B 1 186 ? -7.988 -19.109 -31.969 1 98.38 186 GLU B N 1
ATOM 4363 C CA . GLU B 1 186 ? -7.164 -18.219 -32.781 1 98.38 186 GLU B CA 1
ATOM 4364 C C . GLU B 1 186 ? -7.184 -16.797 -32.25 1 98.38 186 GLU B C 1
ATOM 4366 O O . GLU B 1 186 ? -6.168 -16.094 -32.281 1 98.38 186 GLU B O 1
ATOM 4371 N N . GLN B 1 187 ? -8.312 -16.375 -31.828 1 98.44 187 GLN B N 1
ATOM 4372 C CA . GLN B 1 187 ? -8.43 -15.039 -31.266 1 98.44 187 GLN B CA 1
ATOM 4373 C C . GLN B 1 187 ? -7.637 -14.914 -29.969 1 98.44 187 GLN B C 1
ATOM 4375 O O . GLN B 1 187 ? -6.973 -13.906 -29.734 1 98.44 187 GLN B O 1
ATOM 4380 N N . ILE B 1 188 ? -7.75 -15.953 -29.141 1 98.62 188 ILE B N 1
ATOM 4381 C CA . ILE B 1 188 ? -6.98 -15.977 -27.906 1 98.62 188 ILE B CA 1
ATOM 4382 C C . ILE B 1 188 ? -5.488 -15.922 -28.219 1 98.62 188 ILE B C 1
ATOM 4384 O O . ILE B 1 188 ? -4.742 -15.148 -27.609 1 98.62 188 ILE B O 1
ATOM 4388 N N . GLU B 1 189 ? -5.043 -16.688 -29.234 1 98.56 189 GLU B N 1
ATOM 4389 C CA . GLU B 1 189 ? -3.641 -16.688 -29.641 1 98.56 189 GLU B CA 1
ATOM 4390 C C . GLU B 1 189 ? -3.186 -15.297 -30.062 1 98.56 189 GLU B C 1
ATOM 4392 O O . GLU B 1 189 ? -2.102 -14.852 -29.672 1 98.56 189 GLU B O 1
ATOM 4397 N N . SER B 1 190 ? -4.027 -14.672 -30.812 1 98.62 190 SER B N 1
ATOM 4398 C CA . SER B 1 190 ? -3.686 -13.344 -31.312 1 98.62 190 SER B CA 1
ATOM 4399 C C . SER B 1 190 ? -3.49 -12.359 -30.156 1 98.62 190 SER B C 1
ATOM 4401 O O . SER B 1 190 ? -2.547 -11.562 -30.172 1 98.62 190 SER B O 1
ATOM 4403 N N . ILE B 1 191 ? -4.359 -12.43 -29.234 1 98.69 191 ILE B N 1
ATOM 4404 C CA . ILE B 1 191 ? -4.277 -11.523 -28.094 1 98.69 191 ILE B CA 1
ATOM 4405 C C . ILE B 1 191 ? -3.02 -11.828 -27.281 1 98.69 191 ILE B C 1
ATOM 4407 O O . ILE B 1 191 ? -2.287 -10.906 -26.891 1 98.69 191 ILE B O 1
ATOM 4411 N N . LEU B 1 192 ? -2.742 -13.102 -27 1 98.81 192 LEU B N 1
ATOM 4412 C CA . LEU B 1 192 ? -1.571 -13.484 -26.219 1 98.81 192 LEU B CA 1
ATOM 4413 C C . LEU B 1 192 ? -0.286 -13.062 -26.938 1 98.81 192 LEU B C 1
ATOM 4415 O O . LEU B 1 192 ? 0.657 -12.602 -26.281 1 98.81 192 LEU B O 1
ATOM 4419 N N . LYS B 1 193 ? -0.244 -13.242 -28.281 1 98.88 193 LYS B N 1
ATOM 4420 C CA . LYS B 1 193 ? 0.922 -12.812 -29.047 1 98.88 193 LYS B CA 1
ATOM 4421 C C . LYS B 1 193 ? 1.122 -11.305 -28.938 1 98.88 193 LYS B C 1
ATOM 4423 O O . LYS B 1 193 ? 2.254 -10.828 -28.828 1 98.88 193 LYS B O 1
ATOM 4428 N N . GLU B 1 194 ? 0.065 -10.602 -28.922 1 98.75 194 GLU B N 1
ATOM 4429 C CA . GLU B 1 194 ? 0.115 -9.141 -28.891 1 98.75 194 GLU B CA 1
ATOM 4430 C C . GLU B 1 194 ? 0.508 -8.641 -27.5 1 98.75 194 GLU B C 1
ATOM 4432 O O . GLU B 1 194 ? 1.289 -7.699 -27.375 1 98.75 194 GLU B O 1
ATOM 4437 N N . TYR B 1 195 ? 0.057 -9.266 -26.438 1 98.75 195 TYR B N 1
ATOM 4438 C CA . TYR B 1 195 ? 0.177 -8.672 -25.109 1 98.75 195 TYR B CA 1
ATOM 4439 C C . TYR B 1 195 ? 1.319 -9.312 -24.328 1 98.75 195 TYR B C 1
ATOM 4441 O O . TYR B 1 195 ? 1.735 -8.797 -23.281 1 98.75 195 TYR B O 1
ATOM 4449 N N . LEU B 1 196 ? 1.853 -10.422 -24.828 1 98.81 196 LEU B N 1
ATOM 4450 C CA . LEU B 1 196 ? 3.027 -11.023 -24.203 1 98.81 196 LEU B CA 1
ATOM 4451 C C . LEU B 1 196 ? 4.227 -10.969 -25.141 1 98.81 196 LEU B C 1
ATOM 4453 O O . LEU B 1 196 ? 5.344 -11.312 -24.75 1 98.81 196 LEU B O 1
ATOM 4457 N N . ASN B 1 197 ? 3.988 -10.531 -26.344 1 98.75 197 ASN B N 1
ATOM 4458 C CA . ASN B 1 197 ? 5.004 -10.438 -27.391 1 98.75 197 ASN B CA 1
ATOM 4459 C C . ASN B 1 197 ? 5.723 -11.766 -27.594 1 98.75 197 ASN B C 1
ATOM 4461 O O . ASN B 1 197 ? 6.953 -11.828 -27.547 1 98.75 197 ASN B O 1
ATOM 4465 N N . VAL B 1 198 ? 4.918 -12.789 -27.875 1 98.81 198 VAL B N 1
ATOM 4466 C CA . VAL B 1 198 ? 5.434 -14.109 -28.219 1 98.81 198 VAL B CA 1
ATOM 4467 C C . VAL B 1 198 ? 5.133 -14.43 -29.672 1 98.81 198 VAL B C 1
ATOM 4469 O O . VAL B 1 198 ? 4.273 -13.797 -30.297 1 98.81 198 VAL B O 1
ATOM 4472 N N . GLU B 1 199 ? 5.859 -15.391 -30.172 1 98.62 199 GLU B N 1
ATOM 4473 C CA . GLU B 1 199 ? 5.746 -15.734 -31.578 1 98.62 199 GLU B CA 1
ATOM 4474 C C . GLU B 1 199 ? 5.086 -17.094 -31.766 1 98.62 199 GLU B C 1
ATOM 4476 O O . GLU B 1 199 ? 4.34 -17.312 -32.719 1 98.62 199 GLU B O 1
ATOM 4481 N N . LYS B 1 200 ? 5.355 -17.984 -30.844 1 98.56 200 LYS B N 1
ATOM 4482 C CA . LYS B 1 200 ? 4.879 -19.359 -30.938 1 98.56 200 LYS B CA 1
ATOM 4483 C C . LYS B 1 200 ? 4.172 -19.781 -29.656 1 98.56 200 LYS B C 1
ATOM 4485 O O . LYS B 1 200 ? 4.668 -19.531 -28.562 1 98.56 200 LYS B O 1
ATOM 4490 N N . ILE B 1 201 ? 3.043 -20.391 -29.844 1 98.81 201 ILE B N 1
ATOM 4491 C CA . ILE B 1 201 ? 2.283 -20.891 -28.719 1 98.81 201 ILE B CA 1
ATOM 4492 C C . ILE B 1 201 ? 2.164 -22.422 -28.812 1 98.81 201 ILE B C 1
ATOM 4494 O O . ILE B 1 201 ? 1.738 -22.938 -29.844 1 98.81 201 ILE B O 1
ATOM 4498 N N . ILE B 1 202 ? 2.6 -23.078 -27.844 1 98.81 202 ILE B N 1
ATOM 4499 C CA . ILE B 1 202 ? 2.438 -24.531 -27.703 1 98.81 202 ILE B CA 1
ATOM 4500 C C . ILE B 1 202 ? 1.261 -24.828 -26.781 1 98.81 202 ILE B C 1
ATOM 4502 O O . ILE B 1 202 ? 1.277 -24.469 -25.609 1 98.81 202 ILE B O 1
ATOM 4506 N N . TRP B 1 203 ? 0.231 -25.453 -27.312 1 98.75 203 TRP B N 1
ATOM 4507 C CA . TRP B 1 203 ? -0.979 -25.812 -26.578 1 98.75 203 TRP B CA 1
ATOM 4508 C C . TRP B 1 203 ? -0.898 -27.234 -26.047 1 98.75 203 TRP B C 1
ATOM 4510 O O . TRP B 1 203 ? -1.125 -28.188 -26.797 1 98.75 203 TRP B O 1
ATOM 4520 N N . LEU B 1 204 ? -0.592 -27.359 -24.797 1 98.75 204 LEU B N 1
ATOM 4521 C CA . LEU B 1 204 ? -0.771 -28.656 -24.156 1 98.75 204 LEU B CA 1
ATOM 4522 C C . LEU B 1 204 ? -2.252 -28.969 -23.984 1 98.75 204 LEU B C 1
ATOM 4524 O O . LEU B 1 204 ? -3.102 -28.094 -24.109 1 98.75 204 LEU B O 1
ATOM 4528 N N . LYS B 1 205 ? -2.504 -30.25 -23.781 1 97.94 205 LYS B N 1
ATOM 4529 C CA . LYS B 1 205 ? -3.914 -30.625 -23.734 1 97.94 205 LYS B CA 1
ATOM 4530 C C . LYS B 1 205 ? -4.508 -30.375 -22.359 1 97.94 205 LYS B C 1
ATOM 4532 O O . LYS B 1 205 ? -5.473 -29.625 -22.219 1 97.94 205 LYS B O 1
ATOM 4537 N N . LYS B 1 206 ? -3.99 -30.969 -21.344 1 98.44 206 LYS B N 1
ATOM 4538 C CA . LYS B 1 206 ? -4.508 -30.906 -19.984 1 98.44 206 LYS B CA 1
ATOM 4539 C C . LYS B 1 206 ? -3.383 -30.656 -18.984 1 98.44 206 LYS B C 1
ATOM 4541 O O . LYS B 1 206 ? -2.215 -30.906 -19.281 1 98.44 206 LYS B O 1
ATOM 4546 N N . GLY B 1 207 ? -3.738 -30.062 -17.844 1 98.31 207 GLY B N 1
ATOM 4547 C CA . GLY B 1 207 ? -2.822 -29.906 -16.719 1 98.31 207 GLY B CA 1
ATOM 4548 C C . GLY B 1 207 ? -2.846 -31.078 -15.758 1 98.31 207 GLY B C 1
ATOM 4549 O O . GLY B 1 207 ? -3.133 -32.219 -16.156 1 98.31 207 GLY B O 1
ATOM 4550 N N . ILE B 1 208 ? -2.455 -30.781 -14.547 1 98.56 208 ILE B N 1
ATOM 4551 C CA . ILE B 1 208 ? -2.457 -31.812 -13.516 1 98.56 208 ILE B CA 1
ATOM 4552 C C . ILE B 1 208 ? -3.881 -32.312 -13.289 1 98.56 208 ILE B C 1
ATOM 4554 O O . ILE B 1 208 ? -4.828 -31.516 -13.258 1 98.56 208 ILE B O 1
ATOM 4558 N N . TYR B 1 209 ? -4.035 -33.625 -13.07 1 97.94 209 TYR B N 1
ATOM 4559 C CA . TYR B 1 209 ? -5.324 -34.281 -12.844 1 97.94 209 TYR B CA 1
ATOM 4560 C C . TYR B 1 209 ? -6.039 -33.625 -11.656 1 97.94 209 TYR B C 1
ATOM 4562 O O . TYR B 1 209 ? -5.477 -33.531 -10.562 1 97.94 209 TYR B O 1
ATOM 4570 N N . LEU B 1 210 ? -7.242 -33.094 -11.906 1 96.25 210 LEU B N 1
ATOM 4571 C CA . LEU B 1 210 ? -8.141 -32.5 -10.914 1 96.25 210 LEU B CA 1
ATOM 4572 C C . LEU B 1 210 ? -7.602 -31.188 -10.406 1 96.25 210 LEU B C 1
ATOM 4574 O O . LEU B 1 210 ? -7.871 -30.797 -9.266 1 96.25 210 LEU B O 1
ATOM 4578 N N . ASP B 1 211 ? -6.801 -30.562 -11.211 1 96.5 211 ASP B N 1
ATOM 4579 C CA . ASP B 1 211 ? -6.402 -29.188 -10.93 1 96.5 211 ASP B CA 1
ATOM 4580 C C . ASP B 1 211 ? -7.609 -28.25 -10.953 1 96.5 211 ASP B C 1
ATOM 4582 O O . ASP B 1 211 ? -8.273 -28.125 -11.984 1 96.5 211 ASP B O 1
ATOM 4586 N N . GLU B 1 212 ? -7.828 -27.531 -9.906 1 94.31 212 GLU B N 1
ATOM 4587 C CA . GLU B 1 212 ? -9.078 -26.797 -9.734 1 94.31 212 GLU B CA 1
ATOM 4588 C C . GLU B 1 212 ? -9.062 -25.5 -10.539 1 94.31 212 GLU B C 1
ATOM 4590 O O . GLU B 1 212 ? -10.07 -24.797 -10.602 1 94.31 212 GLU B O 1
ATOM 4595 N N . THR B 1 213 ? -7.953 -25.141 -11.172 1 95.69 213 THR B N 1
ATOM 4596 C CA . THR B 1 213 ? -7.879 -23.969 -12.055 1 95.69 213 THR B CA 1
ATOM 4597 C C . THR B 1 213 ? -8.18 -24.375 -13.5 1 95.69 213 THR B C 1
ATOM 4599 O O . THR B 1 213 ? -7.871 -23.625 -14.43 1 95.69 213 THR B O 1
ATOM 4602 N N . ASN B 1 214 ? -8.688 -25.531 -13.711 1 95.94 214 ASN B N 1
ATOM 4603 C CA . ASN B 1 214 ? -8.891 -26.094 -15.047 1 95.94 214 ASN B CA 1
ATOM 4604 C C . ASN B 1 214 ? -7.559 -26.328 -15.766 1 95.94 214 ASN B C 1
ATOM 4606 O O . ASN B 1 214 ? -7.406 -25.969 -16.938 1 95.94 214 ASN B O 1
ATOM 4610 N N . GLY B 1 215 ? -6.637 -26.828 -15.031 1 97.88 215 GLY B N 1
ATOM 4611 C CA . GLY B 1 215 ? -5.418 -27.312 -15.648 1 97.88 215 GLY B CA 1
ATOM 4612 C C . GLY B 1 215 ? -4.441 -26.219 -16.016 1 97.88 215 GLY B C 1
ATOM 4613 O O . GLY B 1 215 ? -3.959 -26.156 -17.141 1 97.88 215 GLY B O 1
ATOM 4614 N N . HIS B 1 216 ? -4.059 -25.328 -15.047 1 98.56 216 HIS B N 1
ATOM 4615 C CA . HIS B 1 216 ? -3.021 -24.328 -15.258 1 98.56 216 HIS B CA 1
ATOM 4616 C C . HIS B 1 216 ? -1.72 -24.969 -15.727 1 98.56 216 HIS B C 1
ATOM 4618 O O . HIS B 1 216 ? -1.318 -26.016 -15.211 1 98.56 216 HIS B O 1
ATOM 4624 N N . VAL B 1 217 ? -1.061 -24.312 -16.609 1 98.81 217 VAL B N 1
ATOM 4625 C CA . VAL B 1 217 ? 0.137 -24.859 -17.234 1 98.81 217 VAL B CA 1
ATOM 4626 C C . VAL B 1 217 ? 1.283 -24.891 -16.219 1 98.81 217 VAL B C 1
ATOM 4628 O O . VAL B 1 217 ? 2.129 -25.781 -16.25 1 98.81 217 VAL B O 1
ATOM 4631 N N . ASP B 1 218 ? 1.352 -23.938 -15.289 1 98.31 218 ASP B N 1
ATOM 4632 C CA . ASP B 1 218 ? 2.498 -23.781 -14.406 1 98.31 218 ASP B CA 1
ATOM 4633 C C . ASP B 1 218 ? 2.549 -24.906 -13.367 1 98.31 218 ASP B C 1
ATOM 4635 O O . ASP B 1 218 ? 3.516 -25.016 -12.617 1 98.31 218 ASP B O 1
ATOM 4639 N N . ASN B 1 219 ? 1.481 -25.734 -13.344 1 98.5 219 ASN B N 1
ATOM 4640 C CA . ASN B 1 219 ? 1.481 -26.875 -12.43 1 98.5 219 ASN B CA 1
ATOM 4641 C C . ASN B 1 219 ? 1.892 -28.156 -13.148 1 98.5 219 ASN B C 1
ATOM 4643 O O . ASN B 1 219 ? 2.213 -29.156 -12.5 1 98.5 219 ASN B O 1
ATOM 4647 N N . ILE B 1 220 ? 1.937 -28.156 -14.477 1 98.69 220 ILE B N 1
ATOM 4648 C CA . ILE B 1 220 ? 2.238 -29.375 -15.227 1 98.69 220 ILE B CA 1
ATOM 4649 C C . ILE B 1 220 ? 3.574 -29.219 -15.953 1 98.69 220 ILE B C 1
ATOM 4651 O O . ILE B 1 220 ? 4.297 -30.188 -16.156 1 98.69 220 ILE B O 1
ATOM 4655 N N . ALA B 1 221 ? 3.902 -27.953 -16.281 1 98.75 221 ALA B N 1
ATOM 4656 C CA . ALA B 1 221 ? 5.141 -27.734 -17.031 1 98.75 221 ALA B CA 1
ATOM 4657 C C . ALA B 1 221 ? 5.691 -26.328 -16.75 1 98.75 221 ALA B C 1
ATOM 4659 O O . ALA B 1 221 ? 4.93 -25.391 -16.547 1 98.75 221 ALA B O 1
ATOM 4660 N N . ASN B 1 222 ? 6.984 -26.25 -16.766 1 98.06 222 ASN B N 1
ATOM 4661 C CA . ASN B 1 222 ? 7.703 -25 -16.578 1 98.06 222 ASN B CA 1
ATOM 4662 C C . ASN B 1 222 ? 8.945 -24.922 -17.469 1 98.06 222 ASN B C 1
ATOM 4664 O O . ASN B 1 222 ? 9.656 -25.906 -17.641 1 98.06 222 ASN B O 1
ATOM 4668 N N . PHE B 1 223 ? 9.227 -23.734 -18.078 1 98.56 223 PHE B N 1
ATOM 4669 C CA . PHE B 1 223 ? 10.5 -23.531 -18.75 1 98.56 223 PHE B CA 1
ATOM 4670 C C . PHE B 1 223 ? 11.625 -23.375 -17.734 1 98.56 223 PHE B C 1
ATOM 4672 O O . PHE B 1 223 ? 11.547 -22.516 -16.844 1 98.56 223 PHE B O 1
ATOM 4679 N N . VAL B 1 224 ? 12.648 -24.172 -17.875 1 98.38 224 VAL B N 1
ATOM 4680 C CA . VAL B 1 224 ? 13.883 -24.016 -17.094 1 98.38 224 VAL B CA 1
ATOM 4681 C C . VAL B 1 224 ? 14.734 -22.906 -17.703 1 98.38 224 VAL B C 1
ATOM 4683 O O . VAL B 1 224 ? 15.336 -22.109 -16.969 1 98.38 224 VAL B O 1
ATOM 4686 N N . LYS B 1 225 ? 14.852 -22.906 -18.938 1 97.88 225 LYS B N 1
ATOM 4687 C CA . LYS B 1 225 ? 15.5 -21.969 -19.844 1 97.88 225 LYS B CA 1
ATOM 4688 C C . LYS B 1 225 ? 14.992 -22.156 -21.266 1 97.88 225 LYS B C 1
ATOM 4690 O O . LYS B 1 225 ? 14.211 -23.062 -21.547 1 97.88 225 LYS B O 1
ATOM 4695 N N . PRO B 1 226 ? 15.359 -21.219 -22.172 1 97.94 226 PRO B N 1
ATOM 4696 C CA . PRO B 1 226 ? 14.93 -21.438 -23.547 1 97.94 226 PRO B CA 1
ATOM 4697 C C . PRO B 1 226 ? 15.32 -22.812 -24.078 1 97.94 226 PRO B C 1
ATOM 4699 O O . PRO B 1 226 ? 16.484 -23.219 -23.969 1 97.94 226 PRO B O 1
ATOM 4702 N N . GLY B 1 227 ? 14.328 -23.516 -24.531 1 97.88 227 GLY B N 1
ATOM 4703 C CA . GLY B 1 227 ? 14.57 -24.812 -25.156 1 97.88 227 GLY B CA 1
ATOM 4704 C C . GLY B 1 227 ? 14.492 -25.969 -24.188 1 97.88 227 GLY B C 1
ATOM 4705 O O . GLY B 1 227 ? 14.609 -27.125 -24.578 1 97.88 227 GLY B O 1
ATOM 4706 N N . GLN B 1 228 ? 14.266 -25.672 -22.938 1 98.44 228 GLN B N 1
ATOM 4707 C CA . GLN B 1 228 ? 14.242 -26.734 -21.953 1 98.44 228 GLN B CA 1
ATOM 4708 C C . GLN B 1 228 ? 13.047 -26.594 -21.016 1 98.44 228 GLN B C 1
ATOM 4710 O O . GLN B 1 228 ? 12.828 -25.516 -20.438 1 98.44 228 GLN B O 1
ATOM 4715 N N . VAL B 1 229 ? 12.289 -27.734 -20.844 1 98.62 229 VAL B N 1
ATOM 4716 C CA . VAL B 1 229 ? 11.047 -27.75 -20.078 1 98.62 229 VAL B CA 1
ATOM 4717 C C . VAL B 1 229 ? 11.078 -28.875 -19.047 1 98.62 229 VAL B C 1
ATOM 4719 O O . VAL B 1 229 ? 11.625 -29.953 -19.312 1 98.62 229 VAL B O 1
ATOM 4722 N N . VAL B 1 230 ? 10.586 -28.578 -17.891 1 98.75 230 VAL B N 1
ATOM 4723 C CA . VAL B 1 230 ? 10.273 -29.656 -16.938 1 98.75 230 VAL B CA 1
ATOM 4724 C C . VAL B 1 230 ? 8.797 -30 -17.047 1 98.75 230 VAL B C 1
ATOM 4726 O O . VAL B 1 230 ? 7.949 -29.125 -17.219 1 98.75 230 VAL B O 1
ATOM 4729 N N . LEU B 1 231 ? 8.484 -31.25 -16.969 1 98.88 231 LEU B N 1
ATOM 4730 C CA . LEU B 1 231 ? 7.125 -31.766 -17.078 1 98.88 231 LEU B CA 1
ATOM 4731 C C . LEU B 1 231 ? 6.797 -32.688 -15.914 1 98.88 231 LEU B C 1
ATOM 4733 O O . LEU B 1 231 ? 7.566 -33.625 -15.609 1 98.88 231 LEU B O 1
ATOM 4737 N N . ALA B 1 232 ? 5.676 -32.469 -15.258 1 98.81 232 ALA B N 1
ATOM 4738 C CA . ALA B 1 232 ? 5.203 -33.375 -14.219 1 98.81 232 ALA B CA 1
ATOM 4739 C C . ALA B 1 232 ? 4.992 -34.781 -14.773 1 98.81 232 ALA B C 1
ATOM 4741 O O . ALA B 1 232 ? 4.398 -34.969 -15.836 1 98.81 232 ALA B O 1
ATOM 4742 N N . TRP B 1 233 ? 5.43 -35.75 -13.977 1 98.69 233 TRP B N 1
ATOM 4743 C CA . TRP B 1 233 ? 5.441 -37.094 -14.539 1 98.69 233 TRP B CA 1
ATOM 4744 C C . TRP B 1 233 ? 5.16 -38.156 -13.469 1 98.69 233 TRP B C 1
ATOM 4746 O O . TRP B 1 233 ? 5.449 -37.938 -12.289 1 98.69 233 TRP B O 1
ATOM 4756 N N . THR B 1 234 ? 4.508 -39.219 -13.82 1 98.38 234 THR B N 1
ATOM 4757 C CA . THR B 1 234 ? 4.41 -40.469 -13.039 1 98.38 234 THR B CA 1
ATOM 4758 C C . THR B 1 234 ? 4.559 -41.688 -13.938 1 98.38 234 THR B C 1
ATOM 4760 O O . THR B 1 234 ? 4.09 -41.688 -15.078 1 98.38 234 THR B O 1
ATOM 4763 N N . ASP B 1 235 ? 5.184 -42.75 -13.406 1 97.38 235 ASP B N 1
ATOM 4764 C CA . ASP B 1 235 ? 5.297 -44 -14.141 1 97.38 235 ASP B CA 1
ATOM 4765 C C . ASP B 1 235 ? 4.105 -44.906 -13.852 1 97.38 235 ASP B C 1
ATOM 4767 O O . ASP B 1 235 ? 3.957 -45.969 -14.477 1 97.38 235 ASP B O 1
ATOM 4771 N N . ASP B 1 236 ? 3.314 -44.5 -12.898 1 98 236 ASP B N 1
ATOM 4772 C CA . ASP B 1 236 ? 2.148 -45.312 -12.555 1 98 236 ASP B CA 1
ATOM 4773 C C . ASP B 1 236 ? 1.072 -45.219 -13.633 1 98 236 ASP B C 1
ATOM 4775 O O . ASP B 1 236 ? 0.248 -44.281 -13.609 1 98 236 ASP B O 1
ATOM 4779 N N . GLN B 1 237 ? 0.957 -46.125 -14.461 1 98.06 237 GLN B N 1
ATOM 4780 C CA . GLN B 1 237 ? 0.054 -46.094 -15.609 1 98.06 237 GLN B CA 1
ATOM 4781 C C . GLN B 1 237 ? -1.402 -46.219 -15.164 1 98.06 237 GLN B C 1
ATOM 4783 O O . GLN B 1 237 ? -2.314 -45.938 -15.938 1 98.06 237 GLN B O 1
ATOM 4788 N N . SER B 1 238 ? -1.616 -46.656 -13.945 1 97.88 238 SER B N 1
ATOM 4789 C CA . SER B 1 238 ? -2.982 -46.719 -13.438 1 97.88 238 SER B CA 1
ATOM 4790 C C . SER B 1 238 ? -3.473 -45.375 -12.938 1 97.88 238 SER B C 1
ATOM 4792 O O . SER B 1 238 ? -4.672 -45.188 -12.734 1 97.88 238 SER B O 1
ATOM 4794 N N . ASP B 1 239 ? -2.568 -44.5 -12.672 1 98 239 ASP B N 1
ATOM 4795 C CA . ASP B 1 239 ? -2.924 -43.125 -12.297 1 98 239 ASP B CA 1
ATOM 4796 C C . ASP B 1 239 ? -3.373 -42.312 -13.516 1 98 239 ASP B C 1
ATOM 4798 O O . ASP B 1 239 ? -2.668 -42.281 -14.531 1 98 239 ASP B O 1
ATOM 4802 N N . PRO B 1 240 ? -4.551 -41.625 -13.414 1 98.31 240 PRO B N 1
ATOM 4803 C CA . PRO B 1 240 ? -5.031 -40.844 -14.547 1 98.31 240 PRO B CA 1
ATOM 4804 C C . PRO B 1 240 ? -4.02 -39.781 -15.008 1 98.31 240 PRO B C 1
ATOM 4806 O O . PRO B 1 240 ? -4.023 -39.406 -16.172 1 98.31 240 PRO B O 1
ATOM 4809 N N . GLN B 1 241 ? -3.133 -39.406 -14.156 1 98.38 241 GLN B N 1
ATOM 4810 C CA . GLN B 1 241 ? -2.135 -38.406 -14.523 1 98.38 241 GLN B CA 1
ATOM 4811 C C . GLN B 1 241 ? -1.155 -38.969 -15.555 1 98.38 241 GLN B C 1
ATOM 4813 O O . GLN B 1 241 ? -0.572 -38.188 -16.328 1 98.38 241 GLN B O 1
ATOM 4818 N N . TYR B 1 242 ? -0.943 -40.25 -15.586 1 98.56 242 TYR B N 1
ATOM 4819 C CA . TYR B 1 242 ? 0.016 -40.844 -16.516 1 98.56 242 TYR B CA 1
ATOM 4820 C C . TYR B 1 242 ? -0.354 -40.531 -17.953 1 98.56 242 TYR B C 1
ATOM 4822 O O . TYR B 1 242 ? 0.479 -40.031 -18.719 1 98.56 242 TYR B O 1
ATOM 4830 N N . ALA B 1 243 ? -1.561 -40.781 -18.297 1 98.75 243 ALA B N 1
ATOM 4831 C CA . ALA B 1 243 ? -2.008 -40.531 -19.672 1 98.75 243 ALA B CA 1
ATOM 4832 C C . ALA B 1 243 ? -1.887 -39.062 -20.062 1 98.75 243 ALA B C 1
ATOM 4834 O O . ALA B 1 243 ? -1.512 -38.75 -21.188 1 98.75 243 ALA B O 1
ATOM 4835 N N . ILE B 1 244 ? -2.221 -38.188 -19.141 1 98.69 244 ILE B N 1
ATOM 4836 C CA . ILE B 1 244 ? -2.137 -36.75 -19.375 1 98.69 244 ILE B CA 1
ATOM 4837 C C . ILE B 1 244 ? -0.684 -36.344 -19.609 1 98.69 244 ILE B C 1
ATOM 4839 O O . ILE B 1 244 ? -0.372 -35.688 -20.609 1 98.69 244 ILE B O 1
ATOM 4843 N N . SER B 1 245 ? 0.208 -36.75 -18.75 1 98.81 245 SER B N 1
ATOM 4844 C CA . SER B 1 245 ? 1.627 -36.438 -18.844 1 98.81 245 SER B CA 1
ATOM 4845 C C . SER B 1 245 ? 2.244 -37 -20.109 1 98.81 245 SER B C 1
ATOM 4847 O O . SER B 1 245 ? 3.053 -36.344 -20.766 1 98.81 245 SER B O 1
ATOM 4849 N N . LYS B 1 246 ? 1.859 -38.219 -20.422 1 98.75 246 LYS B N 1
ATOM 4850 C CA . LYS B 1 246 ? 2.398 -38.906 -21.609 1 98.75 246 LYS B CA 1
ATOM 4851 C C . LYS B 1 246 ? 2.018 -38.156 -22.875 1 98.75 246 LYS B C 1
ATOM 4853 O O . LYS B 1 246 ? 2.855 -37.938 -23.766 1 98.75 246 LYS B O 1
ATOM 4858 N N . GLU B 1 247 ? 0.803 -37.781 -22.969 1 98.69 247 GLU B N 1
ATOM 4859 C CA . GLU B 1 247 ? 0.348 -37 -24.109 1 98.69 247 GLU B CA 1
ATOM 4860 C C . GLU B 1 247 ? 1.116 -35.688 -24.25 1 98.69 247 GLU B C 1
ATOM 4862 O O . GLU B 1 247 ? 1.556 -35.344 -25.344 1 98.69 247 GLU B O 1
ATOM 4867 N N . ASN B 1 248 ? 1.232 -34.969 -23.141 1 98.81 248 ASN B N 1
ATOM 4868 C CA . ASN B 1 248 ? 1.979 -33.719 -23.141 1 98.81 248 ASN B CA 1
ATOM 4869 C C . ASN B 1 248 ? 3.447 -33.938 -23.5 1 98.81 248 ASN B C 1
ATOM 4871 O O . ASN B 1 248 ? 4.043 -33.125 -24.219 1 98.81 248 ASN B O 1
ATOM 4875 N N . TYR B 1 249 ? 4.023 -35 -22.922 1 98.75 249 TYR B N 1
ATOM 4876 C CA . TYR B 1 249 ? 5.41 -35.344 -23.203 1 98.75 249 TYR B CA 1
ATOM 4877 C C . TYR B 1 249 ? 5.617 -35.562 -24.703 1 98.75 249 TYR B C 1
ATOM 4879 O O . TYR B 1 249 ? 6.543 -35.031 -25.297 1 98.75 249 TYR B O 1
ATOM 4887 N N . ASP B 1 250 ? 4.773 -36.406 -25.281 1 98.62 250 ASP B N 1
ATOM 4888 C CA . ASP B 1 250 ? 4.867 -36.719 -26.703 1 98.62 250 ASP B CA 1
ATOM 4889 C C . ASP B 1 250 ? 4.742 -35.469 -27.562 1 98.62 250 ASP B C 1
ATOM 4891 O O . ASP B 1 250 ? 5.418 -35.344 -28.594 1 98.62 250 ASP B O 1
ATOM 4895 N N . MET B 1 251 ? 3.918 -34.594 -27.156 1 98.38 251 MET B N 1
ATOM 4896 C CA . MET B 1 251 ? 3.764 -33.312 -27.875 1 98.38 251 MET B CA 1
ATOM 4897 C C . MET B 1 251 ? 5.023 -32.469 -27.766 1 98.38 251 MET B C 1
ATOM 4899 O O . MET B 1 251 ? 5.543 -31.984 -28.766 1 98.38 251 MET B O 1
ATOM 4903 N N . LEU B 1 252 ? 5.504 -32.312 -26.594 1 98.69 252 LEU B N 1
ATOM 4904 C CA . LEU B 1 252 ? 6.602 -31.406 -26.297 1 98.69 252 LEU B CA 1
ATOM 4905 C C . LEU B 1 252 ? 7.887 -31.859 -26.984 1 98.69 252 LEU B C 1
ATOM 4907 O O . LEU B 1 252 ? 8.617 -31.047 -27.547 1 98.69 252 LEU B O 1
ATOM 4911 N N . ILE B 1 253 ? 8.148 -33.156 -26.984 1 98.12 253 ILE B N 1
ATOM 4912 C CA . ILE B 1 253 ? 9.414 -33.656 -27.516 1 98.12 253 ILE B CA 1
ATOM 4913 C C . ILE B 1 253 ? 9.414 -33.531 -29.031 1 98.12 253 ILE B C 1
ATOM 4915 O O . ILE B 1 253 ? 10.461 -33.594 -29.672 1 98.12 253 ILE B O 1
ATOM 4919 N N . ASN B 1 254 ? 8.266 -33.344 -29.594 1 97.69 254 ASN B N 1
ATOM 4920 C CA . ASN B 1 254 ? 8.148 -33.219 -31.031 1 97.69 254 ASN B CA 1
ATOM 4921 C C . ASN B 1 254 ? 7.93 -31.766 -31.469 1 97.69 254 ASN B C 1
ATOM 4923 O O . ASN B 1 254 ? 7.586 -31.5 -32.625 1 97.69 254 ASN B O 1
ATOM 4927 N N . GLU B 1 255 ? 8.039 -30.859 -30.562 1 97.56 255 GLU B N 1
ATOM 4928 C CA . GLU B 1 255 ? 7.859 -29.438 -30.844 1 97.56 255 GLU B CA 1
ATOM 4929 C C . GLU B 1 255 ? 9.203 -28.703 -30.859 1 97.56 255 GLU B C 1
ATOM 4931 O O . GLU B 1 255 ? 10.203 -29.234 -30.391 1 97.56 255 GLU B O 1
ATOM 4936 N N . THR B 1 256 ? 9.25 -27.562 -31.516 1 98.25 256 THR B N 1
ATOM 4937 C CA . THR B 1 256 ? 10.352 -26.609 -31.438 1 98.25 256 THR B CA 1
ATOM 4938 C C . THR B 1 256 ? 9.906 -25.312 -30.75 1 98.25 256 THR B C 1
ATOM 4940 O O . THR B 1 256 ? 8.711 -25.047 -30.656 1 98.25 256 THR B O 1
ATOM 4943 N N . ASP B 1 257 ? 10.852 -24.625 -30.203 1 98.25 257 ASP B N 1
ATOM 4944 C CA . ASP B 1 257 ? 10.531 -23.312 -29.672 1 98.25 257 ASP B CA 1
ATOM 4945 C C . ASP B 1 257 ? 10.492 -22.25 -30.781 1 98.25 257 ASP B C 1
ATOM 4947 O O . ASP B 1 257 ? 10.562 -22.594 -31.969 1 98.25 257 ASP B O 1
ATOM 4951 N N . ALA B 1 258 ? 10.258 -21 -30.438 1 98.44 258 ALA B N 1
ATOM 4952 C CA . ALA B 1 258 ? 10.086 -19.906 -31.391 1 98.44 258 ALA B CA 1
ATOM 4953 C C . ALA B 1 258 ? 11.359 -19.672 -32.188 1 98.44 258 ALA B C 1
ATOM 4955 O O . ALA B 1 258 ? 11.32 -19.109 -33.281 1 98.44 258 ALA B O 1
ATOM 4956 N N . LYS B 1 259 ? 12.492 -20.172 -31.703 1 98.31 259 LYS B N 1
ATOM 4957 C CA . LYS B 1 259 ? 13.773 -19.984 -32.375 1 98.31 259 LYS B CA 1
ATOM 4958 C C . LYS B 1 259 ? 14.156 -21.219 -33.188 1 98.31 259 LYS B C 1
ATOM 4960 O O . LYS B 1 259 ? 15.266 -21.297 -33.719 1 98.31 259 LYS B O 1
ATOM 4965 N N . GLY B 1 260 ? 13.367 -22.234 -33.094 1 98.25 260 GLY B N 1
ATOM 4966 C CA . GLY B 1 260 ? 13.578 -23.422 -33.875 1 98.25 260 GLY B CA 1
ATOM 4967 C C . GLY B 1 260 ? 14.32 -24.516 -33.156 1 98.25 260 GLY B C 1
ATOM 4968 O O . GLY B 1 260 ? 14.68 -25.547 -33.75 1 98.25 260 GLY B O 1
ATOM 4969 N N . ARG B 1 261 ? 14.594 -24.375 -31.938 1 97.81 261 ARG B N 1
ATOM 4970 C CA . ARG B 1 261 ? 15.266 -25.406 -31.141 1 97.81 261 ARG B CA 1
ATOM 4971 C C . ARG B 1 261 ? 14.297 -26.516 -30.734 1 97.81 261 ARG B C 1
ATOM 4973 O O . ARG B 1 261 ? 13.18 -26.234 -30.312 1 97.81 261 ARG B O 1
ATOM 4980 N N . LYS B 1 262 ? 14.773 -27.719 -30.859 1 98.12 262 LYS B N 1
ATOM 4981 C CA . LYS B 1 262 ? 13.992 -28.812 -30.312 1 98.12 262 LYS B CA 1
ATOM 4982 C C . LYS B 1 262 ? 13.922 -28.734 -28.781 1 98.12 262 LYS B C 1
ATOM 4984 O O . LYS B 1 262 ? 14.93 -28.438 -28.125 1 98.12 262 LYS B O 1
ATOM 4989 N N . LEU B 1 263 ? 12.773 -29.031 -28.203 1 98.56 263 LEU B N 1
ATOM 4990 C CA . LEU B 1 263 ? 12.609 -28.922 -26.766 1 98.56 263 LEU B CA 1
ATOM 4991 C C . LEU B 1 263 ? 13.188 -30.156 -26.062 1 98.56 263 LEU B C 1
ATOM 4993 O O . LEU B 1 263 ? 12.969 -31.281 -26.484 1 98.56 263 LEU B O 1
ATOM 4997 N N . GLN B 1 264 ? 14 -29.859 -25.109 1 98.5 264 GLN B N 1
ATOM 4998 C CA . GLN B 1 264 ? 14.398 -30.891 -24.156 1 98.5 264 GLN B CA 1
ATOM 4999 C C . GLN B 1 264 ? 13.422 -30.969 -22.984 1 98.5 264 GLN B C 1
ATOM 5001 O O . GLN B 1 264 ? 13.125 -29.953 -22.344 1 98.5 264 GLN B O 1
ATOM 5006 N N . VAL B 1 265 ? 12.898 -32.188 -22.75 1 98.69 265 VAL B N 1
ATOM 5007 C CA . VAL B 1 265 ? 11.883 -32.312 -21.719 1 98.69 265 VAL B CA 1
ATOM 5008 C C . VAL B 1 265 ? 12.422 -33.188 -20.578 1 98.69 265 VAL B C 1
ATOM 5010 O O . VAL B 1 265 ? 12.82 -34.312 -20.781 1 98.69 265 VAL B O 1
ATOM 5013 N N . GLU B 1 266 ? 12.516 -32.562 -19.422 1 98.5 266 GLU B N 1
ATOM 5014 C CA . GLU B 1 266 ? 12.906 -33.281 -18.219 1 98.5 266 GLU B CA 1
ATOM 5015 C C . GLU B 1 266 ? 11.68 -33.688 -17.391 1 98.5 266 GLU B C 1
ATOM 5017 O O . GLU B 1 266 ? 10.781 -32.875 -17.172 1 98.5 266 GLU B O 1
ATOM 5022 N N . LYS B 1 267 ? 11.641 -34.906 -17.031 1 98.56 267 LYS B N 1
ATOM 5023 C CA . LYS B 1 267 ? 10.531 -35.438 -16.219 1 98.56 267 LYS B CA 1
ATOM 5024 C C . LYS B 1 267 ? 10.742 -35.125 -14.742 1 98.56 267 LYS B C 1
ATOM 5026 O O . LYS B 1 267 ? 11.797 -35.438 -14.18 1 98.56 267 LYS B O 1
ATOM 5031 N N . LEU B 1 268 ? 9.875 -34.469 -14.141 1 98.56 268 LEU B N 1
ATOM 5032 C CA . LEU B 1 268 ? 9.828 -34.219 -12.703 1 98.56 268 LEU B CA 1
ATOM 5033 C C . LEU B 1 268 ? 8.719 -35.062 -12.047 1 98.56 268 LEU B C 1
ATOM 5035 O O . LEU B 1 268 ? 7.543 -34.688 -12.156 1 98.56 268 LEU B O 1
ATOM 5039 N N . TYR B 1 269 ? 9.07 -36.062 -11.359 1 98 269 TYR B N 1
ATOM 5040 C CA . TYR B 1 269 ? 8.117 -37.062 -10.898 1 98 269 TYR B CA 1
ATOM 5041 C C . TYR B 1 269 ? 7.211 -36.5 -9.812 1 98 269 TYR B C 1
ATOM 5043 O O . TYR B 1 269 ? 7.668 -35.781 -8.938 1 98 269 TYR B O 1
ATOM 5051 N N . LEU B 1 270 ? 5.977 -36.906 -9.859 1 98.31 270 LEU B N 1
ATOM 5052 C CA . LEU B 1 270 ? 4.961 -36.469 -8.898 1 98.31 270 LEU B CA 1
ATOM 5053 C C . LEU B 1 270 ? 5.055 -37.281 -7.609 1 98.31 270 LEU B C 1
ATOM 5055 O O . LEU B 1 270 ? 5.562 -38.406 -7.609 1 98.31 270 LEU B O 1
ATOM 5059 N N . PRO B 1 271 ? 4.594 -36.688 -6.5 1 98.25 271 PRO B N 1
ATOM 5060 C CA . PRO B 1 271 ? 4.367 -37.531 -5.32 1 98.25 271 PRO B CA 1
ATOM 5061 C C . PRO B 1 271 ? 3.197 -38.5 -5.5 1 98.25 271 PRO B C 1
ATOM 5063 O O . PRO B 1 271 ? 2.473 -38.438 -6.496 1 98.25 271 PRO B O 1
ATOM 5066 N N . LYS B 1 272 ? 3.109 -39.469 -4.566 1 97.25 272 LYS B N 1
ATOM 5067 C CA . LYS B 1 272 ? 1.863 -40.25 -4.508 1 97.25 272 LYS B CA 1
ATOM 5068 C C . LYS B 1 272 ? 0.667 -39.312 -4.301 1 97.25 272 LYS B C 1
ATOM 5070 O O . LYS B 1 272 ? 0.809 -38.219 -3.746 1 97.25 272 LYS B O 1
ATOM 5075 N N . PRO B 1 273 ? -0.483 -39.812 -4.812 1 97.75 273 PRO B N 1
ATOM 5076 C CA . PRO B 1 273 ? -1.664 -38.969 -4.641 1 97.75 273 PRO B CA 1
ATOM 5077 C C . PRO B 1 273 ? -1.86 -38.5 -3.197 1 97.75 273 PRO B C 1
ATOM 5079 O O . PRO B 1 273 ? -1.753 -39.312 -2.273 1 97.75 273 PRO B O 1
ATOM 5082 N N . ILE B 1 274 ? -2.078 -37.219 -3.037 1 98 274 ILE B N 1
ATOM 5083 C CA . ILE B 1 274 ? -2.303 -36.625 -1.728 1 98 274 ILE B CA 1
ATOM 5084 C C . ILE B 1 274 ? -3.777 -36.25 -1.575 1 98 274 ILE B C 1
ATOM 5086 O O . ILE B 1 274 ? -4.332 -35.531 -2.406 1 98 274 ILE B O 1
ATOM 5090 N N . LEU B 1 275 ? -4.395 -36.75 -0.561 1 98.31 275 LEU B N 1
ATOM 5091 C CA . LEU B 1 275 ? -5.824 -36.562 -0.344 1 98.31 275 LEU B CA 1
ATOM 5092 C C . LEU B 1 275 ? -6.07 -35.688 0.888 1 98.31 275 LEU B C 1
ATOM 5094 O O . LEU B 1 275 ? -5.289 -35.719 1.841 1 98.31 275 LEU B O 1
ATOM 5098 N N . ILE B 1 276 ? -7.125 -34.938 0.887 1 98.5 276 ILE B N 1
ATOM 5099 C CA . ILE B 1 276 ? -7.547 -34.188 2.059 1 98.5 276 ILE B CA 1
ATOM 5100 C C . ILE B 1 276 ? -8.023 -35.125 3.15 1 98.5 276 ILE B C 1
ATOM 5102 O O . ILE B 1 276 ? -8.781 -36.062 2.879 1 98.5 276 ILE B O 1
ATOM 5106 N N . THR B 1 277 ? -7.582 -34.906 4.34 1 98.5 277 THR B N 1
ATOM 5107 C CA . THR B 1 277 ? -8.031 -35.75 5.457 1 98.5 277 THR B CA 1
ATOM 5108 C C . THR B 1 277 ? -9.328 -35.188 6.043 1 98.5 277 THR B C 1
ATOM 5110 O O . THR B 1 277 ? -9.734 -34.062 5.734 1 98.5 277 THR B O 1
ATOM 5113 N N . GLU B 1 278 ? -9.93 -36.031 6.855 1 98.25 278 GLU B N 1
ATOM 5114 C CA . GLU B 1 278 ? -11.156 -35.594 7.531 1 98.25 278 GLU B CA 1
ATOM 5115 C C . GLU B 1 278 ? -10.914 -34.375 8.406 1 98.25 278 GLU B C 1
ATOM 5117 O O . GLU B 1 278 ? -11.695 -33.438 8.383 1 98.25 278 GLU B O 1
ATOM 5122 N N . ALA B 1 279 ? -9.859 -34.438 9.164 1 98 279 ALA B N 1
ATOM 5123 C CA . ALA B 1 279 ? -9.531 -33.312 10.062 1 98 279 ALA B CA 1
ATOM 5124 C C . ALA B 1 279 ? -9.312 -32.031 9.281 1 98 279 ALA B C 1
ATOM 5126 O O . ALA B 1 279 ? -9.742 -30.953 9.711 1 98 279 ALA B O 1
ATOM 5127 N N . GLU B 1 280 ? -8.641 -32.062 8.188 1 98.06 280 GLU B N 1
ATOM 5128 C CA . GLU B 1 280 ? -8.375 -30.906 7.344 1 98.06 280 GLU B CA 1
ATOM 5129 C C . GLU B 1 280 ? -9.664 -30.359 6.75 1 98.06 280 GLU B C 1
ATOM 5131 O O . GLU B 1 280 ? -9.867 -29.141 6.727 1 98.06 280 GLU B O 1
ATOM 5136 N N . SER B 1 281 ? -10.508 -31.25 6.258 1 97.81 281 SER B N 1
ATOM 5137 C CA . SER B 1 281 ? -11.797 -30.859 5.695 1 97.81 281 SER B CA 1
ATOM 5138 C C . SER B 1 281 ? -12.664 -30.141 6.73 1 97.81 281 SER B C 1
ATOM 5140 O O . SER B 1 281 ? -13.32 -29.156 6.418 1 97.81 281 SER B O 1
ATOM 5142 N N . GLN B 1 282 ? -12.633 -30.562 7.965 1 96.69 282 GLN B N 1
ATOM 5143 C CA . GLN B 1 282 ? -13.469 -30.047 9.039 1 96.69 282 GLN B CA 1
ATOM 5144 C C . GLN B 1 282 ? -12.992 -28.656 9.477 1 96.69 282 GLN B C 1
ATOM 5146 O O . GLN B 1 282 ? -13.742 -27.906 10.102 1 96.69 282 GLN B O 1
ATOM 5151 N N . GLY B 1 283 ? -11.773 -28.328 9.125 1 97.44 283 GLY B N 1
ATOM 5152 C CA . GLY B 1 283 ? -11.219 -27.047 9.531 1 97.44 283 GLY B CA 1
ATOM 5153 C C . GLY B 1 283 ? -11.594 -25.906 8.594 1 97.44 283 GLY B C 1
ATOM 5154 O O . GLY B 1 283 ? -11.281 -24.75 8.867 1 97.44 283 GLY B O 1
ATOM 5155 N N . VAL B 1 284 ? -12.328 -26.203 7.527 1 97.44 284 VAL B N 1
ATOM 5156 C CA . VAL B 1 284 ? -12.688 -25.219 6.512 1 97.44 284 VAL B CA 1
ATOM 5157 C C . VAL B 1 284 ? -14.172 -24.875 6.633 1 97.44 284 VAL B C 1
ATOM 5159 O O . VAL B 1 284 ? -15.016 -25.781 6.781 1 97.44 284 VAL B O 1
ATOM 5162 N N . ASP B 1 285 ? -14.523 -23.531 6.617 1 95.75 285 ASP B N 1
ATOM 5163 C CA . ASP B 1 285 ? -15.922 -23.125 6.664 1 95.75 285 ASP B CA 1
ATOM 5164 C C . ASP B 1 285 ? -16.656 -23.531 5.391 1 95.75 285 ASP B C 1
ATOM 5166 O O . ASP B 1 285 ? -16.094 -23.453 4.293 1 95.75 285 ASP B O 1
ATOM 5170 N N . THR B 1 286 ? -17.844 -23.938 5.543 1 92.62 286 THR B N 1
ATOM 5171 C CA . THR B 1 286 ? -18.703 -24.203 4.395 1 92.62 286 THR B CA 1
ATOM 5172 C C . THR B 1 286 ? -19.453 -22.922 3.99 1 92.62 286 THR B C 1
ATOM 5174 O O . THR B 1 286 ? -20.25 -22.391 4.766 1 92.62 286 THR B O 1
ATOM 5177 N N . VAL B 1 287 ? -19.141 -22.469 2.916 1 91.12 287 VAL B N 1
ATOM 5178 C CA . VAL B 1 287 ? -19.766 -21.266 2.404 1 91.12 287 VAL B CA 1
ATOM 5179 C C . VAL B 1 287 ? -20.375 -21.547 1.034 1 91.12 287 VAL B C 1
ATOM 5181 O O . VAL B 1 287 ? -19.719 -22.078 0.147 1 91.12 287 VAL B O 1
ATOM 5184 N N . ASP B 1 288 ? -21.625 -21.109 0.852 1 87.62 288 ASP B N 1
ATOM 5185 C CA . ASP B 1 288 ? -22.312 -21.312 -0.425 1 87.62 288 ASP B CA 1
ATOM 5186 C C . ASP B 1 288 ? -21.578 -20.578 -1.551 1 87.62 288 ASP B C 1
ATOM 5188 O O . ASP B 1 288 ? -21.156 -19.438 -1.377 1 87.62 288 ASP B O 1
ATOM 5192 N N . GLY B 1 289 ? -21.406 -21.281 -2.654 1 85.12 289 GLY B N 1
ATOM 5193 C CA . GLY B 1 289 ? -20.828 -20.625 -3.814 1 85.12 289 GLY B CA 1
ATOM 5194 C C . GLY B 1 289 ? -19.312 -20.781 -3.881 1 85.12 289 GLY B C 1
ATOM 5195 O O . GLY B 1 289 ? -18.688 -20.297 -4.824 1 85.12 289 GLY B O 1
ATOM 5196 N N . THR B 1 290 ? -18.719 -21.438 -2.902 1 90.25 290 THR B N 1
ATOM 5197 C CA . THR B 1 290 ? -17.281 -21.688 -2.91 1 90.25 290 THR B CA 1
ATOM 5198 C C . THR B 1 290 ? -17 -23.172 -3.092 1 90.25 290 THR B C 1
ATOM 5200 O O . THR B 1 290 ? -17.844 -24.016 -2.783 1 90.25 290 THR B O 1
ATOM 5203 N N . LEU B 1 291 ? -15.898 -23.5 -3.711 1 90.31 291 LEU B N 1
ATOM 5204 C CA . LEU B 1 291 ? -15.492 -24.906 -3.857 1 90.31 291 LEU B CA 1
ATOM 5205 C C . LEU B 1 291 ? -15.242 -25.547 -2.496 1 90.31 291 LEU B C 1
ATOM 5207 O O . LEU B 1 291 ? -14.383 -25.078 -1.738 1 90.31 291 LEU B O 1
ATOM 5211 N N . PRO B 1 292 ? -15.969 -26.578 -2.133 1 92.06 292 PRO B N 1
ATOM 5212 C CA . PRO B 1 292 ? -15.734 -27.234 -0.842 1 92.06 292 PRO B CA 1
ATOM 5213 C C . PRO B 1 292 ? -14.422 -28.016 -0.808 1 92.06 292 PRO B C 1
ATOM 5215 O O . PRO B 1 292 ? -13.938 -28.469 -1.851 1 92.06 292 PRO B O 1
ATOM 5218 N N . ARG B 1 293 ? -13.883 -28.094 0.365 1 95.75 293 ARG B N 1
ATOM 5219 C CA . ARG B 1 293 ? -12.742 -28.969 0.634 1 95.75 293 ARG B CA 1
ATOM 5220 C C . ARG B 1 293 ? -13.18 -30.219 1.384 1 95.75 293 ARG B C 1
ATOM 5222 O O . ARG B 1 293 ? -13.242 -30.219 2.615 1 95.75 293 ARG B O 1
ATOM 5229 N N . LEU B 1 294 ? -13.352 -31.344 0.641 1 96.5 294 LEU B N 1
ATOM 5230 C CA . LEU B 1 294 ? -13.945 -32.531 1.249 1 96.5 294 LEU B CA 1
ATOM 5231 C C . LEU B 1 294 ? -12.883 -33.594 1.519 1 96.5 294 LEU B C 1
ATOM 5233 O O . LEU B 1 294 ? -11.922 -33.719 0.758 1 96.5 294 LEU B O 1
ATOM 5237 N N . ALA B 1 295 ? -13.156 -34.312 2.553 1 97.81 295 ALA B N 1
ATOM 5238 C CA . ALA B 1 295 ? -12.297 -35.469 2.828 1 97.81 295 ALA B CA 1
ATOM 5239 C C . ALA B 1 295 ? -12.266 -36.438 1.642 1 97.81 295 ALA B C 1
ATOM 5241 O O . ALA B 1 295 ? -13.305 -36.75 1.07 1 97.81 295 ALA B O 1
ATOM 5242 N N . GLY B 1 296 ? -11.016 -36.812 1.248 1 98.12 296 GLY B N 1
ATOM 5243 C CA . GLY B 1 296 ? -10.867 -37.75 0.148 1 98.12 296 GLY B CA 1
ATOM 5244 C C . GLY B 1 296 ? -10.586 -37.062 -1.181 1 98.12 296 GLY B C 1
ATOM 5245 O O . GLY B 1 296 ? -10.156 -37.719 -2.135 1 98.12 296 GLY B O 1
ATOM 5246 N N . ASP B 1 297 ? -10.812 -35.75 -1.243 1 97.56 297 ASP B N 1
ATOM 5247 C CA . ASP B 1 297 ? -10.461 -35.031 -2.469 1 97.56 297 ASP B CA 1
ATOM 5248 C C . ASP B 1 297 ? -8.977 -35.156 -2.775 1 97.56 297 ASP B C 1
ATOM 5250 O O . ASP B 1 297 ? -8.141 -35 -1.88 1 97.56 297 ASP B O 1
ATOM 5254 N N . ARG B 1 298 ? -8.664 -35.5 -3.998 1 97.94 298 ARG B N 1
ATOM 5255 C CA . ARG B 1 298 ? -7.273 -35.531 -4.445 1 97.94 298 ARG B CA 1
ATOM 5256 C C . ARG B 1 298 ? -6.77 -34.125 -4.793 1 97.94 298 ARG B C 1
ATOM 5258 O O . ARG B 1 298 ? -7.426 -33.406 -5.535 1 97.94 298 ARG B O 1
ATOM 5265 N N . LEU B 1 299 ? -5.668 -33.75 -4.215 1 97.75 299 LEU B N 1
ATOM 5266 C CA . LEU B 1 299 ? -5.055 -32.438 -4.438 1 97.75 299 LEU B CA 1
ATOM 5267 C C . LEU B 1 299 ? -4.109 -32.5 -5.637 1 97.75 299 LEU B C 1
ATOM 5269 O O . LEU B 1 299 ? -3.545 -33.531 -5.949 1 97.75 299 LEU B O 1
ATOM 5273 N N . ALA B 1 300 ? -3.932 -31.344 -6.273 1 97.25 300 ALA B N 1
ATOM 5274 C CA . ALA B 1 300 ? -3.098 -31.25 -7.469 1 97.25 300 ALA B CA 1
ATOM 5275 C C . ALA B 1 300 ? -1.638 -31 -7.098 1 97.25 300 ALA B C 1
ATOM 5277 O O . ALA B 1 300 ? -1.044 -30 -7.527 1 97.25 300 ALA B O 1
ATOM 5278 N N . ALA B 1 301 ? -1.033 -31.938 -6.426 1 98.31 301 ALA B N 1
ATOM 5279 C CA . ALA B 1 301 ? 0.344 -31.812 -5.957 1 98.31 301 ALA B CA 1
ATOM 5280 C C . ALA B 1 301 ? 1.335 -32 -7.098 1 98.31 301 ALA B C 1
ATOM 5282 O O . ALA B 1 301 ? 1.253 -33 -7.836 1 98.31 301 ALA B O 1
ATOM 5283 N N . SER B 1 302 ? 2.219 -31.094 -7.285 1 98.56 302 SER B N 1
ATOM 5284 C CA . SER B 1 302 ? 3.254 -31.141 -8.312 1 98.56 302 SER B CA 1
ATOM 5285 C C . SER B 1 302 ? 4.5 -30.375 -7.879 1 98.56 302 SER B C 1
ATOM 5287 O O . SER B 1 302 ? 4.398 -29.266 -7.355 1 98.56 302 SER B O 1
ATOM 5289 N N . TYR B 1 303 ? 5.68 -30.984 -8.086 1 98.69 303 TYR B N 1
ATOM 5290 C CA . TYR B 1 303 ? 6.93 -30.281 -7.805 1 98.69 303 TYR B CA 1
ATOM 5291 C C . TYR B 1 303 ? 7.215 -29.234 -8.859 1 98.69 303 TYR B C 1
ATOM 5293 O O . TYR B 1 303 ? 8.062 -28.359 -8.664 1 98.69 303 TYR B O 1
ATOM 5301 N N . VAL B 1 304 ? 6.488 -29.234 -9.984 1 98.75 304 VAL B N 1
ATOM 5302 C CA . VAL B 1 304 ? 6.66 -28.281 -11.07 1 98.75 304 VAL B CA 1
ATOM 5303 C C . VAL B 1 304 ? 6.227 -26.891 -10.602 1 98.75 304 VAL B C 1
ATOM 5305 O O . VAL B 1 304 ? 6.648 -25.875 -11.172 1 98.75 304 VAL B O 1
ATOM 5308 N N . ASN B 1 305 ? 5.402 -26.844 -9.562 1 98.62 305 ASN B N 1
ATOM 5309 C CA . ASN B 1 305 ? 4.879 -25.594 -9.039 1 98.62 305 ASN B CA 1
ATOM 5310 C C . ASN B 1 305 ? 5.883 -24.906 -8.117 1 98.62 305 ASN B C 1
ATOM 5312 O O . ASN B 1 305 ? 5.535 -24.5 -7.008 1 98.62 305 ASN B O 1
ATOM 5316 N N . TYR B 1 306 ? 7.16 -24.859 -8.523 1 98.88 306 TYR B N 1
ATOM 5317 C CA . TYR B 1 306 ? 8.227 -24.203 -7.777 1 98.88 306 TYR B CA 1
ATOM 5318 C C . TYR B 1 306 ? 8.414 -22.766 -8.242 1 98.88 306 TYR B C 1
ATOM 5320 O O . TYR B 1 306 ? 7.961 -22.391 -9.328 1 98.88 306 TYR B O 1
ATOM 5328 N N . TYR B 1 307 ? 9.031 -21.969 -7.426 1 98.88 307 TYR B N 1
ATOM 5329 C CA . TYR B 1 307 ? 9.336 -20.578 -7.719 1 98.88 307 TYR B CA 1
ATOM 5330 C C . TYR B 1 307 ? 10.812 -20.391 -8.062 1 98.88 307 TYR B C 1
ATOM 5332 O O . TYR B 1 307 ? 11.68 -20.875 -7.336 1 98.88 307 TYR B O 1
ATOM 5340 N N . THR B 1 308 ? 11.094 -19.719 -9.156 1 98.69 308 THR B N 1
ATOM 5341 C CA . THR B 1 308 ? 12.453 -19.453 -9.609 1 98.69 308 THR B CA 1
ATOM 5342 C C . THR B 1 308 ? 12.914 -18.078 -9.148 1 98.69 308 THR B C 1
ATOM 5344 O O . THR B 1 308 ? 12.742 -17.078 -9.859 1 98.69 308 THR B O 1
ATOM 5347 N N . ALA B 1 309 ? 13.555 -18 -8.039 1 98.44 309 ALA B N 1
ATOM 5348 C CA . ALA B 1 309 ? 14.109 -16.766 -7.508 1 98.44 309 ALA B CA 1
ATOM 5349 C C . ALA B 1 309 ? 15.5 -16.484 -8.086 1 98.44 309 ALA B C 1
ATOM 5351 O O . ALA B 1 309 ? 16.078 -17.344 -8.75 1 98.44 309 ALA B O 1
ATOM 5352 N N . ASN B 1 310 ? 16.125 -15.266 -8.055 1 97.56 310 ASN B N 1
ATOM 5353 C CA . ASN B 1 310 ? 17.422 -14.883 -8.578 1 97.56 310 ASN B CA 1
ATOM 5354 C C . ASN B 1 310 ? 18.516 -15.875 -8.18 1 97.56 310 ASN B C 1
ATOM 5356 O O . ASN B 1 310 ? 19.297 -16.312 -9.016 1 97.56 310 ASN B O 1
ATOM 5360 N N . GLY B 1 311 ? 18.547 -16.375 -7.039 1 97.25 311 GLY B N 1
ATOM 5361 C CA . GLY B 1 311 ? 19.609 -17.219 -6.504 1 97.25 311 GLY B CA 1
ATOM 5362 C C . GLY B 1 311 ? 19.109 -18.516 -5.91 1 97.25 311 GLY B C 1
ATOM 5363 O O . GLY B 1 311 ? 19.891 -19.297 -5.363 1 97.25 311 GLY B O 1
ATOM 5364 N N . GLY B 1 312 ? 17.875 -18.75 -6.195 1 98.56 312 GLY B N 1
ATOM 5365 C CA . GLY B 1 312 ? 17.344 -19.953 -5.566 1 98.56 312 GLY B CA 1
ATOM 5366 C C . GLY B 1 312 ? 16.094 -20.484 -6.246 1 98.56 312 GLY B C 1
ATOM 5367 O O . GLY B 1 312 ? 15.398 -19.734 -6.93 1 98.56 312 GLY B O 1
ATOM 5368 N N . ILE B 1 313 ? 15.906 -21.781 -6.098 1 98.88 313 ILE B N 1
ATOM 5369 C CA . ILE B 1 313 ? 14.641 -22.438 -6.41 1 98.88 313 ILE B CA 1
ATOM 5370 C C . ILE B 1 313 ? 13.93 -22.828 -5.117 1 98.88 313 ILE B C 1
ATOM 5372 O O . ILE B 1 313 ? 14.5 -23.547 -4.285 1 98.88 313 ILE B O 1
ATOM 5376 N N . VAL B 1 314 ? 12.789 -22.297 -4.906 1 98.94 314 VAL B N 1
ATOM 5377 C CA . VAL B 1 314 ? 11.961 -22.688 -3.768 1 98.94 314 VAL B CA 1
ATOM 5378 C C . VAL B 1 314 ? 10.844 -23.625 -4.23 1 98.94 314 VAL B C 1
ATOM 5380 O O . VAL B 1 314 ? 9.961 -23.219 -4.98 1 98.94 314 VAL B O 1
ATOM 5383 N N . PHE B 1 315 ? 10.891 -24.891 -3.777 1 98.88 315 PHE B N 1
ATOM 5384 C CA . PHE B 1 315 ? 9.945 -25.875 -4.285 1 98.88 315 PHE B CA 1
ATOM 5385 C C . PHE B 1 315 ? 9.211 -26.562 -3.137 1 98.88 315 PHE B C 1
ATOM 5387 O O . PHE B 1 315 ? 9.672 -26.547 -1.995 1 98.88 315 PHE B O 1
ATOM 5394 N N . PRO B 1 316 ? 8.031 -27.109 -3.365 1 98.88 316 PRO B N 1
ATOM 5395 C CA . PRO B 1 316 ? 7.215 -27.703 -2.303 1 98.88 316 PRO B CA 1
ATOM 5396 C C . PRO B 1 316 ? 7.691 -29.094 -1.906 1 98.88 316 PRO B C 1
ATOM 5398 O O . PRO B 1 316 ? 8.109 -29.875 -2.766 1 98.88 316 PRO B O 1
ATOM 5401 N N . LEU B 1 317 ? 7.625 -29.328 -0.64 1 98.81 317 LEU B N 1
ATOM 5402 C CA . LEU B 1 317 ? 7.812 -30.672 -0.097 1 98.81 317 LEU B CA 1
ATOM 5403 C C . LEU B 1 317 ? 6.477 -31.297 0.295 1 98.81 317 LEU B C 1
ATOM 5405 O O . LEU B 1 317 ? 5.598 -30.609 0.813 1 98.81 317 LEU B O 1
ATOM 5409 N N . PHE B 1 318 ? 6.367 -32.594 0.083 1 98.19 318 PHE B N 1
ATOM 5410 C CA . PHE B 1 318 ? 5.094 -33.281 0.312 1 98.19 318 PHE B CA 1
ATOM 5411 C C . PHE B 1 318 ? 5.262 -34.438 1.281 1 98.19 318 PHE B C 1
ATOM 5413 O O . PHE B 1 318 ? 4.363 -35.25 1.429 1 98.19 318 PHE B O 1
ATOM 5420 N N . ASN B 1 319 ? 6.43 -34.5 1.967 1 97.62 319 ASN B N 1
ATOM 5421 C CA . ASN B 1 319 ? 6.734 -35.656 2.807 1 97.62 319 ASN B CA 1
ATOM 5422 C C . ASN B 1 319 ? 6.586 -36.969 2.039 1 97.62 319 ASN B C 1
ATOM 5424 O O . ASN B 1 319 ? 5.887 -37.875 2.488 1 97.62 319 ASN B O 1
ATOM 5428 N N . ASP B 1 320 ? 7.148 -37 0.894 1 98.12 320 ASP B N 1
ATOM 5429 C CA . ASP B 1 320 ? 7.164 -38.125 -0.048 1 98.12 320 ASP B CA 1
ATOM 5430 C C . ASP B 1 320 ? 8.586 -38.438 -0.493 1 98.12 320 ASP B C 1
ATOM 5432 O O . ASP B 1 320 ? 9.438 -37.562 -0.567 1 98.12 320 ASP B O 1
ATOM 5436 N N . PRO B 1 321 ? 8.875 -39.719 -0.793 1 96.94 321 PRO B N 1
ATOM 5437 C CA . PRO B 1 321 ? 10.219 -40.062 -1.257 1 96.94 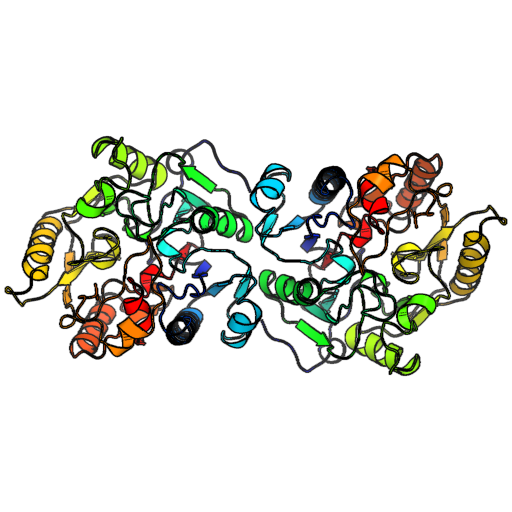321 PRO B CA 1
ATOM 5438 C C . PRO B 1 321 ? 10.648 -39.281 -2.49 1 96.94 321 PRO B C 1
ATOM 5440 O O . PRO B 1 321 ? 11.844 -39.062 -2.719 1 96.94 321 PRO B O 1
ATOM 5443 N N . MET B 1 322 ? 9.719 -38.781 -3.23 1 98.06 322 MET B N 1
ATOM 5444 C CA . MET B 1 322 ? 10.031 -38.062 -4.449 1 98.06 322 MET B CA 1
ATOM 5445 C C . MET B 1 322 ? 10.547 -36.656 -4.117 1 98.06 322 MET B C 1
ATOM 5447 O O . MET B 1 322 ? 11.062 -35.938 -4.992 1 98.06 322 MET B O 1
ATOM 5451 N N . ASP B 1 323 ? 10.414 -36.188 -2.867 1 98.62 323 ASP B N 1
ATOM 5452 C CA . ASP B 1 323 ? 10.969 -34.906 -2.455 1 98.62 323 ASP B CA 1
ATOM 5453 C C . ASP B 1 323 ? 12.461 -34.844 -2.779 1 98.62 323 ASP B C 1
ATOM 5455 O O . ASP B 1 323 ? 12.922 -33.844 -3.369 1 98.62 323 ASP B O 1
ATOM 5459 N N . GLU B 1 324 ? 13.148 -35.875 -2.389 1 98.38 324 GLU B N 1
ATOM 5460 C CA . GLU B 1 324 ? 14.594 -35.906 -2.602 1 98.38 324 GLU B CA 1
ATOM 5461 C C . GLU B 1 324 ? 14.93 -35.969 -4.09 1 98.38 324 GLU B C 1
ATOM 5463 O O . GLU B 1 324 ? 15.875 -35.312 -4.547 1 98.38 324 GLU B O 1
ATOM 5468 N N . LYS B 1 325 ? 14.211 -36.75 -4.852 1 98.19 325 LYS B N 1
ATOM 5469 C CA . LYS B 1 325 ? 14.438 -36.875 -6.289 1 98.19 325 LYS B CA 1
ATOM 5470 C C . LYS B 1 325 ? 14.188 -35.531 -7.004 1 98.19 325 LYS B C 1
ATOM 5472 O O . LYS B 1 325 ? 14.93 -35.156 -7.914 1 98.19 325 LYS B O 1
ATOM 5477 N N . ALA B 1 326 ? 13.094 -34.938 -6.617 1 98.69 326 ALA B N 1
ATOM 5478 C CA . ALA B 1 326 ? 12.789 -33.625 -7.184 1 98.69 326 ALA B CA 1
ATOM 5479 C C . ALA B 1 326 ? 13.93 -32.625 -6.93 1 98.69 326 ALA B C 1
ATOM 5481 O O . ALA B 1 326 ? 14.328 -31.891 -7.828 1 98.69 326 ALA B O 1
ATOM 5482 N N . GLN B 1 327 ? 14.445 -32.625 -5.723 1 98.75 327 GLN B N 1
ATOM 5483 C CA . GLN B 1 327 ? 15.562 -31.734 -5.379 1 98.75 327 GLN B CA 1
ATOM 5484 C C . GLN B 1 327 ? 16.766 -32 -6.27 1 98.75 327 GLN B C 1
ATOM 5486 O O . GLN B 1 327 ? 17.422 -31.078 -6.75 1 98.75 327 GLN B O 1
ATOM 5491 N N . GLU B 1 328 ? 17.062 -33.25 -6.449 1 98.62 328 GLU B N 1
ATOM 5492 C CA . GLU B 1 328 ? 18.203 -33.656 -7.273 1 98.62 328 GLU B CA 1
ATOM 5493 C C . GLU B 1 328 ? 18.031 -33.156 -8.711 1 98.62 328 GLU B C 1
ATOM 5495 O O . GLU B 1 328 ? 18.969 -32.625 -9.305 1 98.62 328 GLU B O 1
ATOM 5500 N N . ILE B 1 329 ? 16.875 -33.406 -9.25 1 98.62 329 ILE B N 1
ATOM 5501 C CA . ILE B 1 329 ? 16.609 -33.031 -10.633 1 98.62 329 ILE B CA 1
ATOM 5502 C C . ILE B 1 329 ? 16.688 -31.5 -10.781 1 98.62 329 ILE B C 1
ATOM 5504 O O . ILE B 1 329 ? 17.297 -31 -11.719 1 98.62 329 ILE B O 1
ATOM 5508 N N . LEU B 1 330 ? 16.062 -30.766 -9.867 1 98.81 330 LEU B N 1
ATOM 5509 C CA . LEU B 1 330 ? 16.078 -29.312 -9.914 1 98.81 330 LEU B CA 1
ATOM 5510 C C . LEU B 1 330 ? 17.5 -28.781 -9.789 1 98.81 330 LEU B C 1
ATOM 5512 O O . LEU B 1 330 ? 17.875 -27.797 -10.445 1 98.81 330 LEU B O 1
ATOM 5516 N N . GLN B 1 331 ? 18.297 -29.422 -8.953 1 98.75 331 GLN B N 1
ATOM 5517 C CA . GLN B 1 331 ? 19.688 -29 -8.82 1 98.75 331 GLN B CA 1
ATOM 5518 C C . GLN B 1 331 ? 20.438 -29.156 -10.133 1 98.75 331 GLN B C 1
ATOM 5520 O O . GLN B 1 331 ? 21.25 -28.312 -10.5 1 98.75 331 GLN B O 1
ATOM 5525 N N . LYS B 1 332 ? 20.188 -30.25 -10.789 1 98.56 332 LYS B N 1
ATOM 5526 C CA . LYS B 1 332 ? 20.812 -30.484 -12.086 1 98.56 332 LYS B CA 1
ATOM 5527 C C . LYS B 1 332 ? 20.375 -29.438 -13.102 1 98.56 332 LYS B C 1
ATOM 5529 O O . LYS B 1 332 ? 21.188 -28.984 -13.914 1 98.56 332 LYS B O 1
ATOM 5534 N N . LEU B 1 333 ? 19.156 -29.094 -13.07 1 98.5 333 LEU B N 1
ATOM 5535 C CA . LEU B 1 333 ? 18.578 -28.172 -14.039 1 98.5 333 LEU B CA 1
ATOM 5536 C C . LEU B 1 333 ? 19.016 -26.734 -13.75 1 98.5 333 LEU B C 1
ATOM 5538 O O . LEU B 1 333 ? 19.094 -25.906 -14.664 1 98.5 333 LEU B O 1
ATOM 5542 N N . TYR B 1 334 ? 19.234 -26.438 -12.469 1 98.44 334 TYR B N 1
ATOM 5543 C CA . TYR B 1 334 ? 19.641 -25.109 -12.031 1 98.44 334 TYR B CA 1
ATOM 5544 C C . TYR B 1 334 ? 20.938 -25.172 -11.227 1 98.44 334 TYR B C 1
ATOM 5546 O O . TYR B 1 334 ? 20.938 -24.875 -10.023 1 98.44 334 TYR B O 1
ATOM 5554 N N . PRO B 1 335 ? 22 -25.344 -11.867 1 98.19 335 PRO B N 1
ATOM 5555 C CA . PRO B 1 335 ? 23.25 -25.562 -11.141 1 98.19 335 PRO B CA 1
ATOM 5556 C C . PRO B 1 335 ? 23.734 -24.328 -10.391 1 98.19 335 PRO B C 1
ATOM 5558 O O . PRO B 1 335 ? 24.484 -24.438 -9.422 1 98.19 335 PRO B O 1
ATOM 5561 N N . ASP B 1 336 ? 23.297 -23.156 -10.75 1 97.75 336 ASP B N 1
ATOM 5562 C CA . ASP B 1 336 ? 23.781 -21.922 -10.156 1 97.75 336 ASP B CA 1
ATOM 5563 C C . ASP B 1 336 ? 22.812 -21.391 -9.109 1 97.75 336 ASP B C 1
ATOM 5565 O O . ASP B 1 336 ? 22.984 -20.266 -8.617 1 97.75 336 ASP B O 1
ATOM 5569 N N . ARG B 1 337 ? 21.781 -22.188 -8.766 1 98.5 337 ARG B N 1
ATOM 5570 C CA . ARG B 1 337 ? 20.797 -21.75 -7.777 1 98.5 337 ARG B CA 1
ATOM 5571 C C . ARG B 1 337 ? 20.734 -22.734 -6.617 1 98.5 337 ARG B C 1
ATOM 5573 O O . ARG B 1 337 ? 20.891 -23.953 -6.809 1 98.5 337 ARG B O 1
ATOM 5580 N N . LYS B 1 338 ? 20.547 -22.188 -5.461 1 98.81 338 LYS B N 1
ATOM 5581 C CA . LYS B 1 338 ? 20.312 -23.031 -4.289 1 98.81 338 LYS B CA 1
ATOM 5582 C C . LYS B 1 338 ? 18.891 -23.609 -4.301 1 98.81 338 LYS B C 1
ATOM 5584 O O . LYS B 1 338 ? 17.922 -22.875 -4.465 1 98.81 338 LYS B O 1
ATOM 5589 N N . ILE B 1 339 ? 18.797 -24.922 -4.199 1 98.88 339 ILE B N 1
ATOM 5590 C CA . ILE B 1 339 ? 17.484 -25.578 -4.188 1 98.88 339 ILE B CA 1
ATOM 5591 C C . ILE B 1 339 ? 16.984 -25.703 -2.748 1 98.88 339 ILE B C 1
ATOM 5593 O O . ILE B 1 339 ? 17.625 -26.359 -1.922 1 98.88 339 ILE B O 1
ATOM 5597 N N . VAL B 1 340 ? 15.891 -25.062 -2.422 1 98.88 340 VAL B N 1
ATOM 5598 C CA . VAL B 1 340 ? 15.375 -25.062 -1.058 1 98.88 340 VAL B CA 1
ATOM 5599 C C . VAL B 1 340 ? 13.93 -25.578 -1.05 1 98.88 340 VAL B C 1
ATOM 5601 O O . VAL B 1 340 ? 13.062 -24.984 -1.696 1 98.88 340 VAL B O 1
ATOM 5604 N N . GLY B 1 341 ? 13.727 -26.688 -0.325 1 98.81 341 GLY B N 1
ATOM 5605 C CA . GLY B 1 341 ? 12.375 -27.203 -0.152 1 98.81 341 GLY B CA 1
ATOM 5606 C C . GLY B 1 341 ? 11.656 -26.609 1.039 1 98.81 341 GLY B C 1
ATOM 5607 O O . GLY B 1 341 ? 12.258 -26.375 2.086 1 98.81 341 GLY B O 1
ATOM 5608 N N . VAL B 1 342 ? 10.359 -26.328 0.897 1 98.75 342 VAL B N 1
ATOM 5609 C CA . VAL B 1 342 ? 9.5 -25.875 1.98 1 98.75 342 VAL B CA 1
ATOM 5610 C C . VAL B 1 342 ? 8.297 -26.797 2.113 1 98.75 342 VAL B C 1
ATOM 5612 O O . VAL B 1 342 ? 7.633 -27.109 1.122 1 98.75 342 VAL B O 1
ATOM 5615 N N . PRO B 1 343 ? 8.039 -27.359 3.359 1 98.5 343 PRO B N 1
ATOM 5616 C CA . PRO B 1 343 ? 6.773 -28.062 3.525 1 98.5 343 PRO B CA 1
ATOM 5617 C C . PRO B 1 343 ? 5.566 -27.219 3.131 1 98.5 343 PRO B C 1
ATOM 5619 O O . PRO B 1 343 ? 5.332 -26.156 3.723 1 98.5 343 PRO B O 1
ATOM 5622 N N . ALA B 1 344 ? 4.832 -27.719 2.109 1 96.81 344 ALA B N 1
ATOM 5623 C CA . ALA B 1 344 ? 3.854 -26.797 1.512 1 96.81 344 ALA B CA 1
ATOM 5624 C C . ALA B 1 344 ? 2.469 -27.438 1.469 1 96.81 344 ALA B C 1
ATOM 5626 O O . ALA B 1 344 ? 1.619 -27.047 0.667 1 96.81 344 ALA B O 1
ATOM 5627 N N . ARG B 1 345 ? 2.189 -28.406 2.262 1 98.25 345 ARG B N 1
ATOM 5628 C CA . ARG B 1 345 ? 0.878 -29.047 2.303 1 98.25 345 ARG B CA 1
ATOM 5629 C C . ARG B 1 345 ? -0.22 -28.031 2.582 1 98.25 345 ARG B C 1
ATOM 5631 O O . ARG B 1 345 ? -1.297 -28.094 1.984 1 98.25 345 ARG B O 1
ATOM 5638 N N . GLU B 1 346 ? 0.068 -27.094 3.477 1 98.5 346 GLU B N 1
ATOM 5639 C CA . GLU B 1 346 ? -0.939 -26.109 3.873 1 98.5 346 GLU B CA 1
ATOM 5640 C C . GLU B 1 346 ? -1.31 -25.203 2.709 1 98.5 346 GLU B C 1
ATOM 5642 O O . GLU B 1 346 ? -2.428 -24.688 2.646 1 98.5 346 GLU B O 1
ATOM 5647 N N . ILE B 1 347 ? -0.378 -24.953 1.8 1 98.75 347 ILE B N 1
ATOM 5648 C CA . ILE B 1 347 ? -0.706 -24.203 0.589 1 98.75 347 ILE B CA 1
ATOM 5649 C C . ILE B 1 347 ? -1.504 -25.094 -0.364 1 98.75 347 ILE B C 1
ATOM 5651 O O . ILE B 1 347 ? -2.506 -24.656 -0.934 1 98.75 347 ILE B O 1
ATOM 5655 N N . LEU B 1 348 ? -1.124 -26.328 -0.451 1 98.62 348 LEU B N 1
ATOM 5656 C CA . LEU B 1 348 ? -1.761 -27.297 -1.338 1 98.62 348 LEU B CA 1
ATOM 5657 C C . LEU B 1 348 ? -3.225 -27.5 -0.961 1 98.62 348 LEU B C 1
ATOM 5659 O O . LEU B 1 348 ? -4.082 -27.641 -1.837 1 98.62 348 LEU B O 1
ATOM 5663 N N . LEU B 1 349 ? -3.488 -27.516 0.307 1 98.31 349 LEU B N 1
ATOM 5664 C CA . LEU B 1 349 ? -4.852 -27.688 0.801 1 98.31 349 LEU B CA 1
ATOM 5665 C C . LEU B 1 349 ? -5.746 -26.562 0.317 1 98.31 349 LEU B C 1
ATOM 5667 O O . LEU B 1 349 ? -6.965 -26.719 0.227 1 98.31 349 LEU B O 1
ATOM 5671 N N . GLY B 1 350 ? -5.07 -25.422 -0.031 1 97.56 350 GLY B N 1
ATOM 5672 C CA . GLY B 1 350 ? -5.828 -24.297 -0.541 1 97.56 350 GLY B CA 1
ATOM 5673 C C . GLY B 1 350 ? -6.043 -24.359 -2.043 1 97.56 350 GLY B C 1
ATOM 5674 O O . GLY B 1 350 ? -6.781 -23.531 -2.598 1 97.56 350 GLY B O 1
ATOM 5675 N N . GLY B 1 351 ? -5.355 -25.219 -2.729 1 96.69 351 GLY B N 1
ATOM 5676 C CA . GLY B 1 351 ? -5.684 -25.438 -4.129 1 96.69 351 GLY B CA 1
ATOM 5677 C C . GLY B 1 351 ? -4.531 -25.125 -5.062 1 96.69 351 GLY B C 1
ATOM 5678 O O . GLY B 1 351 ? -4.648 -25.281 -6.281 1 96.69 351 GLY B O 1
ATOM 5679 N N . GLY B 1 352 ? -3.43 -24.734 -4.543 1 97 352 GLY B N 1
ATOM 5680 C CA . GLY B 1 352 ? -2.232 -24.406 -5.301 1 97 352 GLY B CA 1
ATOM 5681 C C . GLY B 1 352 ? -0.95 -24.734 -4.562 1 97 352 GLY B C 1
ATOM 5682 O O . GLY B 1 352 ? -0.904 -25.688 -3.779 1 97 352 GLY B O 1
ATOM 5683 N N . ASN B 1 353 ? 0.046 -24 -4.957 1 98.12 353 ASN B N 1
ATOM 5684 C CA . ASN B 1 353 ? 1.296 -24.172 -4.227 1 98.12 353 ASN B CA 1
ATOM 5685 C C . ASN B 1 353 ? 2.227 -22.984 -4.41 1 98.12 353 ASN B C 1
ATOM 5687 O O . ASN B 1 353 ? 1.766 -21.859 -4.602 1 98.12 353 ASN B O 1
ATOM 5691 N N . ILE B 1 354 ? 3.516 -23.141 -4.254 1 98.81 354 ILE B N 1
ATOM 5692 C CA . ILE B 1 354 ? 4.477 -22.062 -4.039 1 98.81 354 ILE B CA 1
ATOM 5693 C C . ILE B 1 354 ? 4.488 -21.141 -5.25 1 98.81 354 ILE B C 1
ATOM 5695 O O . ILE B 1 354 ? 4.453 -19.906 -5.105 1 98.81 354 ILE B O 1
ATOM 5699 N N . HIS B 1 355 ? 4.5 -21.656 -6.488 1 98.75 355 HIS B N 1
ATOM 5700 C CA . HIS B 1 355 ? 4.469 -20.797 -7.672 1 98.75 355 HIS B CA 1
ATOM 5701 C C . HIS B 1 355 ? 3.205 -19.953 -7.703 1 98.75 355 HIS B C 1
ATOM 5703 O O . HIS B 1 355 ? 3.26 -18.766 -8.055 1 98.75 355 HIS B O 1
ATOM 5709 N N . CYS B 1 356 ? 2.09 -20.516 -7.242 1 98.62 356 CYS B N 1
ATOM 5710 C CA . CYS B 1 356 ? 0.777 -19.891 -7.34 1 98.62 356 CYS B CA 1
ATOM 5711 C C . CYS B 1 356 ? 0.655 -18.719 -6.367 1 98.62 356 CYS B C 1
ATOM 5713 O O . CYS B 1 356 ? -0.142 -17.812 -6.582 1 98.62 356 CYS B O 1
ATOM 5715 N N . ILE B 1 357 ? 1.449 -18.703 -5.336 1 98.81 357 ILE B N 1
ATOM 5716 C CA . ILE B 1 357 ? 1.284 -17.656 -4.332 1 98.81 357 ILE B CA 1
ATOM 5717 C C . ILE B 1 357 ? 2.365 -16.594 -4.512 1 98.81 357 ILE B C 1
ATOM 5719 O O . ILE B 1 357 ? 2.533 -15.727 -3.658 1 98.81 357 ILE B O 1
ATOM 5723 N N . THR B 1 358 ? 3.143 -16.641 -5.621 1 98.88 358 THR B N 1
ATOM 5724 C CA . THR B 1 358 ? 4.23 -15.711 -5.875 1 98.88 358 THR B CA 1
ATOM 5725 C C . THR B 1 358 ? 4.062 -15.039 -7.234 1 98.88 358 THR B C 1
ATOM 5727 O O . THR B 1 358 ? 3.639 -15.68 -8.195 1 98.88 358 THR B O 1
ATOM 5730 N N . GLN B 1 359 ? 4.359 -13.797 -7.32 1 98.75 359 GLN B N 1
ATOM 5731 C CA . GLN B 1 359 ? 4.43 -13.062 -8.578 1 98.75 359 GLN B CA 1
ATOM 5732 C C . GLN B 1 359 ? 5.664 -12.164 -8.625 1 98.75 359 GLN B C 1
ATOM 5734 O O . GLN B 1 359 ? 5.754 -11.18 -7.887 1 98.75 359 GLN B O 1
ATOM 5739 N N . GLN B 1 360 ? 6.582 -12.453 -9.477 1 98.25 360 GLN B N 1
ATOM 5740 C CA . GLN B 1 360 ? 7.844 -11.719 -9.539 1 98.25 360 GLN B CA 1
ATOM 5741 C C . GLN B 1 360 ? 7.68 -10.406 -10.289 1 98.25 360 GLN B C 1
ATOM 5743 O O . GLN B 1 360 ? 6.852 -10.297 -11.195 1 98.25 360 GLN B O 1
ATOM 5748 N N . ILE B 1 361 ? 8.406 -9.438 -9.922 1 97.94 361 ILE B N 1
ATOM 5749 C CA . ILE B 1 361 ? 8.664 -8.203 -10.656 1 97.94 361 ILE B CA 1
ATOM 5750 C C . ILE B 1 361 ? 10.031 -8.281 -11.328 1 97.94 361 ILE B C 1
ATOM 5752 O O . ILE B 1 361 ? 11.062 -8.273 -10.648 1 97.94 361 ILE B O 1
ATOM 5756 N N . PRO B 1 362 ? 10.055 -8.312 -12.633 1 97.62 362 PRO B N 1
ATOM 5757 C CA . PRO B 1 362 ? 11.352 -8.367 -13.305 1 97.62 362 PRO B CA 1
ATOM 5758 C C . PRO B 1 362 ? 12.172 -7.094 -13.117 1 97.62 362 PRO B C 1
ATOM 5760 O O . PRO B 1 362 ? 11.602 -6.012 -12.953 1 97.62 362 PRO B O 1
ATOM 5763 N N . ALA B 1 363 ? 13.516 -7.082 -13.047 1 91.69 363 ALA B N 1
ATOM 5764 C CA . ALA B 1 363 ? 14.406 -5.934 -12.906 1 91.69 363 ALA B CA 1
ATOM 5765 C C . ALA B 1 363 ? 14.453 -5.113 -14.188 1 91.69 363 ALA B C 1
ATOM 5767 O O . ALA B 1 363 ? 14.766 -3.92 -14.156 1 91.69 363 ALA B O 1
ATOM 5768 N N . GLY B 1 364 ? 14.047 -5.426 -15.18 1 74.69 364 GLY B N 1
ATOM 5769 C CA . GLY B 1 364 ? 14.258 -4.762 -16.453 1 74.69 364 GLY B CA 1
ATOM 5770 C C . GLY B 1 364 ? 15.695 -4.828 -16.938 1 74.69 364 GLY B C 1
ATOM 5771 O O . GLY B 1 364 ? 16.609 -5.098 -16.156 1 74.69 364 GLY B O 1
ATOM 5772 N N . ARG B 1 365 ? 16.125 -4.973 -18.203 1 62.28 365 ARG B N 1
ATOM 5773 C CA . ARG B 1 365 ? 17.484 -4.949 -18.734 1 62.28 365 ARG B CA 1
ATOM 5774 C C . ARG B 1 365 ? 18 -3.52 -18.844 1 62.28 365 ARG B C 1
ATOM 5776 O O . ARG B 1 365 ? 17.219 -2.584 -19.047 1 62.28 365 ARG B O 1
#

Sequence (730 aa):
MKTLQTSPKKDGYRMPGEFEAHKDVYLLWPERPDNWREGAKPAQATFAKVAETIAQFESVTVGVSDRQYTNARHMLADNIQVVEMSNNDSWIRDCGPTFVVNDKGDSRGVDWTFNAWGGLVDGLYFPWDKDDRVAQKVCEIEGRDRYRLDDLVLEGGSTHVDGEGTLLVTEECLLSDGRNPQLSKEQIESILKEYLNVEKIIWLKKGIYLDETNGHVDNIANFVKPGQVVLAWTDDQSDPQYAISKENYDMLINETDAKGRKLQVEKLYLPKPILITEAESQGVDTVDGTLPRLAGDRLAASYVNYYTANGGIVFPLFNDPMDEKAQEILQKLYPDRKIVGVPAREILLGGGNIHCITQQIPAGRMKTLQTSPKKDGYRMPGEFEAHKDVYLLWPERPDNWREGAKPAQATFAKVAETIAQFESVTVGVSDRQYTNARHMLADNIQVVEMSNNDSWIRDCGPTFVVNDKGDSRGVDWTFNAWGGLVDGLYFPWDKDDRVAQKVCEIEGRDRYRLDDLVLEGGSTHVDGEGTLLVTEECLLSDGRNPQLSKEQIESILKEYLNVEKIIWLKKGIYLDETNGHVDNIANFVKPGQVVLAWTDDQSDPQYAISKENYDMLINETDAKGRKLQVEKLYLPKPILITEAESQGVDTVDGTLPRLAGDRLAASYVNYYTANGGIVFPLFNDPMDEKAQEILQKLYPDRKIVGVPAREILLGGGNIHCITQQIPAGR

InterPro domains:
  IPR007466 Peptidyl-arginine deiminase, Porphyromonas-type [PF04371] (14-362)
  IPR007466 Peptidyl-arginine deiminase, Porphyromonas-type [PTHR31377] (2-364)
  IPR017754 Agmatine deiminase [MF_01841] (6-363)
  IPR017754 Agmatine deiminase [TIGR03380] (6-363)

Solvent-accessible surface area (backbone atoms only — not comparable to full-atom values): 36218 Å² total; per-residue (Å²): 67,48,74,50,89,70,42,34,40,82,71,57,24,28,36,62,25,65,76,48,64,55,56,33,33,36,32,37,61,55,56,48,31,50,53,26,35,65,63,8,49,65,34,40,56,41,50,35,50,51,49,57,58,48,45,76,46,41,51,36,37,35,30,23,35,82,91,42,38,69,61,50,57,69,69,36,59,47,84,40,33,50,40,52,38,64,54,56,66,34,45,28,20,31,31,29,41,50,51,25,29,29,84,82,32,44,60,34,26,37,31,42,29,38,42,46,62,11,37,93,73,62,26,44,40,74,76,36,68,43,29,44,42,37,16,56,47,52,24,24,71,68,71,22,39,29,34,67,38,88,88,42,54,46,42,45,40,40,46,48,42,36,46,66,22,26,33,40,31,18,44,46,30,68,68,26,74,35,50,38,67,88,52,52,74,68,56,50,48,52,50,48,29,38,61,35,38,37,77,33,77,48,72,34,58,59,26,40,61,71,27,80,57,40,10,31,21,36,43,24,34,40,59,71,42,72,46,31,32,40,31,40,30,58,86,51,74,86,42,74,47,20,62,44,33,50,54,41,47,58,51,46,61,71,34,58,43,55,81,64,39,62,34,43,76,42,77,38,53,42,58,76,92,46,56,41,43,62,71,58,26,70,34,31,50,88,50,93,72,41,59,79,59,50,58,64,43,63,47,60,70,40,56,43,21,36,34,61,51,73,42,25,36,43,28,52,28,74,91,40,83,41,43,60,54,43,52,54,52,49,33,67,75,34,75,84,31,50,73,43,76,40,77,32,59,56,42,34,69,55,68,47,40,57,28,41,31,36,35,64,38,66,48,40,82,66,48,75,49,88,71,44,35,41,82,71,57,24,27,38,63,24,64,74,49,63,55,57,33,33,34,32,36,62,56,55,47,32,48,53,25,37,64,62,8,50,65,34,38,56,41,52,38,50,50,50,57,58,49,47,78,48,42,51,35,37,35,29,23,34,81,91,42,39,69,60,49,58,70,69,36,60,46,82,40,33,50,41,52,39,63,57,58,66,34,43,29,19,32,31,29,41,52,51,26,29,28,86,83,32,44,59,34,26,38,30,43,29,40,43,45,63,11,36,93,73,63,25,44,40,75,78,36,68,43,27,44,44,36,15,57,48,53,25,25,71,68,72,22,39,29,35,70,38,90,89,41,52,46,42,45,41,42,48,47,41,35,45,66,22,28,35,41,31,18,45,46,30,69,69,26,73,35,50,37,68,89,51,52,73,67,54,49,49,52,49,50,29,39,62,35,37,36,77,33,76,49,73,35,60,60,27,41,62,71,29,79,57,40,10,32,22,35,43,27,34,40,60,70,42,73,46,30,33,40,31,40,30,58,87,50,74,85,42,76,48,19,60,43,32,49,53,42,47,60,49,46,60,71,35,58,44,56,82,65,40,64,35,45,74,43,76,40,54,41,58,76,92,46,55,41,42,61,72,58,26,70,33,32,49,86,51,91,72,41,59,79,60,49,55,65,42,62,48,60,73,43,57,42,21,35,31,61,50,72,42,26,34,44,28,54,29,74,92,39,82,40,43,60,54,44,51,53,52,50,35,68,76,34,73,85,31,49,75,43,76,41,79,31,56,57,42,34,69,54,67,47,39,57,29,40,31,35,34,65,37,66,47,40,83